Protein 5LJW (pdb70)

Radius of gyration: 28.02 Å; Cα contacts (8 Å, |Δi|>4): 1311; chains: 2; bounding box: 79×78×62 Å

Sequence (656 aa):
GEGQAKNRLFLGVDLGTSHTAVMSSRGKKFLLKSVVGYPKDVIGLKLLGRPYVVGDEAFEMRSYLDIRYPLQDGVLSEISDRDIEVARHLLTHVVKSAEPGPNDEICAVIGVPARASAANKALLLKMAQEVVHTALVVSEPFMVGYGLDKLINTIIVDIGAGTTDICALKGTVPGPEDQVTLTKAGNYVDERLQNAILERHPELQMNVNVACAVKEQFSFVGTPTEVASFEFRAAGKPVRADVTEPVKIACEALMPDIIESIETLLRSFQPEYQDTVLQNIVFAGGGSRIRGLAAYVKEKLRPFGDANVTCVKDPTFDGCRGALRLAEELPAKNRLFLGVDLGTSHTAVMSSRGKKFLLKSVVGYPKDVIGLKLLGRPYVVGDEAFEMRSYLDIRYPLQDGVLSEISDRDIEVARHLLTHVVKSAEPGPNDEICAVIGVPARASAANKALLLKMAQEVVHTALVVSEPFMVGYGLDKLINTIIVDIGAGTTDICALKGTVPGPEDQVTLTKAGNYVDERLQNAILERHPELQMNVNVACAVKEQFSFVGTPTEVASFEFRAAGKPVRADVTEPVKIACEALMPDIIESIETLLRSFQPEYQDTVLQNIVFAGGGSRIRGLAAYVKEKLRPFGDANVTCVKDPTFDGCRGALRLAEE

Solvent-accessible surface area: 30853 Å² total; per-residue (Å²): 90,151,30,120,80,150,37,96,1,44,0,0,0,18,4,14,39,60,76,0,3,0,28,3,44,134,63,70,90,39,74,13,51,0,0,0,0,44,28,113,88,113,109,14,76,172,150,18,65,110,88,51,4,10,1,64,70,0,57,122,66,112,85,168,12,66,54,70,80,1,3,41,76,24,11,126,60,143,6,53,126,157,23,16,74,4,2,57,44,0,1,55,64,0,9,158,36,4,118,42,30,143,114,14,47,13,15,3,6,2,1,1,14,16,102,6,41,78,50,0,68,60,60,2,62,133,3,0,83,93,34,5,114,70,11,71,23,17,21,45,7,66,2,12,0,34,29,72,109,50,57,99,21,0,0,1,0,20,0,30,60,22,36,0,31,2,3,2,12,63,51,98,133,62,28,119,132,15,31,34,54,23,114,65,0,10,77,58,1,12,87,89,0,30,90,12,0,57,141,100,42,102,102,7,98,31,76,56,113,42,0,31,46,0,29,134,54,30,18,19,7,17,117,54,108,39,89,3,29,26,39,4,97,8,106,59,95,15,20,55,9,81,0,19,76,2,0,49,56,0,0,31,20,1,2,87,45,0,22,112,6,0,63,50,0,9,162,50,10,115,102,124,104,49,100,58,0,2,76,23,0,1,0,6,15,48,13,6,132,16,53,38,3,32,72,38,0,89,94,96,0,159,111,59,28,103,1,70,13,54,36,14,165,24,29,39,33,30,4,0,66,1,0,18,76,11,10,85,88,107,170,162,120,93,108,0,30,0,0,2,19,13,17,62,59,77,0,4,0,28,5,45,116,65,67,100,48,80,11,54,0,0,0,0,40,27,109,87,122,127,18,78,166,132,25,62,114,91,42,5,7,0,65,69,0,60,125,62,118,91,151,10,73,55,62,44,2,4,111,101,28,12,130,68,132,9,56,121,154,7,13,74,4,3,56,48,2,10,53,44,0,9,138,31,4,116,43,30,138,102,12,47,14,12,0,3,4,0,1,26,16,88,7,34,82,51,0,62,59,56,3,59,134,6,0,87,96,33,7,110,59,9,86,20,16,20,48,5,48,2,8,0,24,24,62,98,35,71,91,23,0,0,1,0,22,0,28,64,42,51,0,30,2,4,2,11,57,66,101,123,78,29,99,79,16,32,39,55,25,115,34,0,11,82,44,1,10,74,38,0,31,14,8,0,44,51,125,41,106,101,10,99,32,74,53,113,42,0,32,49,0,25,130,95,15,8,11,3,20,111,60,111,76,98,1,33,38,94,3,111,12,96,47,146,78,51,155,7,81,0,19,76,2,0,47,28,0,0,36,17,1,0,27,34,0,2,64,11,0,18,73,2,2,144,53,9,116,99,122,104,45,91,57,0,2,62,19,0,0,0,4,16,36,14,7,151,13,98,41,2,37,70,33,0,85,94,56,0,159,110,63,28,96,1,73,14,34,36,15,192,36,36,48,25,26,3,0,83,0,0,16,72,33,12,86,123

CATH classification: 3.30.420.40 (+1 more: 3.30.420.40)

Secondary structure (DSSP, 8-state):
-HHHHHSEEEEEEEE-SSEEEEEETTS-EEEEES-EEEESSHHHHHHHSSS-EESHHHHHTGGGEEEE-SS-TTT-SPPPHHHHHHHHHHHHHHHHHT---TT-EEEEEEEE-TT--HHHHHHHHHHHTTTSSEEEEEEHHHHHHHHTT--SSEEEEEE-SS-EEEEEE-SSSPPGGGEEEES-SHHHHHHHHHHHHHHH-TTS---HHHHHHHHHHH-B-SS-SS--EEEEEETTEEEEEE-HHHHHHHHHTTHHHHHHHHHHHHTTS-GGGHHHHTT-EEEESGGGGSBTHHHHHHHHTTTT----EEE-S-TTTHHHHHHHHHHHH--/--EEEEEEEEE-SSEEEEEETTS-EEEEES-EEEESSHHHHHHHSSS-EETHHHHHTTTTEEEE-TTTT-SSSPPPHHHHHHHHHHHHHHHHHT---TTEEEEEEEEE-TT--HHHHHHHHHHHTTTSSEEEEEEHHHHHHHHTT--SSEEEEEE-SS-EEEEEE-SSS--GGGEEEES-SHHHHHHHHHHHHHHH-TTSB--HHHHHHHHHHH-B-SS--S--EEEEEETTEEEEEE-HHHHHHHHHTTHHHHHHHHHHHHHTS-GGGHHHHTT-EEEESGGGGSBTHHHHHHHHTTTT----EEE-S-TTTHHHHHHHHHHH-

Organism: Paramagnetospirillum magneticum (strain ATCC 700264 / AMB-1) (NCBI:txid342108)

InterPro domains:
  IPR004000 Actin family [SM00268] (11-342)
  IPR043129 ATPase, nucleotide binding domain [SSF53067] (14-144)
  IPR043129 ATPase, nucleotide binding domain [SSF53067] (155-331)
  IPR056546 MreB/MamK-like [PF06723] (13-319)

GO terms:
  GO:0005856 cytoskeleton (C, IDA)
  GO:0005737 cytoplasm (C, EXP)
  GO:0016887 ATP hydrolysis activity (F, EXP)
  GO:0140923 magnetosome assembly (P, IMP)

Foldseek 3Di:
DVLQVPQAKEKQWAQEQFKIWIAIPVGDTDMWGQKKWAAPDVVSCVVVVHGIHGTPVNVVCVVGTPMDRLCPVPCPADGDPVSLVSNLVHVLVVVVVVPRDPSHQYAYEYEYAAVYDPNRQVSNLVSVCVRGVHYDYHYQVCLLCLLVVHQALAWEFEAEQQWTKIAHHHNDDDDPLRIDIGRDHLLQLLVQLQVLVCVVVVQFDDDSVVSSVLCLVAFAEDDDPDWSWDFTDGPRDTDIDTSVPSNHVSLVVSVPVVLVSCVSNLVVDDPVSSVVSLAHYEYAYPSLPGHPVQVVSQVVCPVSHRHRYYYDPDNRHSSSVSRSVCRVPPD/DFAAKEKEWEQEQFKIWIDIPVGDTDMWTQKKWAAPDPVLCVVVVHGIDGGPVNVVCVVRTDMDRLCPVHQQPARDPVSLVRNLVHVLVSVVVSPDDPRYQYEYEYEYEANHDPNNLVSNLVSVCVRGVHYHYYYLVCLLCQLVVNQALAWEFEAEQQWTWIAHHHPDDDDPLRIDIGRDHLLQLLVQLQVLCCVVVVQFDDDSVVSSVLCLVQFAEDDDPDFSWDWTDGPRDTDIDGSNVSNHRSLVVRPPVVLVSLVVSLVVDDVVSSVVHLARYEYAYPSLPGHPVQVVSQVSCVVPHRHNYYYDPDNSCSSRSSRRVVRVD

Structure (mmCIF, N/CA/C/O backbone):
data_5LJW
#
_entry.id   5LJW
#
_cell.length_a   72.572
_cell.length_b   71.803
_cell.length_c   79.761
_cell.angle_alpha   90.00
_cell.angle_beta   98.41
_cell.angle_gamma   90.00
#
_symmetry.space_group_name_H-M   'P 1 21 1'
#
loop_
_entity.id
_entity.type
_entity.pdbx_description
1 polymer 'Actin-like ATPase'
2 non-polymer 'MAGNESIUM ION'
3 non-polymer 'PHOSPHOAMINOPHOSPHONIC ACID-ADENYLATE ESTER'
4 water water
#
loop_
_atom_site.group_PDB
_atom_site.id
_atom_site.type_symbol
_atom_site.label_atom_id
_atom_site.label_alt_id
_atom_site.label_comp_id
_atom_site.label_asym_id
_atom_site.label_entity_id
_atom_site.label_seq_id
_atom_site.pdbx_PDB_ins_code
_atom_site.Cartn_x
_atom_site.Cartn_y
_atom_site.Cartn_z
_atom_site.occupancy
_atom_site.B_iso_or_equiv
_atom_site.auth_seq_id
_atom_site.auth_comp_id
_atom_site.auth_asym_id
_atom_site.auth_atom_id
_atom_site.pdbx_PDB_model_num
ATOM 1 N N . GLY A 1 4 ? 12.901 -44.465 13.187 1.00 45.22 4 GLY A N 1
ATOM 2 C CA . GLY A 1 4 ? 12.357 -43.256 12.585 1.00 45.51 4 GLY A CA 1
ATOM 3 C C . GLY A 1 4 ? 11.312 -43.518 11.504 1.00 47.41 4 GLY A C 1
ATOM 4 O O . GLY A 1 4 ? 11.218 -42.770 10.515 1.00 38.84 4 GLY A O 1
ATOM 5 N N . GLU A 1 5 ? 10.515 -44.577 11.681 1.00 42.94 5 GLU A N 1
ATOM 6 C CA . GLU A 1 5 ? 9.417 -44.867 10.746 1.00 47.12 5 GLU A CA 1
ATOM 7 C C . GLU A 1 5 ? 8.395 -43.742 10.664 1.00 48.63 5 GLU A C 1
ATOM 8 O O . GLU A 1 5 ? 7.991 -43.341 9.567 1.00 45.16 5 GLU A O 1
ATOM 14 N N . GLY A 1 6 ? 7.946 -43.270 11.827 1.00 43.67 6 GLY A N 1
ATOM 15 C CA . GLY A 1 6 ? 6.997 -42.173 11.885 1.00 42.99 6 GLY A CA 1
ATOM 16 C C . GLY A 1 6 ? 7.390 -40.996 11.001 1.00 44.61 6 GLY A C 1
ATOM 17 O O . GLY A 1 6 ? 6.594 -40.502 10.188 1.00 47.98 6 GLY A O 1
ATOM 18 N N . GLN A 1 7 ? 8.630 -40.554 11.165 1.00 42.91 7 GLN A N 1
ATOM 19 C CA . GLN A 1 7 ? 9.172 -39.419 10.427 1.00 49.82 7 GLN A CA 1
ATOM 20 C C . GLN A 1 7 ? 9.227 -39.631 8.906 1.00 50.00 7 GLN A C 1
ATOM 21 O O . GLN A 1 7 ? 9.037 -38.682 8.138 1.00 49.38 7 GLN A O 1
ATOM 27 N N . ALA A 1 8 ? 9.487 -40.863 8.469 1.00 43.89 8 ALA A N 1
ATOM 28 C CA . ALA A 1 8 ? 9.537 -41.164 7.030 1.00 40.42 8 ALA A CA 1
ATOM 29 C C . ALA A 1 8 ? 8.137 -41.197 6.418 1.00 37.25 8 ALA A C 1
ATOM 30 O O . ALA A 1 8 ? 7.869 -40.626 5.358 1.00 40.37 8 ALA A O 1
ATOM 32 N N . LYS A 1 9 ? 7.238 -41.859 7.125 1.00 31.65 9 LYS A N 1
ATOM 33 C CA . LYS A 1 9 ? 5.874 -42.078 6.676 1.00 34.46 9 LYS A CA 1
ATOM 34 C C . LYS A 1 9 ? 4.945 -40.878 6.841 1.00 32.20 9 LYS A C 1
ATOM 35 O O . LYS A 1 9 ? 4.015 -40.716 6.074 1.00 35.22 9 LYS A O 1
ATOM 41 N N . ASN A 1 10 ? 5.195 -40.052 7.840 1.00 28.73 10 ASN A N 1
ATOM 42 C CA . ASN A 1 10 ? 4.259 -38.994 8.199 1.00 34.38 10 ASN A CA 1
ATOM 43 C C . ASN A 1 10 ? 4.781 -37.690 7.653 1.00 38.44 10 ASN A C 1
ATOM 44 O O . ASN A 1 10 ? 5.007 -36.732 8.392 1.00 36.77 10 ASN A O 1
ATOM 49 N N . ARG A 1 11 ? 5.003 -37.675 6.346 1.00 35.14 11 ARG A N 1
ATOM 50 C CA . ARG A 1 11 ? 5.536 -36.502 5.671 1.00 40.30 11 ARG A CA 1
ATOM 51 C C . ARG A 1 11 ? 4.606 -36.168 4.508 1.00 38.29 11 ARG A C 1
ATOM 52 O O . ARG A 1 11 ? 4.197 -37.057 3.771 1.00 37.63 11 ARG A O 1
ATOM 60 N N . LEU A 1 12 ? 4.200 -34.905 4.416 1.00 32.57 12 LEU A N 1
ATOM 61 C CA . LEU A 1 12 ? 3.363 -34.422 3.316 1.00 33.56 12 LEU A CA 1
ATOM 62 C C . LEU A 1 12 ? 4.139 -33.337 2.583 1.00 37.56 12 LEU A C 1
ATOM 63 O O . LEU A 1 12 ? 4.577 -32.374 3.214 1.00 35.82 12 LEU A O 1
ATOM 68 N N . PHE A 1 13 ? 4.354 -33.507 1.279 1.00 33.43 13 PHE A N 1
ATOM 69 C CA . PHE A 1 13 ? 5.015 -32.464 0.473 1.00 25.90 13 PHE A CA 1
ATOM 70 C C . PHE A 1 13 ? 3.972 -31.611 -0.237 1.00 27.23 13 PHE A C 1
ATOM 71 O O . PHE A 1 13 ? 2.945 -32.118 -0.687 1.00 28.12 13 PHE A O 1
ATOM 79 N N . LEU A 1 14 ? 4.246 -30.313 -0.308 1.00 28.65 14 LEU A N 1
ATOM 80 C CA . LEU A 1 14 ? 3.389 -29.360 -1.010 1.00 23.84 14 LEU A CA 1
ATOM 81 C C . LEU A 1 14 ? 4.231 -28.554 -1.982 1.00 23.34 14 LEU A C 1
ATOM 82 O O . LEU A 1 14 ? 5.359 -28.153 -1.663 1.00 25.54 14 LEU A O 1
ATOM 87 N N . GLY A 1 15 ? 3.686 -28.343 -3.182 1.00 26.42 15 GLY A N 1
ATOM 88 C CA . GLY A 1 15 ? 4.198 -27.372 -4.132 1.00 24.11 15 GLY A CA 1
ATOM 89 C C . GLY A 1 15 ? 3.195 -26.246 -4.144 1.00 21.28 15 GLY A C 1
ATOM 90 O O . GLY A 1 15 ? 2.006 -26.471 -4.399 1.00 22.04 15 GLY A O 1
ATOM 91 N N . VAL A 1 16 ? 3.661 -25.048 -3.807 1.00 24.84 16 VAL A N 1
ATOM 92 C CA . VAL A 1 16 ? 2.789 -23.881 -3.718 1.00 22.97 16 VAL A CA 1
ATOM 93 C C . VAL A 1 16 ? 3.274 -22.783 -4.670 1.00 27.60 16 VAL A C 1
ATOM 94 O O . VAL A 1 16 ? 4.379 -22.246 -4.519 1.00 23.78 16 VAL A O 1
ATOM 98 N N . ASP A 1 17 ? 2.431 -22.457 -5.649 1.00 23.87 17 ASP A N 1
ATOM 99 C CA . ASP A 1 17 ? 2.676 -21.352 -6.563 1.00 22.29 17 ASP A CA 1
ATOM 100 C C . ASP A 1 17 ? 1.935 -20.191 -5.920 1.00 25.09 17 ASP A C 1
ATOM 101 O O . ASP A 1 17 ? 0.729 -20.073 -6.099 1.00 23.50 17 ASP A O 1
ATOM 106 N N . LEU A 1 18 ? 2.635 -19.406 -5.102 1.00 22.12 18 LEU A N 1
ATOM 107 C CA . LEU A 1 18 ? 2.047 -18.308 -4.354 1.00 24.08 18 LEU A CA 1
ATOM 108 C C . LEU A 1 18 ? 2.146 -17.012 -5.171 1.00 26.79 18 LEU A C 1
ATOM 109 O O . LEU A 1 18 ? 3.065 -16.224 -5.024 1.00 23.64 18 LEU A O 1
ATOM 114 N N . GLY A 1 19 ? 1.191 -16.829 -6.070 1.00 22.45 19 GLY A N 1
ATOM 115 C CA . GLY A 1 19 ? 1.208 -15.714 -6.994 1.00 23.29 19 GLY A CA 1
ATOM 116 C C . GLY A 1 19 ? 0.452 -14.498 -6.531 1.00 25.78 19 GLY A C 1
ATOM 117 O O . GLY A 1 19 ? -0.332 -14.533 -5.550 1.00 23.35 19 GLY A O 1
ATOM 118 N N . THR A 1 20 ? 0.614 -13.431 -7.304 1.00 21.50 20 THR A N 1
ATOM 119 C CA . THR A 1 20 ? -0.046 -12.161 -7.036 1.00 22.21 20 THR A CA 1
ATOM 120 C C . THR A 1 20 ? -1.556 -12.295 -7.162 1.00 22.81 20 THR A C 1
ATOM 121 O O . THR A 1 20 ? -2.273 -11.807 -6.325 1.00 23.01 20 THR A O 1
ATOM 125 N N . SER A 1 21 ? -2.034 -12.927 -8.221 1.00 22.45 21 SER A N 1
ATOM 126 C CA . SER A 1 21 ? -3.476 -13.011 -8.463 1.00 21.94 21 SER A CA 1
ATOM 127 C C . SER A 1 21 ? -4.073 -14.361 -8.027 1.00 25.69 21 SER A C 1
ATOM 128 O O . SER A 1 21 ? -5.223 -14.422 -7.565 1.00 24.36 21 SER A O 1
ATOM 131 N N . HIS A 1 22 ? -3.289 -15.424 -8.107 1.00 21.09 22 HIS A N 1
ATOM 132 C CA . HIS A 1 22 ? -3.765 -16.771 -7.815 1.00 20.92 22 HIS A CA 1
ATOM 133 C C . HIS A 1 22 ? -2.724 -17.579 -7.080 1.00 23.44 22 HIS A C 1
ATOM 134 O O . HIS A 1 22 ? -1.507 -17.402 -7.286 1.00 21.80 22 HIS A O 1
ATOM 141 N N . THR A 1 23 ? -3.204 -18.468 -6.214 1.00 21.38 23 THR A N 1
ATOM 142 C CA . THR A 1 23 ? -2.360 -19.479 -5.572 1.00 20.94 23 THR A CA 1
ATOM 143 C C . THR A 1 23 ? -2.808 -20.860 -6.048 1.00 22.80 23 THR A C 1
ATOM 144 O O . THR A 1 23 ? -3.986 -21.196 -6.012 1.00 24.46 23 THR A O 1
ATOM 148 N N . ALA A 1 24 ? -1.849 -21.637 -6.529 1.00 21.56 24 ALA A N 1
ATOM 149 C CA . ALA A 1 24 ? -2.058 -22.992 -7.026 1.00 24.43 24 ALA A CA 1
ATOM 150 C C . ALA A 1 24 ? -1.240 -23.941 -6.164 1.00 25.49 24 ALA A C 1
ATOM 151 O O . ALA A 1 24 ? -0.062 -23.673 -5.874 1.00 25.69 24 ALA A O 1
ATOM 153 N N . VAL A 1 25 ? -1.866 -25.047 -5.782 1.00 23.98 25 VAL A N 1
ATOM 154 C CA . VAL A 1 25 ? -1.289 -26.005 -4.841 1.00 25.22 25 VAL A CA 1
ATOM 155 C C . VAL A 1 25 ? -1.404 -27.427 -5.375 1.00 24.18 25 VAL A C 1
ATOM 156 O O . VAL A 1 25 ? -2.460 -27.816 -5.863 1.00 27.68 25 VAL A O 1
ATOM 160 N N . MET A 1 26 ? -0.316 -28.197 -5.286 1.00 24.87 26 MET A N 1
ATOM 161 C CA . MET A 1 26 ? -0.381 -29.658 -5.458 1.00 27.21 26 MET A CA 1
ATOM 162 C C . MET A 1 26 ? 0.326 -30.350 -4.296 1.00 29.48 26 MET A C 1
ATOM 163 O O . MET A 1 26 ? 1.334 -29.872 -3.820 1.00 29.08 26 MET A O 1
ATOM 168 N N . SER A 1 27 ? -0.204 -31.482 -3.846 1.00 26.86 27 SER A N 1
ATOM 169 C CA . SER A 1 27 ? 0.385 -32.183 -2.706 1.00 29.67 27 SER A CA 1
ATOM 170 C C . SER A 1 27 ? 0.860 -33.546 -3.180 1.00 32.63 27 SER A C 1
ATOM 171 O O . SER A 1 27 ? 0.395 -34.056 -4.216 1.00 27.51 27 SER A O 1
ATOM 174 N N . SER A 1 28 ? 1.760 -34.140 -2.402 1.00 29.71 28 SER A N 1
ATOM 175 C CA . SER A 1 28 ? 2.307 -35.449 -2.723 1.00 31.56 28 SER A CA 1
ATOM 176 C C . SER A 1 28 ? 1.252 -36.549 -2.625 1.00 30.02 28 SER A C 1
ATOM 177 O O . SER A 1 28 ? 1.488 -37.667 -3.070 1.00 35.21 28 SER A O 1
ATOM 180 N N . ARG A 1 29 ? 0.104 -36.235 -2.048 1.00 30.50 29 ARG A N 1
ATOM 181 C CA . ARG A 1 29 ? -1.016 -37.176 -2.016 1.00 30.65 29 ARG A CA 1
ATOM 182 C C . ARG A 1 29 ? -2.070 -36.928 -3.089 1.00 31.74 29 ARG A C 1
ATOM 183 O O . ARG A 1 29 ? -3.116 -37.595 -3.109 1.00 33.58 29 ARG A O 1
ATOM 191 N N . GLY A 1 30 ? -1.783 -36.008 -4.007 1.00 31.47 30 GLY A N 1
ATOM 192 C CA . GLY A 1 30 ? -2.616 -35.820 -5.200 1.00 33.46 30 GLY A CA 1
ATOM 193 C C . GLY A 1 30 ? -3.607 -34.671 -5.119 1.00 35.38 30 GLY A C 1
ATOM 194 O O . GLY A 1 30 ? -4.435 -34.508 -6.015 1.00 31.13 30 GLY A O 1
ATOM 195 N N . LYS A 1 31 ? -3.569 -33.874 -4.053 1.00 33.49 31 LYS A N 1
ATOM 196 C CA . LYS A 1 31 ? -4.444 -32.698 -4.019 1.00 38.42 31 LYS A CA 1
ATOM 197 C C . LYS A 1 31 ? -3.997 -31.744 -5.111 1.00 36.77 31 LYS A C 1
ATOM 198 O O . LYS A 1 31 ? -2.803 -31.626 -5.360 1.00 32.68 31 LYS A O 1
ATOM 204 N N . LYS A 1 32 ? -4.939 -31.063 -5.751 1.00 30.45 32 LYS A N 1
ATOM 205 C CA . LYS A 1 32 ? -4.611 -30.098 -6.798 1.00 31.14 32 LYS A CA 1
ATOM 206 C C . LYS A 1 32 ? -5.703 -29.035 -6.799 1.00 39.23 32 LYS A C 1
ATOM 207 O O . LYS A 1 32 ? -6.868 -29.347 -7.105 1.00 35.06 32 LYS A O 1
ATOM 213 N N . PHE A 1 33 ? -5.376 -27.797 -6.420 1.00 25.85 33 PHE A N 1
ATOM 214 C CA . PHE A 1 33 ? -6.411 -26.775 -6.397 1.00 28.07 33 PHE A CA 1
ATOM 215 C C . PHE A 1 33 ? -5.872 -25.376 -6.624 1.00 28.71 33 PHE A C 1
ATOM 216 O O . PHE A 1 33 ? -4.673 -25.129 -6.477 1.00 25.05 33 PHE A O 1
ATOM 224 N N . LEU A 1 34 ? -6.804 -24.492 -6.977 1.00 24.73 34 LEU A N 1
ATOM 225 C CA . LEU A 1 34 ? -6.529 -23.122 -7.354 1.00 27.17 34 LEU A CA 1
ATOM 226 C C . LEU A 1 34 ? -7.414 -22.175 -6.596 1.00 26.74 34 LEU A C 1
ATOM 227 O O . LEU A 1 34 ? -8.617 -22.425 -6.421 1.00 27.69 34 LEU A O 1
ATOM 232 N N . LEU A 1 35 ? -6.848 -21.058 -6.170 1.00 24.12 35 LEU A N 1
ATOM 233 C CA . LEU A 1 35 ? -7.671 -20.012 -5.571 1.00 22.12 35 LEU A CA 1
ATOM 234 C C . LEU A 1 35 ? -7.088 -18.648 -5.816 1.00 22.66 35 LEU A C 1
ATOM 235 O O . LEU A 1 35 ? -5.896 -18.525 -6.092 1.00 25.24 35 LEU A O 1
ATOM 240 N N . LYS A 1 36 ? -7.921 -17.618 -5.750 1.00 22.63 36 LYS A N 1
ATOM 241 C CA . LYS A 1 36 ? -7.436 -16.255 -5.831 1.00 23.76 36 LYS A CA 1
ATOM 242 C C . LYS A 1 36 ? -6.606 -15.938 -4.576 1.00 23.82 36 LYS A C 1
ATOM 243 O O . LYS A 1 36 ? -6.936 -16.377 -3.458 1.00 24.28 36 LYS A O 1
ATOM 249 N N . SER A 1 37 ? -5.493 -15.231 -4.774 1.00 21.42 37 SER A N 1
ATOM 250 C CA . SER A 1 37 ? -4.596 -14.886 -3.673 1.00 19.33 37 SER A CA 1
ATOM 251 C C . SER A 1 37 ? -5.100 -13.698 -2.840 1.00 22.63 37 SER A C 1
ATOM 252 O O . SER A 1 37 ? -4.482 -12.624 -2.789 1.00 22.14 37 SER A O 1
ATOM 255 N N . VAL A 1 38 ? -6.225 -13.901 -2.155 1.00 24.41 38 VAL A N 1
ATOM 256 C CA . VAL A 1 38 ? -6.918 -12.767 -1.551 1.00 23.25 38 VAL A CA 1
ATOM 257 C C . VAL A 1 38 ? -7.552 -13.249 -0.266 1.00 21.76 38 VAL A C 1
ATOM 258 O O . VAL A 1 38 ? -7.917 -14.414 -0.170 1.00 21.42 38 VAL A O 1
ATOM 262 N N . VAL A 1 39 ? -7.589 -12.375 0.733 1.00 22.70 39 VAL A N 1
ATOM 263 C CA . VAL A 1 39 ? -8.205 -12.687 2.021 1.00 21.65 39 VAL A CA 1
ATOM 264 C C . VAL A 1 39 ? -9.206 -11.561 2.263 1.00 27.48 39 VAL A C 1
ATOM 265 O O . VAL A 1 39 ? -8.903 -10.382 2.000 1.00 20.92 39 VAL A O 1
ATOM 269 N N . GLY A 1 40 ? -10.371 -11.907 2.804 1.00 26.81 40 GLY A N 1
ATOM 270 C CA . GLY A 1 40 ? -11.443 -10.932 2.974 1.00 28.96 40 GLY A CA 1
ATOM 271 C C . GLY A 1 40 ? -11.793 -10.850 4.449 1.00 28.62 40 GLY A C 1
ATOM 272 O O . GLY A 1 40 ? -11.972 -11.883 5.078 1.00 24.95 40 GLY A O 1
ATOM 273 N N . TYR A 1 41 ? -11.846 -9.627 4.977 1.00 26.85 41 TYR A N 1
ATOM 274 C CA . TYR A 1 41 ? -12.037 -9.402 6.392 1.00 28.20 41 TYR A CA 1
ATOM 275 C C . TYR A 1 41 ? -13.355 -8.685 6.609 1.00 30.10 41 TYR A C 1
ATOM 276 O O . TYR A 1 41 ? -13.747 -7.843 5.798 1.00 34.50 41 TYR A O 1
ATOM 285 N N . PRO A 1 42 ? -14.019 -8.988 7.723 1.00 32.40 42 PRO A N 1
ATOM 286 C CA . PRO A 1 42 ? -15.248 -8.266 8.041 1.00 38.97 42 PRO A CA 1
ATOM 287 C C . PRO A 1 42 ? -14.950 -6.795 8.293 1.00 39.94 42 PRO A C 1
ATOM 288 O O . PRO A 1 42 ? -13.901 -6.463 8.845 1.00 39.75 42 PRO A O 1
ATOM 292 N N . LYS A 1 43 ? -15.874 -5.936 7.883 1.00 41.91 43 LYS A N 1
ATOM 293 C CA . LYS A 1 43 ? -15.717 -4.480 7.962 1.00 41.21 43 LYS A CA 1
ATOM 294 C C . LYS A 1 43 ? -15.988 -3.950 9.371 1.00 42.32 43 LYS A C 1
ATOM 295 O O . LYS A 1 43 ? -15.582 -2.853 9.719 1.00 50.66 43 LYS A O 1
ATOM 301 N N . ASP A 1 44 ? -16.711 -4.724 10.168 1.00 45.10 44 ASP A N 1
ATOM 302 C CA . ASP A 1 44 ? -17.117 -4.268 11.479 1.00 42.68 44 ASP A CA 1
ATOM 303 C C . ASP A 1 44 ? -17.577 -5.460 12.263 1.00 45.27 44 ASP A C 1
ATOM 304 O O . ASP A 1 44 ? -17.495 -6.584 11.784 1.00 42.14 44 ASP A O 1
ATOM 309 N N . VAL A 1 45 ? -18.069 -5.236 13.474 1.00 42.03 45 VAL A N 1
ATOM 310 C CA . VAL A 1 45 ? -18.357 -6.364 14.350 1.00 43.38 45 VAL A CA 1
ATOM 311 C C . VAL A 1 45 ? -19.566 -7.154 13.865 1.00 37.63 45 VAL A C 1
ATOM 312 O O . VAL A 1 45 ? -19.662 -8.369 14.076 1.00 41.68 45 VAL A O 1
ATOM 316 N N . ILE A 1 46 ? -20.467 -6.460 13.189 1.00 42.17 46 ILE A N 1
ATOM 317 C CA . ILE A 1 46 ? -21.657 -7.079 12.608 1.00 48.31 46 ILE A CA 1
ATOM 318 C C . ILE A 1 46 ? -21.265 -7.991 11.437 1.00 47.01 46 ILE A C 1
ATOM 319 O O . ILE A 1 46 ? -21.723 -9.145 11.331 1.00 43.90 46 ILE A O 1
ATOM 324 N N . GLY A 1 47 ? -20.397 -7.475 10.569 1.00 47.48 47 GLY A N 1
ATOM 325 C CA . GLY A 1 47 ? -19.816 -8.275 9.500 1.00 37.94 47 GLY A CA 1
ATOM 326 C C . GLY A 1 47 ? -19.190 -9.544 10.032 1.00 42.08 47 GLY A C 1
ATOM 327 O O . GLY A 1 47 ? -19.268 -10.602 9.409 1.00 41.70 47 GLY A O 1
ATOM 328 N N . LEU A 1 48 ? -18.565 -9.439 11.201 1.00 42.55 48 LEU A N 1
ATOM 329 C CA . LEU A 1 48 ? -17.881 -10.565 11.795 1.00 39.52 48 LEU A CA 1
ATOM 330 C C . LEU A 1 48 ? -18.875 -11.608 12.233 1.00 44.51 48 LEU A C 1
ATOM 331 O O . LEU A 1 48 ? -18.654 -12.806 12.050 1.00 43.22 48 LEU A O 1
ATOM 336 N N . LYS A 1 49 ? -19.974 -11.140 12.818 1.00 47.28 49 LYS A N 1
ATOM 337 C CA . LYS A 1 49 ? -21.090 -12.015 13.179 1.00 50.95 49 LYS A CA 1
ATOM 338 C C . LYS A 1 49 ? -21.684 -12.674 11.932 1.00 45.60 49 LYS A C 1
ATOM 339 O O . LYS A 1 49 ? -21.866 -13.893 11.899 1.00 49.36 49 LYS A O 1
ATOM 345 N N . LEU A 1 50 ? -21.972 -11.864 10.911 1.00 43.53 50 LEU A N 1
ATOM 346 C CA . LEU A 1 50 ? -22.499 -12.371 9.635 1.00 44.75 50 LEU A CA 1
ATOM 347 C C . LEU A 1 50 ? -21.602 -13.425 9.010 1.00 49.90 50 LEU A C 1
ATOM 348 O O . LEU A 1 50 ? -22.067 -14.399 8.432 1.00 46.57 50 LEU A O 1
ATOM 353 N N . LEU A 1 51 ? -20.292 -13.222 9.120 1.00 48.62 51 LEU A N 1
ATOM 354 C CA . LEU A 1 51 ? -19.340 -14.092 8.465 1.00 37.82 51 LEU A CA 1
ATOM 355 C C . LEU A 1 51 ? -19.117 -15.397 9.217 1.00 52.64 51 LEU A C 1
ATOM 356 O O . LEU A 1 51 ? -18.781 -16.409 8.616 1.00 51.73 51 LEU A O 1
ATOM 361 N N . GLY A 1 52 ? -19.296 -15.371 10.536 1.00 53.38 52 GLY A N 1
ATOM 362 C CA . GLY A 1 52 ? -19.145 -16.569 11.347 1.00 42.57 52 GLY A CA 1
ATOM 363 C C . GLY A 1 52 ? -17.727 -17.061 11.496 1.00 55.31 52 GLY A C 1
ATOM 364 O O . GLY A 1 52 ? -17.471 -18.119 12.075 1.00 58.38 52 GLY A O 1
ATOM 365 N N . ARG A 1 53 ? -16.789 -16.283 10.968 1.00 51.95 53 ARG A N 1
ATOM 366 C CA . ARG A 1 53 ? -15.382 -16.611 11.071 1.00 45.52 53 ARG A CA 1
ATOM 367 C C . ARG A 1 53 ? -14.591 -15.315 10.890 1.00 36.26 53 ARG A C 1
ATOM 368 O O . ARG A 1 53 ? -15.133 -14.304 10.429 1.00 35.70 53 ARG A O 1
ATOM 376 N N . PRO A 1 54 ? -13.323 -15.315 11.308 1.00 33.53 54 PRO A N 1
ATOM 377 C CA . PRO A 1 54 ? -12.601 -14.031 11.336 1.00 39.21 54 PRO A CA 1
ATOM 378 C C . PRO A 1 54 ? -12.203 -13.491 9.956 1.00 37.23 54 PRO A C 1
ATOM 379 O O . PRO A 1 54 ? -11.948 -12.283 9.795 1.00 36.18 54 PRO A O 1
ATOM 383 N N . TYR A 1 55 ? -12.140 -14.375 8.973 1.00 35.17 55 TYR A N 1
ATOM 384 C CA . TYR A 1 55 ? -11.874 -13.954 7.593 1.00 27.18 55 TYR A CA 1
ATOM 385 C C . TYR A 1 55 ? -12.261 -15.089 6.642 1.00 28.44 55 TYR A C 1
ATOM 386 O O . TYR A 1 55 ? -12.414 -16.230 7.063 1.00 31.70 55 TYR A O 1
ATOM 395 N N . VAL A 1 56 ? -12.392 -14.780 5.357 1.00 26.62 56 VAL A N 1
ATOM 396 C CA . VAL A 1 56 ? -12.568 -15.829 4.353 1.00 28.61 56 VAL A CA 1
ATOM 397 C C . VAL A 1 56 ? -11.428 -15.669 3.334 1.00 29.92 56 VAL A C 1
ATOM 398 O O . VAL A 1 56 ? -10.847 -14.593 3.222 1.00 28.23 56 VAL A O 1
ATOM 402 N N . VAL A 1 57 ? -11.119 -16.741 2.622 1.00 25.50 57 VAL A N 1
ATOM 403 C CA . VAL A 1 57 ? -9.917 -16.781 1.798 1.00 25.99 57 VAL A CA 1
ATOM 404 C C . VAL A 1 57 ? -10.284 -17.262 0.415 1.00 31.44 57 VAL A C 1
ATOM 405 O O . VAL A 1 57 ? -11.063 -18.192 0.282 1.00 27.81 57 VAL A O 1
ATOM 409 N N . GLY A 1 58 ? -9.699 -16.662 -0.622 1.00 24.17 58 GLY A N 1
ATOM 410 C CA . GLY A 1 58 ? -9.833 -17.230 -1.948 1.00 22.15 58 GLY A CA 1
ATOM 411 C C . GLY A 1 58 ? -11.045 -16.756 -2.726 1.00 24.98 58 GLY A C 1
ATOM 412 O O . GLY A 1 58 ? -11.470 -15.618 -2.608 1.00 25.61 58 GLY A O 1
ATOM 413 N N . ASP A 1 59 ? -11.552 -17.625 -3.590 1.00 24.73 59 ASP A N 1
ATOM 414 C CA . ASP A 1 59 ? -12.574 -17.201 -4.547 1.00 26.61 59 ASP A CA 1
ATOM 415 C C . ASP A 1 59 ? -13.789 -16.565 -3.849 1.00 31.49 59 ASP A C 1
ATOM 416 O O . ASP A 1 59 ? -14.310 -15.539 -4.297 1.00 29.24 59 ASP A O 1
ATOM 421 N N . GLU A 1 60 ? -14.217 -17.148 -2.747 1.00 28.82 60 GLU A N 1
ATOM 422 C CA . GLU A 1 60 ? -15.391 -16.604 -2.059 1.00 32.75 60 GLU A CA 1
ATOM 423 C C . GLU A 1 60 ? -15.104 -15.251 -1.410 1.00 29.67 60 GLU A C 1
ATOM 424 O O . GLU A 1 60 ? -15.987 -14.427 -1.336 1.00 29.11 60 GLU A O 1
ATOM 430 N N . ALA A 1 61 ? -13.864 -14.988 -0.984 1.00 26.97 61 ALA A N 1
ATOM 431 C CA . ALA A 1 61 ? -13.522 -13.632 -0.552 1.00 22.62 61 ALA A CA 1
ATOM 432 C C . ALA A 1 61 ? -13.704 -12.628 -1.687 1.00 31.67 61 ALA A C 1
ATOM 433 O O . ALA A 1 61 ? -14.214 -11.514 -1.489 1.00 27.62 61 ALA A O 1
ATOM 435 N N . PHE A 1 62 ? -13.252 -13.009 -2.883 1.00 28.41 62 PHE A N 1
ATOM 436 C CA . PHE A 1 62 ? -13.382 -12.134 -4.031 1.00 25.19 62 PHE A CA 1
ATOM 437 C C . PHE A 1 62 ? -14.873 -11.930 -4.369 1.00 28.08 62 PHE A C 1
ATOM 438 O O . PHE A 1 62 ? -15.342 -10.832 -4.671 1.00 27.80 62 PHE A O 1
ATOM 446 N N . GLU A 1 63 ? -15.598 -13.024 -4.351 1.00 29.36 63 GLU A N 1
ATOM 447 C CA . GLU A 1 63 ? -17.033 -12.990 -4.693 1.00 28.37 63 GLU A CA 1
ATOM 448 C C . GLU A 1 63 ? -17.802 -12.040 -3.786 1.00 28.75 63 GLU A C 1
ATOM 449 O O . GLU A 1 63 ? -18.716 -11.327 -4.225 1.00 32.99 63 GLU A O 1
ATOM 455 N N . MET A 1 64 ? -17.425 -12.048 -2.516 1.00 28.92 64 MET A N 1
ATOM 456 C CA . MET A 1 64 ? -18.093 -11.242 -1.518 1.00 34.09 64 MET A CA 1
ATOM 457 C C . MET A 1 64 ? -17.424 -9.910 -1.245 1.00 31.53 64 MET A C 1
ATOM 458 O O . MET A 1 64 ? -17.690 -9.279 -0.224 1.00 34.55 64 MET A O 1
ATOM 463 N N . ARG A 1 65 ? -16.589 -9.449 -2.166 1.00 32.27 65 ARG A N 1
ATOM 464 C CA . ARG A 1 65 ? -15.738 -8.296 -1.878 1.00 36.71 65 ARG A CA 1
ATOM 465 C C . ARG A 1 65 ? -16.539 -7.010 -1.600 1.00 35.86 65 ARG A C 1
ATOM 466 O O . ARG A 1 65 ? -16.069 -6.150 -0.859 1.00 35.07 65 ARG A O 1
ATOM 474 N N . SER A 1 66 ? -17.752 -6.887 -2.136 1.00 36.44 66 SER A N 1
ATOM 475 C CA . SER A 1 66 ? -18.564 -5.692 -1.867 1.00 38.98 66 SER A CA 1
ATOM 476 C C . SER A 1 66 ? -18.933 -5.595 -0.383 1.00 36.93 66 SER A C 1
ATOM 477 O O . SER A 1 66 ? -19.229 -4.514 0.111 1.00 40.76 66 SER A O 1
ATOM 480 N N . TYR A 1 67 ? -18.883 -6.719 0.324 1.00 35.07 67 TYR A N 1
ATOM 481 C CA . TYR A 1 67 ? -19.276 -6.776 1.734 1.00 32.11 67 TYR A CA 1
ATOM 482 C C . TYR A 1 67 ? -18.112 -6.888 2.695 1.00 38.79 67 TYR A C 1
ATOM 483 O O . TYR A 1 67 ? -18.318 -6.975 3.915 1.00 38.46 67 TYR A O 1
ATOM 492 N N . LEU A 1 68 ? -16.900 -6.903 2.142 1.00 35.31 68 LEU A N 1
ATOM 493 C CA . LEU A 1 68 ? -15.689 -7.204 2.906 1.00 34.51 68 LEU A CA 1
ATOM 494 C C . LEU A 1 68 ? -14.593 -6.218 2.603 1.00 36.41 68 LEU A C 1
ATOM 495 O O . LEU A 1 68 ? -14.667 -5.476 1.620 1.00 40.01 68 LEU A O 1
ATOM 500 N N . ASP A 1 69 ? -13.561 -6.228 3.440 1.00 35.18 69 ASP A N 1
ATOM 501 C CA . ASP A 1 69 ? -12.314 -5.539 3.132 1.00 35.67 69 ASP A CA 1
ATOM 502 C C . ASP A 1 69 ? -11.337 -6.595 2.626 1.00 32.69 69 ASP A C 1
ATOM 503 O O . ASP A 1 69 ? -10.885 -7.438 3.407 1.00 30.27 69 ASP A O 1
ATOM 508 N N . ILE A 1 70 ? -11.047 -6.595 1.328 1.00 31.64 70 ILE A N 1
ATOM 509 C CA . ILE A 1 70 ? -10.254 -7.670 0.761 1.00 30.63 70 ILE A CA 1
ATOM 510 C C . ILE A 1 70 ? -8.834 -7.197 0.573 1.00 35.40 70 ILE A C 1
ATOM 511 O O . ILE A 1 70 ? -8.603 -6.038 0.258 1.00 30.90 70 ILE A O 1
ATOM 516 N N . ARG A 1 71 ? -7.904 -8.122 0.755 1.00 29.49 71 ARG A N 1
ATOM 517 C CA . ARG A 1 71 ? -6.496 -7.813 0.686 1.00 26.99 71 ARG A CA 1
ATOM 518 C C . ARG A 1 71 ? -5.794 -8.876 -0.139 1.00 30.54 71 ARG A C 1
ATOM 519 O O . ARG A 1 71 ? -5.969 -10.074 0.077 1.00 28.64 71 ARG A O 1
ATOM 527 N N . TYR A 1 72 ? -5.034 -8.394 -1.109 1.00 27.95 72 TYR A N 1
ATOM 528 C CA . TYR A 1 72 ? -4.127 -9.186 -1.892 1.00 25.72 72 TYR A CA 1
ATOM 529 C C . TYR A 1 72 ? -2.718 -8.986 -1.360 1.00 34.81 72 TYR A C 1
ATOM 530 O O . TYR A 1 72 ? -2.092 -7.982 -1.697 1.00 37.80 72 TYR A O 1
ATOM 539 N N . PRO A 1 73 ? -2.198 -9.928 -0.558 1.00 26.88 73 PRO A N 1
ATOM 540 C CA . PRO A 1 73 ? -0.935 -9.611 0.112 1.00 25.58 73 PRO A CA 1
ATOM 541 C C . PRO A 1 73 ? 0.275 -9.533 -0.804 1.00 34.18 73 PRO A C 1
ATOM 542 O O . PRO A 1 73 ? 1.263 -8.877 -0.451 1.00 35.31 73 PRO A O 1
ATOM 546 N N . LEU A 1 74 ? 0.249 -10.232 -1.927 1.00 32.13 74 LEU A N 1
ATOM 547 C CA . LEU A 1 74 ? 1.305 -10.028 -2.917 1.00 44.27 74 LEU A CA 1
ATOM 548 C C . LEU A 1 74 ? 0.845 -8.928 -3.855 1.00 41.91 74 LEU A C 1
ATOM 549 O O . LEU A 1 74 ? 0.322 -9.143 -4.928 1.00 33.96 74 LEU A O 1
ATOM 554 N N . GLN A 1 75 ? 1.006 -7.725 -3.319 1.00 40.09 75 GLN A N 1
ATOM 555 C CA . GLN A 1 75 ? 0.674 -6.478 -3.959 1.00 54.12 75 GLN A CA 1
ATOM 556 C C . GLN A 1 75 ? 1.420 -6.397 -5.262 1.00 58.86 75 GLN A C 1
ATOM 557 O O . GLN A 1 75 ? 2.644 -6.257 -5.263 1.00 49.06 75 GLN A O 1
ATOM 563 N N . ASP A 1 76 ? 0.648 -6.459 -6.358 1.00 72.83 76 ASP A N 1
ATOM 564 C CA . ASP A 1 76 ? 1.162 -6.684 -7.717 1.00 76.89 76 ASP A CA 1
ATOM 565 C C . ASP A 1 76 ? 2.552 -6.102 -7.971 1.00 89.87 76 ASP A C 1
ATOM 566 O O . ASP A 1 76 ? 2.710 -5.107 -8.681 1.00 110.78 76 ASP A O 1
ATOM 571 N N . GLY A 1 77 ? 3.561 -6.743 -7.395 1.00 77.56 77 GLY A N 1
ATOM 572 C CA . GLY A 1 77 ? 4.934 -6.439 -7.725 1.00 71.45 77 GLY A CA 1
ATOM 573 C C . GLY A 1 77 ? 5.745 -7.700 -7.525 1.00 68.22 77 GLY A C 1
ATOM 574 O O . GLY A 1 77 ? 6.044 -8.359 -8.520 1.00 79.21 77 GLY A O 1
ATOM 575 N N . VAL A 1 78 ? 6.133 -8.068 -6.303 1.00 65.94 78 VAL A N 1
ATOM 576 C CA . VAL A 1 78 ? 6.170 -7.259 -5.070 1.00 60.56 78 VAL A CA 1
ATOM 577 C C . VAL A 1 78 ? 6.489 -5.744 -5.223 1.00 64.24 78 VAL A C 1
ATOM 578 O O . VAL A 1 78 ? 7.386 -5.383 -5.992 1.00 62.53 78 VAL A O 1
ATOM 582 N N . LEU A 1 79 ? 5.763 -4.871 -4.496 1.00 58.12 79 LEU A N 1
ATOM 583 C CA . LEU A 1 79 ? 5.810 -3.411 -4.752 1.00 61.30 79 LEU A CA 1
ATOM 584 C C . LEU A 1 79 ? 6.399 -2.354 -3.735 1.00 56.00 79 LEU A C 1
ATOM 585 O O . LEU A 1 79 ? 6.139 -1.175 -3.950 1.00 64.85 79 LEU A O 1
ATOM 590 N N . SER A 1 80 ? 7.220 -2.648 -2.714 1.00 67.13 80 SER A N 1
ATOM 591 C CA . SER A 1 80 ? 7.881 -3.920 -2.437 1.00 65.86 80 SER A CA 1
ATOM 592 C C . SER A 1 80 ? 7.723 -4.331 -0.965 1.00 52.16 80 SER A C 1
ATOM 593 O O . SER A 1 80 ? 6.956 -5.247 -0.706 1.00 54.98 80 SER A O 1
ATOM 596 N N . GLU A 1 81 ? 8.399 -3.676 -0.006 1.00 43.58 81 GLU A N 1
ATOM 597 C CA . GLU A 1 81 ? 8.567 -4.313 1.310 1.00 44.96 81 GLU A CA 1
ATOM 598 C C . GLU A 1 81 ? 7.216 -4.631 1.913 1.00 45.91 81 GLU A C 1
ATOM 599 O O . GLU A 1 81 ? 6.333 -3.774 2.030 1.00 45.55 81 GLU A O 1
ATOM 605 N N . ILE A 1 82 ? 7.041 -5.892 2.266 1.00 39.78 82 ILE A N 1
ATOM 606 C CA . ILE A 1 82 ? 5.760 -6.320 2.783 1.00 42.19 82 ILE A CA 1
ATOM 607 C C . ILE A 1 82 ? 5.648 -5.921 4.238 1.00 32.77 82 ILE A C 1
ATOM 608 O O . ILE A 1 82 ? 6.525 -6.200 5.072 1.00 31.99 82 ILE A O 1
ATOM 613 N N . SER A 1 83 ? 4.538 -5.263 4.550 1.00 38.18 83 SER A N 1
ATOM 614 C CA . SER A 1 83 ? 4.318 -4.736 5.889 1.00 35.32 83 SER A CA 1
ATOM 615 C C . SER A 1 83 ? 4.063 -5.826 6.904 1.00 33.82 83 SER A C 1
ATOM 616 O O . SER A 1 83 ? 3.785 -6.965 6.547 1.00 34.42 83 SER A O 1
ATOM 619 N N . ASP A 1 84 ? 4.144 -5.477 8.180 1.00 33.98 84 ASP A N 1
ATOM 620 C CA . ASP A 1 84 ? 3.735 -6.406 9.217 1.00 34.21 84 ASP A CA 1
ATOM 621 C C . ASP A 1 84 ? 2.270 -6.824 9.000 1.00 38.84 84 ASP A C 1
ATOM 622 O O . ASP A 1 84 ? 1.918 -8.002 9.201 1.00 33.60 84 ASP A O 1
ATOM 627 N N . ARG A 1 85 ? 1.420 -5.892 8.577 1.00 33.66 85 ARG A N 1
ATOM 628 C CA . ARG A 1 85 ? 0.013 -6.240 8.419 1.00 35.19 85 ARG A CA 1
ATOM 629 C C . ARG A 1 85 ? -0.134 -7.253 7.288 1.00 30.88 85 ARG A C 1
ATOM 630 O O . ARG A 1 85 ? -0.889 -8.230 7.390 1.00 33.15 85 ARG A O 1
ATOM 638 N N . ASP A 1 86 ? 0.539 -6.986 6.181 1.00 27.45 86 ASP A N 1
ATOM 639 C CA . ASP A 1 86 ? 0.390 -7.843 5.031 1.00 32.57 86 ASP A CA 1
ATOM 640 C C . ASP A 1 86 ? 1.071 -9.191 5.204 1.00 27.70 86 ASP A C 1
ATOM 641 O O . ASP A 1 86 ? 0.684 -10.155 4.543 1.00 25.12 86 ASP A O 1
ATOM 646 N N . ILE A 1 87 ? 2.070 -9.281 6.080 1.00 26.84 87 ILE A N 1
ATOM 647 C CA . ILE A 1 87 ? 2.636 -10.586 6.379 1.00 26.33 87 ILE A CA 1
ATOM 648 C C . ILE A 1 87 ? 1.583 -11.430 7.098 1.00 25.79 87 ILE A C 1
ATOM 649 O O . ILE A 1 87 ? 1.490 -12.634 6.839 1.00 22.97 87 ILE A O 1
ATOM 654 N N . GLU A 1 88 ? 0.768 -10.816 7.970 1.00 27.04 88 GLU A N 1
ATOM 655 C CA . GLU A 1 88 ? -0.325 -11.544 8.605 1.00 26.17 88 GLU A CA 1
ATOM 656 C C . GLU A 1 88 ? -1.373 -11.951 7.590 1.00 25.63 88 GLU A C 1
ATOM 657 O O . GLU A 1 88 ? -1.920 -13.064 7.681 1.00 24.67 88 GLU A O 1
ATOM 663 N N . VAL A 1 89 ? -1.661 -11.075 6.617 1.00 23.32 89 VAL A N 1
ATOM 664 C CA . VAL A 1 89 ? -2.590 -11.440 5.545 1.00 22.84 89 VAL A CA 1
ATOM 665 C C . VAL A 1 89 ? -2.039 -12.655 4.777 1.00 24.08 89 VAL A C 1
ATOM 666 O O . VAL A 1 89 ? -2.780 -13.568 4.440 1.00 22.46 89 VAL A O 1
ATOM 670 N N . ALA A 1 90 ? -0.731 -12.698 4.559 1.00 23.32 90 ALA A N 1
ATOM 671 C CA . ALA A 1 90 ? -0.141 -13.799 3.810 1.00 21.96 90 ALA A CA 1
ATOM 672 C C . ALA A 1 90 ? -0.202 -15.073 4.656 1.00 21.61 90 ALA A C 1
ATOM 673 O O . ALA A 1 90 ? -0.389 -16.163 4.131 1.00 23.09 90 ALA A O 1
ATOM 675 N N . ARG A 1 91 ? -0.049 -14.927 5.970 1.00 22.88 91 ARG A N 1
ATOM 676 C CA . ARG A 1 91 ? -0.179 -16.067 6.894 1.00 23.19 91 ARG A CA 1
ATOM 677 C C . ARG A 1 91 ? -1.576 -16.676 6.808 1.00 24.22 91 ARG A C 1
ATOM 678 O O . ARG A 1 91 ? -1.742 -17.900 6.790 1.00 23.78 91 ARG A O 1
ATOM 686 N N . HIS A 1 92 ? -2.587 -15.819 6.791 1.00 23.77 92 HIS A N 1
ATOM 687 C CA . HIS A 1 92 ? -3.970 -16.285 6.667 1.00 24.45 92 HIS A CA 1
ATOM 688 C C . HIS A 1 92 ? -4.184 -17.035 5.337 1.00 29.06 92 HIS A C 1
ATOM 689 O O . HIS A 1 92 ? -4.747 -18.130 5.324 1.00 24.27 92 HIS A O 1
ATOM 696 N N . LEU A 1 93 ? -3.664 -16.477 4.247 1.00 23.47 93 LEU A N 1
ATOM 697 C CA . LEU A 1 93 ? -3.748 -17.130 2.950 1.00 22.36 93 LEU A CA 1
ATOM 698 C C . LEU A 1 93 ? -3.032 -18.479 2.988 1.00 23.61 93 LEU A C 1
ATOM 699 O O . LEU A 1 93 ? -3.602 -19.486 2.572 1.00 25.02 93 LEU A O 1
ATOM 704 N N . LEU A 1 94 ? -1.799 -18.515 3.489 1.00 22.53 94 LEU A N 1
ATOM 705 C CA . LEU A 1 94 ? -1.032 -19.748 3.409 1.00 26.94 94 LEU A CA 1
ATOM 706 C C . LEU A 1 94 ? -1.596 -20.780 4.381 1.00 26.98 94 LEU A C 1
ATOM 707 O O . LEU A 1 94 ? -1.628 -21.962 4.079 1.00 25.16 94 LEU A O 1
ATOM 712 N N . THR A 1 95 ? -2.062 -20.322 5.539 1.00 23.31 95 THR A N 1
ATOM 713 C CA . THR A 1 95 ? -2.688 -21.222 6.506 1.00 24.15 95 THR A CA 1
ATOM 714 C C . THR A 1 95 ? -3.890 -21.893 5.866 1.00 25.10 95 THR A C 1
ATOM 715 O O . THR A 1 95 ? -4.080 -23.114 5.959 1.00 26.62 95 THR A O 1
ATOM 719 N N . HIS A 1 96 ? -4.680 -21.114 5.157 1.00 24.04 96 HIS A N 1
ATOM 720 C CA . HIS A 1 96 ? -5.846 -21.660 4.472 1.00 26.09 96 HIS A CA 1
ATOM 721 C C . HIS A 1 96 ? -5.474 -22.662 3.357 1.00 26.76 96 HIS A C 1
ATOM 722 O O . HIS A 1 96 ? -6.108 -23.706 3.240 1.00 26.03 96 HIS A O 1
ATOM 729 N N . VAL A 1 97 ? -4.445 -22.369 2.561 1.00 24.18 97 VAL A N 1
ATOM 730 C CA . VAL A 1 97 ? -4.066 -23.314 1.493 1.00 23.22 97 VAL A CA 1
ATOM 731 C C . VAL A 1 97 ? -3.536 -24.609 2.086 1.00 25.93 97 VAL A C 1
ATOM 732 O O . VAL A 1 97 ? -3.830 -25.684 1.591 1.00 27.63 97 VAL A O 1
ATOM 736 N N . VAL A 1 98 ? -2.774 -24.506 3.168 1.00 27.40 98 VAL A N 1
ATOM 737 C CA . VAL A 1 98 ? -2.227 -25.703 3.798 1.00 26.71 98 VAL A CA 1
ATOM 738 C C . VAL A 1 98 ? -3.366 -26.530 4.403 1.00 27.63 98 VAL A C 1
ATOM 739 O O . VAL A 1 98 ? -3.419 -27.736 4.200 1.00 32.83 98 VAL A O 1
ATOM 743 N N . LYS A 1 99 ? -4.302 -25.886 5.102 1.00 27.63 99 LYS A N 1
ATOM 744 C CA . LYS A 1 99 ? -5.490 -26.593 5.608 1.00 34.17 99 LYS A CA 1
ATOM 745 C C . LYS A 1 99 ? -6.264 -27.283 4.464 1.00 36.01 99 LYS A C 1
ATOM 746 O O . LYS A 1 99 ? -6.723 -28.424 4.609 1.00 34.61 99 LYS A O 1
ATOM 752 N N . SER A 1 100 ? -6.361 -26.629 3.310 1.00 28.17 100 SER A N 1
ATOM 753 C CA . SER A 1 100 ? -7.116 -27.177 2.200 1.00 27.75 100 SER A CA 1
ATOM 754 C C . SER A 1 100 ? -6.404 -28.368 1.564 1.00 33.03 100 SER A C 1
ATOM 755 O O . SER A 1 100 ? -7.001 -29.093 0.779 1.00 30.21 100 SER A O 1
ATOM 758 N N . ALA A 1 101 ? -5.118 -28.551 1.872 1.00 26.57 101 ALA A N 1
ATOM 759 C CA . ALA A 1 101 ? -4.383 -29.735 1.421 1.00 32.17 101 ALA A CA 1
ATOM 760 C C . ALA A 1 101 ? -4.634 -30.955 2.328 1.00 32.80 101 ALA A C 1
ATOM 761 O O . ALA A 1 101 ? -4.172 -32.055 2.035 1.00 38.10 101 ALA A O 1
ATOM 763 N N . GLU A 1 102 ? -5.377 -30.739 3.405 1.00 30.40 102 GLU A N 1
ATOM 764 C CA . GLU A 1 102 ? -5.797 -31.789 4.336 1.00 40.10 102 GLU A CA 1
ATOM 765 C C . GLU A 1 102 ? -4.655 -32.636 4.894 1.00 35.99 102 GLU A C 1
ATOM 766 O O . GLU A 1 102 ? -4.607 -33.850 4.678 1.00 37.91 102 GLU A O 1
ATOM 772 N N . PRO A 1 103 ? -3.729 -32.001 5.600 1.00 35.16 103 PRO A N 1
ATOM 773 C CA . PRO A 1 103 ? -2.686 -32.778 6.271 1.00 40.46 103 PRO A CA 1
ATOM 774 C C . PRO A 1 103 ? -3.277 -33.545 7.425 1.00 36.53 103 PRO A C 1
ATOM 775 O O . PRO A 1 103 ? -4.260 -33.083 7.994 1.00 35.62 103 PRO A O 1
ATOM 779 N N . GLY A 1 104 ? -2.662 -34.660 7.782 1.00 39.58 104 GLY A N 1
ATOM 780 C CA . GLY A 1 104 ? -3.062 -35.396 8.956 1.00 35.53 104 GLY A CA 1
ATOM 781 C C . GLY A 1 104 ? -2.422 -34.787 10.184 1.00 42.38 104 GLY A C 1
ATOM 782 O O . GLY A 1 104 ? -1.495 -33.992 10.076 1.00 36.54 104 GLY A O 1
ATOM 783 N N . PRO A 1 105 ? -2.912 -35.156 11.368 1.00 41.00 105 PRO A N 1
ATOM 784 C CA . PRO A 1 105 ? -2.400 -34.547 12.597 1.00 41.48 105 PRO A CA 1
ATOM 785 C C . PRO A 1 105 ? -0.977 -34.989 12.950 1.00 46.43 105 PRO A C 1
ATOM 786 O O . PRO A 1 105 ? -0.344 -34.361 13.799 1.00 43.28 105 PRO A O 1
ATOM 790 N N . ASN A 1 106 ? -0.481 -36.043 12.302 1.00 35.20 106 ASN A N 1
ATOM 791 C CA . ASN A 1 106 ? 0.901 -36.490 12.506 1.00 36.39 106 ASN A CA 1
ATOM 792 C C . ASN A 1 106 ? 1.832 -36.023 11.397 1.00 34.87 106 ASN A C 1
ATOM 793 O O . ASN A 1 106 ? 3.038 -36.245 11.462 1.00 31.42 106 ASN A O 1
ATOM 798 N N . ASP A 1 107 ? 1.288 -35.360 10.377 1.00 32.73 107 ASP A N 1
ATOM 799 C CA . ASP A 1 107 ? 2.124 -34.998 9.215 1.00 33.17 107 ASP A CA 1
ATOM 800 C C . ASP A 1 107 ? 3.154 -33.893 9.475 1.00 30.94 107 ASP A C 1
ATOM 801 O O . ASP A 1 107 ? 2.852 -32.856 10.030 1.00 32.78 107 ASP A O 1
ATOM 806 N N . GLU A 1 108 ? 4.384 -34.146 9.047 1.00 28.62 108 GLU A N 1
ATOM 807 C CA . GLU A 1 108 ? 5.382 -33.114 8.867 1.00 32.75 108 GLU A CA 1
ATOM 808 C C . GLU A 1 108 ? 5.207 -32.530 7.462 1.00 31.08 108 GLU A C 1
ATOM 809 O O . GLU A 1 108 ? 5.409 -33.223 6.467 1.00 33.66 108 GLU A O 1
ATOM 815 N N . ILE A 1 109 ? 4.792 -31.272 7.398 1.00 26.72 109 ILE A N 1
ATOM 816 C CA . ILE A 1 109 ? 4.438 -30.612 6.126 1.00 28.08 109 ILE A CA 1
ATOM 817 C C . ILE A 1 109 ? 5.669 -29.890 5.612 1.00 31.21 109 ILE A C 1
ATOM 818 O O . ILE A 1 109 ? 6.245 -29.025 6.301 1.00 30.71 109 ILE A O 1
ATOM 823 N N . CYS A 1 110 ? 6.099 -30.271 4.414 1.00 29.02 110 CYS A N 1
ATOM 824 C CA . CYS A 1 110 ? 7.325 -29.743 3.813 1.00 27.52 110 CYS A CA 1
ATOM 825 C C . CYS A 1 110 ? 6.954 -29.053 2.503 1.00 28.53 110 CYS A C 1
ATOM 826 O O . CYS A 1 110 ? 6.538 -29.733 1.593 1.00 29.97 110 CYS A O 1
ATOM 829 N N . ALA A 1 111 ? 7.116 -27.736 2.406 1.00 27.63 111 ALA A N 1
ATOM 830 C CA . ALA A 1 111 ? 6.569 -26.991 1.257 1.00 23.14 111 ALA A CA 1
ATOM 831 C C . ALA A 1 111 ? 7.628 -26.211 0.486 1.00 24.33 111 ALA A C 1
ATOM 832 O O . ALA A 1 111 ? 8.475 -25.521 1.080 1.00 26.79 111 ALA A O 1
ATOM 834 N N . VAL A 1 112 ? 7.599 -26.350 -0.841 1.00 23.42 112 VAL A N 1
ATOM 835 C CA . VAL A 1 112 ? 8.341 -25.455 -1.722 1.00 24.78 112 VAL A CA 1
ATOM 836 C C . VAL A 1 112 ? 7.337 -24.429 -2.193 1.00 22.27 112 VAL A C 1
ATOM 837 O O . VAL A 1 112 ? 6.264 -24.767 -2.705 1.00 24.61 112 VAL A O 1
ATOM 841 N N . ILE A 1 113 ? 7.688 -23.171 -1.964 1.00 22.44 113 ILE A N 1
ATOM 842 C CA . ILE A 1 113 ? 6.802 -22.046 -2.190 1.00 22.69 113 ILE A CA 1
ATOM 843 C C . ILE A 1 113 ? 7.434 -21.112 -3.211 1.00 22.58 113 ILE A C 1
ATOM 844 O O . ILE A 1 113 ? 8.441 -20.468 -2.949 1.00 23.53 113 ILE A O 1
ATOM 849 N N . GLY A 1 114 ? 6.819 -21.054 -4.399 1.00 23.73 114 GLY A N 1
ATOM 850 C CA . GLY A 1 114 ? 7.272 -20.159 -5.437 1.00 22.96 114 GLY A CA 1
ATOM 851 C C . GLY A 1 114 ? 6.630 -18.803 -5.310 1.00 24.07 114 GLY A C 1
ATOM 852 O O . GLY A 1 114 ? 5.406 -18.691 -5.111 1.00 24.19 114 GLY A O 1
ATOM 853 N N . VAL A 1 115 ? 7.437 -17.766 -5.446 1.00 21.59 115 VAL A N 1
ATOM 854 C CA . VAL A 1 115 ? 6.960 -16.405 -5.277 1.00 22.57 115 VAL A CA 1
ATOM 855 C C . VAL A 1 115 ? 7.334 -15.553 -6.463 1.00 23.55 115 VAL A C 1
ATOM 856 O O . VAL A 1 115 ? 8.214 -15.921 -7.258 1.00 25.95 115 VAL A O 1
ATOM 860 N N . PRO A 1 116 ? 6.680 -14.387 -6.600 1.00 24.89 116 PRO A N 1
ATOM 861 C CA . PRO A 1 116 ? 6.966 -13.552 -7.757 1.00 28.28 116 PRO A CA 1
ATOM 862 C C . PRO A 1 116 ? 8.436 -13.255 -7.936 1.00 28.28 116 PRO A C 1
ATOM 863 O O . PRO A 1 116 ? 9.189 -13.105 -6.951 1.00 26.40 116 PRO A O 1
ATOM 867 N N . ALA A 1 117 ? 8.829 -13.209 -9.205 1.00 28.87 117 ALA A N 1
ATOM 868 C CA . ALA A 1 117 ? 10.226 -13.123 -9.605 1.00 29.45 117 ALA A CA 1
ATOM 869 C C . ALA A 1 117 ? 10.966 -11.966 -8.980 1.00 35.47 117 ALA A C 1
ATOM 870 O O . ALA A 1 117 ? 12.138 -12.084 -8.676 1.00 36.88 117 ALA A O 1
ATOM 872 N N . ARG A 1 118 ? 10.319 -10.823 -8.832 1.00 26.21 118 ARG A N 1
ATOM 873 C CA . ARG A 1 118 ? 11.073 -9.645 -8.428 1.00 35.97 118 ARG A CA 1
ATOM 874 C C . ARG A 1 118 ? 10.985 -9.422 -6.929 1.00 38.97 118 ARG A C 1
ATOM 875 O O . ARG A 1 118 ? 11.462 -8.405 -6.425 1.00 36.18 118 ARG A O 1
ATOM 883 N N . ALA A 1 119 ? 10.358 -10.359 -6.223 1.00 34.93 119 ALA A N 1
ATOM 884 C CA . ALA A 1 119 ? 10.307 -10.276 -4.762 1.00 34.22 119 ALA A CA 1
ATOM 885 C C . ALA A 1 119 ? 11.696 -10.048 -4.208 1.00 29.50 119 ALA A C 1
ATOM 886 O O . ALA A 1 119 ? 12.646 -10.772 -4.540 1.00 29.07 119 ALA A O 1
ATOM 888 N N . SER A 1 120 ? 11.846 -9.003 -3.393 1.00 28.50 120 SER A N 1
ATOM 889 C CA . SER A 1 120 ? 13.135 -8.709 -2.790 1.00 29.22 120 SER A CA 1
ATOM 890 C C . SER A 1 120 ? 13.589 -9.848 -1.902 1.00 28.96 120 SER A C 1
ATOM 891 O O . SER A 1 120 ? 12.783 -10.639 -1.421 1.00 28.28 120 SER A O 1
ATOM 894 N N . ALA A 1 121 ? 14.889 -9.894 -1.669 1.00 29.39 121 ALA A N 1
ATOM 895 C CA . ALA A 1 121 ? 15.476 -10.812 -0.708 1.00 31.63 121 ALA A CA 1
ATOM 896 C C . ALA A 1 121 ? 14.793 -10.666 0.652 1.00 25.41 121 ALA A C 1
ATOM 897 O O . ALA A 1 121 ? 14.444 -11.654 1.285 1.00 25.64 121 ALA A O 1
ATOM 899 N N . ALA A 1 122 ? 14.616 -9.427 1.089 1.00 26.17 122 ALA A N 1
ATOM 900 C CA . ALA A 1 122 ? 13.981 -9.181 2.381 1.00 28.96 122 ALA A CA 1
ATOM 901 C C . ALA A 1 122 ? 12.547 -9.783 2.383 1.00 28.28 122 ALA A C 1
ATOM 902 O O . ALA A 1 122 ? 12.129 -10.464 3.332 1.00 24.73 122 ALA A O 1
ATOM 904 N N . ASN A 1 123 ? 11.795 -9.546 1.318 1.00 24.15 123 ASN A N 1
ATOM 905 C CA . ASN A 1 123 ? 10.443 -10.122 1.249 1.00 25.57 123 ASN A CA 1
ATOM 906 C C . ASN A 1 123 ? 10.440 -11.659 1.174 1.00 23.91 123 ASN A C 1
ATOM 907 O O . ASN A 1 123 ? 9.590 -12.283 1.777 1.00 23.86 123 ASN A O 1
ATOM 912 N N . LYS A 1 124 ? 11.380 -12.260 0.439 1.00 25.41 124 LYS A N 1
ATOM 913 C CA . LYS A 1 124 ? 11.492 -13.719 0.416 1.00 23.09 124 LYS A CA 1
ATOM 914 C C . LYS A 1 124 ? 11.853 -14.235 1.791 1.00 24.31 124 LYS A C 1
ATOM 915 O O . LYS A 1 124 ? 11.383 -15.293 2.193 1.00 24.61 124 LYS A O 1
ATOM 921 N N . ALA A 1 125 ? 12.681 -13.486 2.514 1.00 23.84 125 ALA A N 1
ATOM 922 C CA . ALA A 1 125 ? 13.041 -13.884 3.875 1.00 25.55 125 ALA A CA 1
ATOM 923 C C . ALA A 1 125 ? 11.842 -13.773 4.829 1.00 23.38 125 ALA A C 1
ATOM 924 O O . ALA A 1 125 ? 11.645 -14.636 5.699 1.00 23.18 125 ALA A O 1
ATOM 926 N N . LEU A 1 126 ? 11.067 -12.703 4.682 1.00 22.03 126 LEU A N 1
ATOM 927 C CA . LEU A 1 126 ? 9.869 -12.507 5.473 1.00 23.97 126 LEU A CA 1
ATOM 928 C C . LEU A 1 126 ? 8.861 -13.615 5.204 1.00 25.96 126 LEU A C 1
ATOM 929 O O . LEU A 1 126 ? 8.255 -14.151 6.135 1.00 23.21 126 LEU A O 1
ATOM 934 N N . LEU A 1 127 ? 8.686 -13.961 3.927 1.00 26.49 127 LEU A N 1
ATOM 935 C CA . LEU A 1 127 ? 7.727 -15.014 3.547 1.00 23.71 127 LEU A CA 1
ATOM 936 C C . LEU A 1 127 ? 8.209 -16.387 4.040 1.00 22.18 127 LEU A C 1
ATOM 937 O O . LEU A 1 127 ? 7.393 -17.217 4.474 1.00 24.09 127 LEU A O 1
ATOM 942 N N . LEU A 1 128 ? 9.525 -16.605 4.030 1.00 22.29 128 LEU A N 1
ATOM 943 C CA . LEU A 1 128 ? 10.084 -17.842 4.550 1.00 23.60 128 LEU A CA 1
ATOM 944 C C . LEU A 1 128 ? 9.839 -17.958 6.052 1.00 22.80 128 LEU A C 1
ATOM 945 O O . LEU A 1 128 ? 9.515 -19.034 6.540 1.00 23.11 128 LEU A O 1
ATOM 950 N N . LYS A 1 129 ? 10.025 -16.865 6.787 1.00 23.73 129 LYS A N 1
ATOM 951 C CA . LYS A 1 129 ? 9.848 -16.914 8.254 1.00 25.78 129 LYS A CA 1
ATOM 952 C C . LYS A 1 129 ? 8.381 -17.184 8.597 1.00 26.24 129 LYS A C 1
ATOM 953 O O . LYS A 1 129 ? 8.039 -18.050 9.428 1.00 27.35 129 LYS A O 1
ATOM 959 N N . MET A 1 130 ? 7.503 -16.472 7.906 1.00 24.50 130 MET A N 1
ATOM 960 C CA . MET A 1 130 ? 6.062 -16.687 8.056 1.00 23.64 130 MET A CA 1
ATOM 961 C C . MET A 1 130 ? 5.713 -18.147 7.691 1.00 26.59 130 MET A C 1
ATOM 962 O O . MET A 1 130 ? 5.047 -18.835 8.441 1.00 24.63 130 MET A O 1
ATOM 967 N N . ALA A 1 131 ? 6.217 -18.627 6.559 1.00 21.31 131 ALA A N 1
ATOM 968 C CA . ALA A 1 131 ? 5.898 -19.981 6.109 1.00 22.78 131 ALA A CA 1
ATOM 969 C C . ALA A 1 131 ? 6.285 -21.039 7.139 1.00 26.80 131 ALA A C 1
ATOM 970 O O . ALA A 1 131 ? 5.541 -21.995 7.349 1.00 27.34 131 ALA A O 1
ATOM 972 N N . GLN A 1 132 ? 7.436 -20.882 7.789 1.00 24.16 132 GLN A N 1
ATOM 973 C CA . GLN A 1 132 ? 7.885 -21.903 8.728 1.00 27.29 132 GLN A CA 1
ATOM 974 C C . GLN A 1 132 ? 7.201 -21.734 10.079 1.00 27.50 132 GLN A C 1
ATOM 975 O O . GLN A 1 132 ? 7.464 -22.484 11.031 1.00 30.26 132 GLN A O 1
ATOM 981 N N . GLU A 1 133 ? 6.248 -20.809 10.144 1.00 26.99 133 GLU A N 1
ATOM 982 C CA . GLU A 1 133 ? 5.324 -20.743 11.256 1.00 28.28 133 GLU A CA 1
ATOM 983 C C . GLU A 1 133 ? 3.994 -21.412 10.904 1.00 32.76 133 GLU A C 1
ATOM 984 O O . GLU A 1 133 ? 3.129 -21.544 11.755 1.00 31.48 133 GLU A O 1
ATOM 990 N N . VAL A 1 134 ? 3.848 -21.863 9.656 1.00 27.32 134 VAL A N 1
ATOM 991 C CA . VAL A 1 134 ? 2.609 -22.469 9.178 1.00 25.96 134 VAL A CA 1
ATOM 992 C C . VAL A 1 134 ? 2.842 -23.944 8.816 1.00 28.02 134 VAL A C 1
ATOM 993 O O . VAL A 1 134 ? 2.009 -24.804 9.119 1.00 31.44 134 VAL A O 1
ATOM 997 N N . VAL A 1 135 ? 3.963 -24.218 8.165 1.00 24.50 135 VAL A N 1
ATOM 998 C CA . VAL A 1 135 ? 4.402 -25.574 7.876 1.00 26.19 135 VAL A CA 1
ATOM 999 C C . VAL A 1 135 ? 5.713 -25.855 8.629 1.00 30.58 135 VAL A C 1
ATOM 1000 O O . VAL A 1 135 ? 6.340 -24.941 9.175 1.00 31.72 135 VAL A O 1
ATOM 1004 N N . HIS A 1 136 ? 6.130 -27.118 8.626 1.00 28.03 136 HIS A N 1
ATOM 1005 C CA . HIS A 1 136 ? 7.267 -27.545 9.410 1.00 29.12 136 HIS A CA 1
ATOM 1006 C C . HIS A 1 136 ? 8.570 -27.153 8.733 1.00 31.96 136 HIS A C 1
ATOM 1007 O O . HIS A 1 136 ? 9.486 -26.593 9.376 1.00 30.87 136 HIS A O 1
ATOM 1014 N N . THR A 1 137 ? 8.662 -27.409 7.428 1.00 28.64 137 THR A N 1
ATOM 1015 C CA . THR A 1 137 ? 9.845 -27.033 6.653 1.00 29.31 137 THR A CA 1
ATOM 1016 C C . THR A 1 137 ? 9.415 -26.360 5.351 1.00 29.57 137 THR A C 1
ATOM 1017 O O . THR A 1 137 ? 8.537 -26.864 4.681 1.00 28.52 137 THR A O 1
ATOM 1021 N N . ALA A 1 138 ? 10.022 -25.224 5.018 1.00 24.20 138 ALA A N 1
ATOM 1022 C CA . ALA A 1 138 ? 9.705 -24.519 3.778 1.00 28.28 138 ALA A CA 1
ATOM 1023 C C . ALA A 1 138 ? 10.953 -24.040 3.075 1.00 30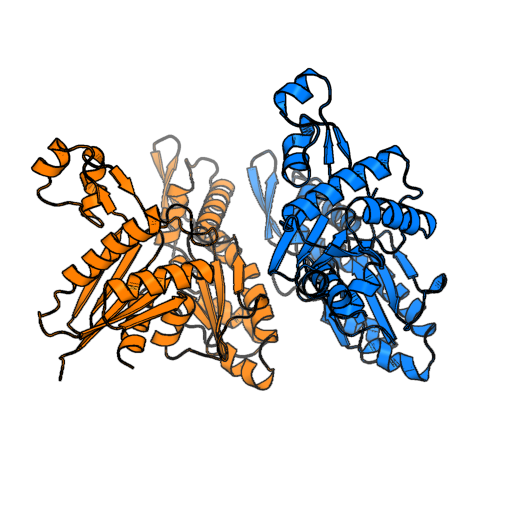.74 138 ALA A C 1
ATOM 1024 O O . ALA A 1 138 ? 12.004 -23.805 3.692 1.00 29.15 138 ALA A O 1
ATOM 1026 N N . LEU A 1 139 ? 10.826 -23.923 1.756 1.00 23.64 139 LEU A N 1
ATOM 1027 C CA . LEU A 1 139 ? 11.852 -23.406 0.898 1.00 25.07 139 LEU A CA 1
ATOM 1028 C C . LEU A 1 139 ? 11.131 -22.440 -0.034 1.00 26.39 139 LEU A C 1
ATOM 1029 O O . LEU A 1 139 ? 10.158 -22.833 -0.672 1.00 29.66 139 LEU A O 1
ATOM 1034 N N . VAL A 1 140 ? 11.598 -21.195 -0.085 1.00 25.39 140 VAL A N 1
ATOM 1035 C CA . VAL A 1 140 ? 11.016 -20.158 -0.947 1.00 23.10 140 VAL A CA 1
ATOM 1036 C C . VAL A 1 140 ? 11.911 -20.021 -2.161 1.00 25.59 140 VAL A C 1
ATOM 1037 O O . VAL A 1 140 ? 13.123 -19.886 -2.035 1.00 24.00 140 VAL A O 1
ATOM 1041 N N . VAL A 1 141 ? 11.320 -20.096 -3.358 1.00 21.88 141 VAL A N 1
ATOM 1042 C CA . VAL A 1 141 ? 12.047 -20.012 -4.612 1.00 21.79 141 VAL A CA 1
ATOM 1043 C C . VAL A 1 141 ? 11.313 -19.031 -5.539 1.00 21.22 141 VAL A C 1
ATOM 1044 O O . VAL A 1 141 ? 10.138 -18.755 -5.339 1.00 21.41 141 VAL A O 1
ATOM 1048 N N . SER A 1 142 ? 12.007 -18.514 -6.550 1.00 24.28 142 SER A N 1
ATOM 1049 C CA . SER A 1 142 ? 11.375 -17.606 -7.509 1.00 22.35 142 SER A CA 1
ATOM 1050 C C . SER A 1 142 ? 10.549 -18.391 -8.526 1.00 23.09 142 SER A C 1
ATOM 1051 O O . SER A 1 142 ? 10.879 -19.542 -8.891 1.00 26.94 142 SER A O 1
ATOM 1054 N N . GLU A 1 143 ? 9.513 -17.743 -9.037 1.00 25.91 143 GLU A N 1
ATOM 1055 C CA . GLU A 1 143 ? 8.635 -18.368 -10.011 1.00 24.43 143 GLU A CA 1
ATOM 1056 C C . GLU A 1 143 ? 9.363 -18.958 -11.232 1.00 25.04 143 GLU A C 1
ATOM 1057 O O . GLU A 1 143 ? 9.097 -20.101 -11.606 1.00 25.62 143 GLU A O 1
ATOM 1063 N N . PRO A 1 144 ? 10.273 -18.190 -11.849 1.00 26.33 144 PRO A N 1
ATOM 1064 C CA . PRO A 1 144 ? 10.893 -18.743 -13.073 1.00 26.96 144 PRO A CA 1
ATOM 1065 C C . PRO A 1 144 ? 11.746 -19.989 -12.775 1.00 29.03 144 PRO A C 1
ATOM 1066 O O . PRO A 1 144 ? 11.805 -20.930 -13.566 1.00 29.20 144 PRO A O 1
ATOM 1070 N N . PHE A 1 145 ? 12.365 -20.020 -11.612 1.00 26.64 145 PHE A N 1
ATOM 1071 C CA . PHE A 1 145 ? 13.065 -21.225 -11.216 1.00 29.66 145 PHE A CA 1
ATOM 1072 C C . PHE A 1 145 ? 12.139 -22.436 -11.118 1.00 28.80 145 PHE A C 1
ATOM 1073 O O . PHE A 1 145 ? 12.438 -23.510 -11.630 1.00 31.17 145 PHE A O 1
ATOM 1081 N N . MET A 1 146 ? 11.012 -22.254 -10.438 1.00 30.97 146 MET A N 1
ATOM 1082 C CA . MET A 1 146 ? 10.016 -23.304 -10.276 1.00 27.66 146 MET A CA 1
ATOM 1083 C C . MET A 1 146 ? 9.532 -23.769 -11.656 1.00 29.58 146 MET A C 1
ATOM 1084 O O . MET A 1 146 ? 9.446 -24.969 -11.926 1.00 31.43 146 MET A O 1
ATOM 1089 N N . VAL A 1 147 ? 9.272 -22.834 -12.550 1.00 29.92 147 VAL A N 1
ATOM 1090 C CA . VAL A 1 147 ? 8.790 -23.203 -13.874 1.00 31.29 147 VAL A CA 1
ATOM 1091 C C . VAL A 1 147 ? 9.873 -23.963 -14.644 1.00 34.79 147 VAL A C 1
ATOM 1092 O O . VAL A 1 147 ? 9.587 -24.989 -15.289 1.00 31.69 147 VAL A O 1
ATOM 1096 N N . GLY A 1 148 ? 11.103 -23.447 -14.585 1.00 29.23 148 GLY A N 1
ATOM 1097 C CA . GLY A 1 148 ? 12.230 -24.093 -15.231 1.00 30.90 148 GLY A CA 1
ATOM 1098 C C . GLY A 1 148 ? 12.437 -25.494 -14.680 1.00 35.16 148 GLY A C 1
ATOM 1099 O O . GLY A 1 148 ? 12.626 -26.445 -15.455 1.00 35.23 148 GLY A O 1
ATOM 1100 N N . TYR A 1 149 ? 12.346 -25.631 -13.356 1.00 30.81 149 TYR A N 1
ATOM 1101 C CA . TYR A 1 149 ? 12.618 -26.916 -12.701 1.00 34.04 149 TYR A CA 1
ATOM 1102 C C . TYR A 1 149 ? 11.666 -27.988 -13.207 1.00 34.93 149 TYR A C 1
ATOM 1103 O O . TYR A 1 149 ? 12.077 -29.121 -13.440 1.00 35.05 149 TYR A O 1
ATOM 1112 N N . GLY A 1 150 ? 10.391 -27.634 -13.364 1.00 35.51 150 GLY A N 1
ATOM 1113 C CA . GLY A 1 150 ? 9.394 -28.589 -13.822 1.00 34.85 150 GLY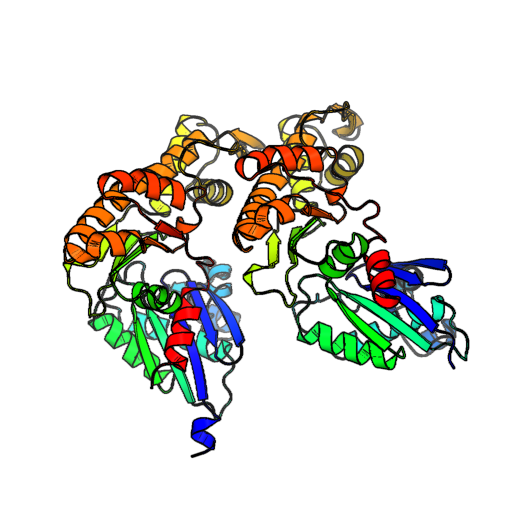 A CA 1
ATOM 1114 C C . GLY A 1 150 ? 9.621 -29.061 -15.247 1.00 34.76 150 GLY A C 1
ATOM 1115 O O . GLY A 1 150 ? 9.196 -30.149 -15.613 1.00 41.50 150 GLY A O 1
ATOM 1116 N N . LEU A 1 151 ? 10.279 -28.237 -16.052 1.00 32.56 151 LEU A N 1
ATOM 1117 C CA . LEU A 1 151 ? 10.626 -28.599 -17.433 1.00 34.35 151 LEU A CA 1
ATOM 1118 C C . LEU A 1 151 ? 12.020 -29.204 -17.569 1.00 37.94 151 LEU A C 1
ATOM 1119 O O . LEU A 1 151 ? 12.496 -29.474 -18.687 1.00 36.41 151 LEU A O 1
ATOM 1124 N N . ASP A 1 152 ? 12.686 -29.389 -16.438 1.00 35.40 152 ASP A N 1
ATOM 1125 C CA . ASP A 1 152 ? 14.089 -29.821 -16.435 1.00 40.46 152 ASP A CA 1
ATOM 1126 C C . ASP A 1 152 ? 14.942 -28.845 -17.234 1.00 36.11 152 ASP A C 1
ATOM 1127 O O . ASP A 1 152 ? 15.842 -29.246 -17.950 1.00 37.97 152 ASP A O 1
ATOM 1132 N N . LYS A 1 153 ? 14.623 -27.559 -17.120 1.00 31.66 153 LYS A N 1
ATOM 1133 C CA . LYS A 1 153 ? 15.343 -26.492 -17.822 1.00 27.87 153 LYS A CA 1
ATOM 1134 C C . LYS A 1 153 ? 15.854 -25.487 -16.818 1.00 36.98 153 LYS A C 1
ATOM 1135 O O . LYS A 1 153 ? 15.180 -24.500 -16.524 1.00 36.12 153 LYS A O 1
ATOM 1141 N N . LEU A 1 154 ? 17.053 -25.731 -16.298 1.00 33.55 154 LEU A N 1
ATOM 1142 C CA . LEU A 1 154 ? 17.618 -24.875 -15.267 1.00 30.04 154 LEU A CA 1
ATOM 1143 C C . LEU A 1 154 ? 18.824 -24.116 -15.695 1.00 29.85 154 LEU A C 1
ATOM 1144 O O . LEU A 1 154 ? 19.255 -23.220 -14.979 1.00 30.31 154 LEU A O 1
ATOM 1149 N N . ILE A 1 155 ? 19.373 -24.469 -16.854 1.00 29.23 155 ILE A N 1
ATOM 1150 C CA . ILE A 1 155 ? 20.467 -23.705 -17.410 1.00 30.15 155 ILE A CA 1
ATOM 1151 C C . ILE A 1 155 ? 20.238 -23.448 -18.889 1.00 25.31 155 ILE A C 1
ATOM 1152 O O . ILE A 1 155 ? 19.448 -24.143 -19.538 1.00 28.34 155 ILE A O 1
ATOM 1157 N N . ASN A 1 156 ? 20.906 -22.414 -19.401 1.00 30.32 156 ASN A N 1
ATOM 1158 C CA . ASN A 1 156 ? 20.805 -22.079 -20.810 1.00 30.59 156 ASN A CA 1
ATOM 1159 C C . ASN A 1 156 ? 19.359 -21.981 -21.265 1.00 27.74 156 ASN A C 1
ATOM 1160 O O . ASN A 1 156 ? 18.943 -22.585 -22.269 1.00 27.75 156 ASN A O 1
ATOM 1165 N N . THR A 1 157 ? 18.583 -21.241 -20.490 1.00 29.97 157 THR A N 1
ATOM 1166 C CA . THR A 1 157 ? 17.138 -21.156 -20.720 1.00 27.24 157 THR A CA 1
ATOM 1167 C C . THR A 1 157 ? 16.707 -19.740 -20.473 1.00 23.50 157 THR A C 1
ATOM 1168 O O . THR A 1 157 ? 17.246 -19.083 -19.597 1.00 25.37 157 THR A O 1
ATOM 1172 N N . ILE A 1 158 ? 15.701 -19.288 -21.218 1.00 25.02 158 ILE A N 1
ATOM 1173 C CA . ILE A 1 158 ? 15.073 -18.008 -20.943 1.00 23.69 158 ILE A CA 1
ATOM 1174 C C . ILE A 1 158 ? 13.565 -18.245 -20.816 1.00 19.89 158 ILE A C 1
ATOM 1175 O O . ILE A 1 158 ? 12.946 -18.801 -21.718 1.00 24.01 158 ILE A O 1
ATOM 1180 N N . ILE A 1 159 ? 13.014 -17.773 -19.700 1.00 23.52 159 ILE A N 1
ATOM 1181 C CA . ILE A 1 159 ? 11.601 -17.864 -19.399 1.00 23.60 159 ILE A CA 1
ATOM 1182 C C . ILE A 1 159 ? 10.970 -16.519 -19.613 1.00 21.93 159 ILE A C 1
ATOM 1183 O O . ILE A 1 159 ? 11.404 -15.555 -19.006 1.00 22.88 159 ILE A O 1
ATOM 1188 N N . VAL A 1 160 ? 9.937 -16.474 -20.453 1.00 22.48 160 VAL A N 1
ATOM 1189 C CA . VAL A 1 160 ? 9.186 -15.255 -20.683 1.00 22.12 160 VAL A CA 1
ATOM 1190 C C . VAL A 1 160 ? 7.791 -15.464 -20.086 1.00 22.95 160 VAL A C 1
ATOM 1191 O O . VAL A 1 160 ? 6.984 -16.185 -20.631 1.00 23.25 160 VAL A O 1
ATOM 1195 N N . ASP A 1 161 ? 7.543 -14.810 -18.960 1.00 21.58 161 ASP A N 1
ATOM 1196 C CA . ASP A 1 161 ? 6.314 -15.002 -18.209 1.00 21.48 161 ASP A CA 1
ATOM 1197 C C . ASP A 1 161 ? 5.386 -13.786 -18.437 1.00 21.36 161 ASP A C 1
ATOM 1198 O O . ASP A 1 161 ? 5.577 -12.730 -17.819 1.00 20.41 161 ASP A O 1
ATOM 1203 N N . ILE A 1 162 ? 4.388 -13.951 -19.299 1.00 20.54 162 ILE A N 1
ATOM 1204 C CA . ILE A 1 162 ? 3.479 -12.881 -19.644 1.00 20.78 162 ILE A CA 1
ATOM 1205 C C . ILE A 1 162 ? 2.257 -12.916 -18.729 1.00 20.65 162 ILE A C 1
ATOM 1206 O O . ILE A 1 162 ? 1.400 -13.786 -18.853 1.00 20.23 162 ILE A O 1
ATOM 1211 N N . GLY A 1 163 ? 2.185 -11.959 -17.810 1.00 20.76 163 GLY A N 1
ATOM 1212 C CA . GLY A 1 163 ? 1.080 -11.898 -16.876 1.00 20.33 163 GLY A CA 1
ATOM 1213 C C . GLY A 1 163 ? 0.137 -10.752 -17.243 1.00 23.84 163 GLY A C 1
ATOM 1214 O O . GLY A 1 163 ? -0.058 -10.427 -18.426 1.00 24.62 163 GLY A O 1
ATOM 1215 N N . ALA A 1 164 ? -0.504 -10.178 -16.224 1.00 20.45 164 ALA A N 1
ATOM 1216 C CA . ALA A 1 164 ? -1.438 -9.065 -16.395 1.00 23.91 164 ALA A CA 1
ATOM 1217 C C . ALA A 1 164 ? -0.724 -7.715 -16.275 1.00 22.76 164 ALA A C 1
ATOM 1218 O O . ALA A 1 164 ? -0.756 -6.884 -17.190 1.00 22.73 164 ALA A O 1
ATOM 1220 N N . GLY A 1 165 ? -0.074 -7.486 -15.133 1.00 23.65 165 GLY A N 1
ATOM 1221 C CA . GLY A 1 165 ? 0.612 -6.225 -14.893 1.00 24.22 165 GLY A CA 1
ATOM 1222 C C . GLY A 1 165 ? 2.031 -6.148 -15.460 1.00 25.18 165 GLY A C 1
ATOM 1223 O O . GLY A 1 165 ? 2.497 -5.082 -15.853 1.00 28.51 165 GLY A O 1
ATOM 1224 N N . THR A 1 166 ? 2.717 -7.284 -15.510 1.00 20.83 166 THR A N 1
ATOM 1225 C CA . THR A 1 166 ? 4.074 -7.322 -15.994 1.00 20.95 166 THR A CA 1
ATOM 1226 C C . THR A 1 166 ? 4.335 -8.549 -16.854 1.00 23.08 166 THR A C 1
ATOM 1227 O O . THR A 1 166 ? 3.667 -9.562 -16.708 1.00 19.56 166 THR A O 1
ATOM 1231 N N . THR A 1 167 ? 5.301 -8.412 -17.768 1.00 22.17 167 THR A N 1
ATOM 1232 C CA . THR A 1 167 ? 5.931 -9.558 -18.384 1.00 20.48 167 THR A CA 1
ATOM 1233 C C . THR A 1 167 ? 7.295 -9.688 -17.725 1.00 24.60 167 THR A C 1
ATOM 1234 O O . THR A 1 167 ? 8.091 -8.758 -17.779 1.00 25.65 167 THR A O 1
ATOM 1238 N N . ASP A 1 168 ? 7.543 -10.828 -17.082 1.00 23.66 168 ASP A N 1
ATOM 1239 C CA . ASP A 1 168 ? 8.774 -11.063 -16.350 1.00 22.29 168 ASP A CA 1
ATOM 1240 C C . ASP A 1 168 ? 9.629 -12.056 -17.113 1.00 24.23 168 ASP A C 1
ATOM 1241 O O . ASP A 1 168 ? 9.215 -13.174 -17.405 1.00 21.54 168 ASP A O 1
ATOM 1246 N N . ILE A 1 169 ? 10.832 -11.622 -17.454 1.00 23.76 169 ILE A N 1
ATOM 1247 C CA . ILE A 1 169 ? 11.709 -12.410 -18.296 1.00 24.95 169 ILE A CA 1
ATOM 1248 C C . ILE A 1 169 ? 12.988 -12.710 -17.537 1.00 26.73 169 ILE A C 1
ATOM 1249 O O . ILE A 1 169 ? 13.609 -11.800 -17.001 1.00 24.46 169 ILE A O 1
ATOM 1254 N N . CYS A 1 170 ? 13.329 -13.993 -17.472 1.00 23.16 170 CYS A N 1
ATOM 1255 C CA . CYS A 1 170 ? 14.431 -14.463 -16.618 1.00 23.16 170 CYS A CA 1
ATOM 1256 C C . CYS A 1 170 ? 15.379 -15.382 -17.380 1.00 23.30 170 CYS A C 1
ATOM 1257 O O . CYS A 1 170 ? 14.947 -16.309 -18.052 1.00 24.41 170 CYS A O 1
ATOM 1260 N N . ALA A 1 171 ? 16.678 -15.138 -17.258 1.00 26.16 171 ALA A N 1
ATOM 1261 C CA . ALA A 1 171 ? 17.669 -16.050 -17.799 1.00 27.70 171 ALA A CA 1
ATOM 1262 C C . ALA A 1 171 ? 18.045 -17.025 -16.686 1.00 28.18 171 ALA A C 1
ATOM 1263 O O . ALA A 1 171 ? 18.354 -16.602 -15.566 1.00 30.82 171 ALA A O 1
ATOM 1265 N N . LEU A 1 172 ? 17.967 -18.322 -16.971 1.00 27.73 172 LEU A N 1
ATOM 1266 C CA . LEU A 1 172 ? 18.337 -19.328 -15.985 1.00 25.99 172 LEU A CA 1
ATOM 1267 C C . LEU A 1 172 ? 19.731 -19.852 -16.356 1.00 32.26 172 LEU A C 1
ATOM 1268 O O . LEU A 1 172 ? 19.923 -20.380 -17.454 1.00 29.08 172 LEU A O 1
ATOM 1273 N N . LYS A 1 173 ? 20.669 -19.733 -15.415 1.00 30.79 173 LYS A N 1
ATOM 1274 C CA . LYS A 1 173 ? 22.084 -20.060 -15.670 1.00 36.64 173 LYS A CA 1
ATOM 1275 C C . LYS A 1 173 ? 22.670 -21.053 -14.673 1.00 47.47 173 LYS A C 1
ATOM 1276 O O . LYS A 1 173 ? 23.884 -21.264 -14.641 1.00 41.40 173 LYS A O 1
ATOM 1282 N N . GLY A 1 174 ? 21.797 -21.683 -13.892 1.00 42.61 174 GLY A N 1
ATOM 1283 C CA . GLY A 1 174 ? 22.192 -22.699 -12.931 1.00 50.31 174 GLY A CA 1
ATOM 1284 C C . GLY A 1 174 ? 22.730 -22.084 -11.660 1.00 52.78 174 GLY A C 1
ATOM 1285 O O . GLY A 1 174 ? 23.322 -22.778 -10.837 1.00 60.42 174 GLY A O 1
ATOM 1286 N N . THR A 1 175 ? 22.524 -20.778 -11.510 1.00 56.23 175 THR A N 1
ATOM 1287 C CA . THR A 1 175 ? 23.003 -20.026 -10.358 1.00 55.18 175 THR A CA 1
ATOM 1288 C C . THR A 1 175 ? 21.998 -18.982 -9.921 1.00 61.20 175 THR A C 1
ATOM 1289 O O . THR A 1 175 ? 21.007 -18.729 -10.606 1.00 63.15 175 THR A O 1
ATOM 1293 N N . VAL A 1 176 ? 22.265 -18.392 -8.759 1.00 62.61 176 VAL A N 1
ATOM 1294 C CA . VAL A 1 176 ? 21.563 -17.207 -8.282 1.00 63.83 176 VAL A CA 1
ATOM 1295 C C . VAL A 1 176 ? 21.561 -16.145 -9.389 1.00 64.66 176 VAL A C 1
ATOM 1296 O O . VAL A 1 176 ? 22.617 -15.828 -9.935 1.00 61.91 176 VAL A O 1
ATOM 1300 N N . PRO A 1 177 ? 20.379 -15.621 -9.757 1.00 61.38 177 PRO A N 1
ATOM 1301 C CA . PRO A 1 177 ? 20.359 -14.621 -10.835 1.00 57.12 177 PRO A CA 1
ATOM 1302 C C . PRO A 1 177 ? 21.178 -13.365 -10.530 1.00 61.00 177 PRO A C 1
ATOM 1303 O O . PRO A 1 177 ? 21.111 -12.838 -9.422 1.00 60.86 177 PRO A O 1
ATOM 1307 N N . GLY A 1 178 ? 21.949 -12.902 -11.511 1.00 53.44 178 GLY A N 1
ATOM 1308 C CA . GLY A 1 178 ? 22.611 -11.610 -11.416 1.00 51.02 178 GLY A CA 1
ATOM 1309 C C . GLY A 1 178 ? 21.590 -10.517 -11.665 1.00 55.92 178 GLY A C 1
ATOM 1310 O O . GLY A 1 178 ? 20.476 -10.805 -12.112 1.00 45.55 178 GLY A O 1
ATOM 1311 N N . PRO A 1 179 ? 21.957 -9.254 -11.392 1.00 61.22 179 PRO A N 1
ATOM 1312 C CA . PRO A 1 179 ? 20.979 -8.163 -11.527 1.00 58.27 179 PRO A CA 1
ATOM 1313 C C . PRO A 1 179 ? 20.426 -8.045 -12.946 1.00 51.56 179 PRO A C 1
ATOM 1314 O O . PRO A 1 179 ? 19.236 -7.790 -13.130 1.00 61.79 179 PRO A O 1
ATOM 1318 N N . GLU A 1 180 ? 21.279 -8.257 -13.939 1.00 52.25 180 GLU A N 1
ATOM 1319 C CA . GLU A 1 180 ? 20.860 -8.104 -15.329 1.00 54.45 180 GLU A CA 1
ATOM 1320 C C . GLU A 1 180 ? 20.278 -9.382 -15.956 1.00 40.57 180 GLU A C 1
ATOM 1321 O O . GLU A 1 180 ? 19.992 -9.391 -17.153 1.00 41.91 180 GLU A O 1
ATOM 1327 N N . ASP A 1 181 ? 20.080 -10.441 -15.162 1.00 34.49 181 ASP A N 1
ATOM 1328 C CA . ASP A 1 181 ? 19.518 -11.689 -15.678 1.00 37.44 181 ASP A CA 1
ATOM 1329 C C . ASP A 1 181 ? 17.992 -11.651 -15.711 1.00 30.00 181 ASP A C 1
ATOM 1330 O O . ASP A 1 181 ? 17.355 -12.638 -16.078 1.00 26.16 181 ASP A O 1
ATOM 1335 N N . GLN A 1 182 ? 17.433 -10.517 -15.305 1.00 30.10 182 GLN A N 1
ATOM 1336 C CA . GLN A 1 182 ? 15.991 -10.340 -15.282 1.00 34.78 182 GLN A CA 1
ATOM 1337 C C . GLN A 1 182 ? 15.600 -9.021 -15.896 1.00 40.17 182 GLN A C 1
ATOM 1338 O O . GLN A 1 182 ? 16.237 -7.985 -15.680 1.00 33.40 182 GLN A O 1
ATOM 1344 N N . VAL A 1 183 ? 14.512 -9.082 -16.645 1.00 35.01 183 VAL A N 1
ATOM 1345 C CA . VAL A 1 183 ? 13.942 -7.927 -17.292 1.00 35.00 183 VAL A CA 1
ATOM 1346 C C . VAL A 1 183 ? 12.443 -7.948 -16.945 1.00 34.19 183 VAL A C 1
ATOM 1347 O O . VAL A 1 183 ? 11.804 -9.007 -17.031 1.00 31.50 183 VAL A O 1
ATOM 1351 N N . THR A 1 184 ? 11.924 -6.807 -16.500 1.00 27.77 184 THR A N 1
ATOM 1352 C CA . THR A 1 184 ? 10.517 -6.651 -16.165 1.00 33.92 184 THR A CA 1
ATOM 1353 C C . THR A 1 184 ? 9.927 -5.630 -17.111 1.00 32.53 184 THR A C 1
ATOM 1354 O O . THR A 1 184 ? 10.385 -4.492 -17.154 1.00 33.66 184 THR A O 1
ATOM 1358 N N . LEU A 1 185 ? 8.923 -6.043 -17.874 1.00 27.17 185 LEU A N 1
ATOM 1359 C CA . LEU A 1 185 ? 8.244 -5.134 -18.798 1.00 26.36 185 LEU A CA 1
ATOM 1360 C C . LEU A 1 185 ? 6.896 -4.786 -18.227 1.00 27.37 185 LEU A C 1
ATOM 1361 O O . LEU A 1 185 ? 6.235 -5.646 -17.638 1.00 25.74 185 LEU A O 1
ATOM 1366 N N . THR A 1 186 ? 6.466 -3.541 -18.436 1.00 27.67 186 THR A N 1
ATOM 1367 C CA . THR A 1 186 ? 5.147 -3.125 -17.989 1.00 33.57 186 THR A CA 1
ATOM 1368 C C . THR A 1 186 ? 4.097 -3.405 -19.054 1.00 32.09 186 THR A C 1
ATOM 1369 O O . THR A 1 186 ? 2.906 -3.323 -18.781 1.00 36.26 186 THR A O 1
ATOM 1373 N N . LYS A 1 187 ? 4.528 -3.748 -20.268 1.00 33.67 187 LYS A N 1
ATOM 1374 C CA . LYS A 1 187 ? 3.580 -4.190 -21.291 1.00 28.36 187 LYS A CA 1
ATOM 1375 C C . LYS A 1 187 ? 3.280 -5.666 -21.141 1.00 30.79 187 LYS A C 1
ATOM 1376 O O . LYS A 1 187 ? 4.138 -6.517 -21.377 1.00 32.50 187 LYS A O 1
ATOM 1382 N N . ALA A 1 188 ? 2.058 -5.947 -20.718 1.00 28.09 188 ALA A N 1
ATOM 1383 C CA . ALA A 1 188 ? 1.578 -7.306 -20.555 1.00 25.86 188 ALA A CA 1
ATOM 1384 C C . ALA A 1 188 ? 0.063 -7.329 -20.796 1.00 24.23 188 ALA A C 1
ATOM 1385 O O . ALA A 1 188 ? -0.439 -6.498 -21.555 1.00 27.56 188 ALA A O 1
ATOM 1387 N N . GLY A 1 189 ? -0.668 -8.236 -20.157 1.00 23.14 189 GLY A N 1
ATOM 1388 C CA . GLY A 1 189 ? -2.073 -8.427 -20.459 1.00 24.54 189 GLY A CA 1
ATOM 1389 C C . GLY A 1 189 ? -2.942 -7.186 -20.281 1.00 27.60 189 GLY A C 1
ATOM 1390 O O . GLY A 1 189 ? -3.838 -6.920 -21.079 1.00 25.66 189 GLY A O 1
ATOM 1391 N N . ASN A 1 190 ? -2.721 -6.433 -19.207 1.00 23.17 190 ASN A N 1
ATOM 1392 C CA . ASN A 1 190 ? -3.528 -5.229 -18.964 1.00 31.88 190 ASN A CA 1
ATOM 1393 C C . ASN A 1 190 ? -3.345 -4.212 -20.086 1.00 30.51 190 ASN A C 1
ATOM 1394 O O . ASN A 1 190 ? -4.294 -3.580 -20.539 1.00 33.25 190 ASN A O 1
ATOM 1399 N N . TYR A 1 191 ? -2.106 -4.096 -20.533 1.00 27.54 191 TYR A N 1
ATOM 1400 C CA . TYR A 1 191 ? -1.726 -3.235 -21.643 1.00 29.83 191 TYR A CA 1
ATOM 1401 C C . TYR A 1 191 ? -2.409 -3.682 -22.933 1.00 33.33 191 TYR A C 1
ATOM 1402 O O . TYR A 1 191 ? -2.946 -2.861 -23.671 1.00 34.46 191 TYR A O 1
ATOM 1411 N N . VAL A 1 192 ? -2.405 -4.983 -23.200 1.00 29.90 192 VAL A N 1
ATOM 1412 C CA . VAL A 1 192 ? -3.167 -5.492 -24.348 1.00 32.20 192 VAL A CA 1
ATOM 1413 C C . VAL A 1 192 ? -4.644 -5.103 -24.252 1.00 35.93 192 VAL A C 1
ATOM 1414 O O . VAL A 1 192 ? -5.239 -4.678 -25.257 1.00 33.28 192 VAL A O 1
ATOM 1418 N N . ASP A 1 193 ? -5.234 -5.233 -23.064 1.00 28.78 193 ASP A N 1
ATOM 1419 C CA . ASP A 1 193 ? -6.633 -4.903 -22.880 1.00 32.91 193 ASP A CA 1
ATOM 1420 C C . ASP A 1 193 ? -6.886 -3.459 -2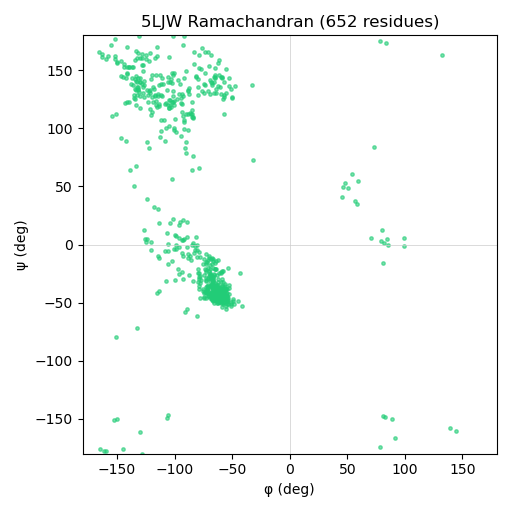3.306 1.00 40.40 193 ASP A C 1
ATOM 1421 O O . ASP A 1 193 ? -7.877 -3.160 -24.000 1.00 34.70 193 ASP A O 1
ATOM 1426 N N . GLU A 1 194 ? -5.994 -2.573 -22.880 1.00 37.18 194 GLU A N 1
ATOM 1427 C CA . GLU A 1 194 ? -6.144 -1.147 -23.124 1.00 41.48 194 GLU A CA 1
ATOM 1428 C C . GLU A 1 194 ? -6.043 -0.857 -24.593 1.00 38.85 194 GLU A C 1
ATOM 1429 O O . GLU A 1 194 ? -6.904 -0.166 -25.151 1.00 41.52 194 GLU A O 1
ATOM 1435 N N . ARG A 1 195 ? -4.991 -1.379 -25.215 1.00 34.02 195 ARG A N 1
ATOM 1436 C CA . ARG A 1 195 ? -4.801 -1.244 -26.663 1.00 38.83 195 ARG A CA 1
ATOM 1437 C C . ARG A 1 195 ? -6.022 -1.741 -27.409 1.00 41.31 195 ARG A C 1
ATOM 1438 O O . ARG A 1 195 ? -6.492 -1.098 -28.349 1.00 42.99 195 ARG A O 1
ATOM 1446 N N . LEU A 1 196 ? -6.536 -2.890 -26.987 1.00 37.43 196 LEU A N 1
ATOM 1447 C CA . LEU A 1 196 ? -7.619 -3.536 -27.707 1.00 42.79 196 LEU A CA 1
ATOM 1448 C C . LEU A 1 196 ? -8.896 -2.711 -27.575 1.00 44.99 196 LEU A C 1
ATOM 1449 O O . LEU A 1 196 ? -9.612 -2.499 -28.562 1.00 40.86 196 LEU A O 1
ATOM 1454 N N . GLN A 1 197 ? -9.182 -2.259 -26.354 1.00 41.39 197 GLN A N 1
ATOM 1455 C CA . GLN A 1 197 ? -10.325 -1.380 -26.111 1.00 43.57 197 GLN A CA 1
ATOM 1456 C C . GLN A 1 197 ? -10.328 -0.228 -27.094 1.00 50.50 197 GLN A C 1
ATOM 1457 O O . GLN A 1 197 ? -11.363 0.106 -27.682 1.00 49.53 197 GLN A O 1
ATOM 1463 N N . ASN A 1 198 ? -9.165 0.395 -27.250 1.00 43.93 198 ASN A N 1
ATOM 1464 C CA . ASN A 1 198 ? -9.067 1.594 -28.070 1.00 49.90 198 ASN A CA 1
ATOM 1465 C C . ASN A 1 198 ? -9.043 1.296 -29.579 1.00 57.88 198 ASN A C 1
ATOM 1466 O O . ASN A 1 198 ? -9.553 2.091 -30.375 1.00 56.88 198 ASN A O 1
ATOM 1471 N N . ALA A 1 199 ? -8.463 0.165 -29.975 1.00 48.58 199 ALA A N 1
ATOM 1472 C CA . ALA A 1 199 ? -8.515 -0.247 -31.373 1.00 44.50 199 ALA A CA 1
ATOM 1473 C C . ALA A 1 199 ? -9.938 -0.592 -31.799 1.00 48.09 199 ALA A C 1
ATOM 1474 O O . ALA A 1 199 ? -10.310 -0.396 -32.956 1.00 55.82 199 ALA A O 1
ATOM 1476 N N . ILE A 1 200 ? -10.729 -1.115 -30.871 1.00 41.97 200 ILE A N 1
ATOM 1477 C CA . ILE A 1 200 ? -12.114 -1.456 -31.151 1.00 47.47 200 ILE A CA 1
ATOM 1478 C C . ILE A 1 200 ? -12.942 -0.182 -31.260 1.00 58.17 200 ILE A C 1
ATOM 1479 O O . ILE A 1 200 ? -13.726 -0.024 -32.196 1.00 51.49 200 ILE A O 1
ATOM 1484 N N . LEU A 1 201 ? -12.760 0.732 -30.312 1.00 52.98 201 LEU A N 1
ATOM 1485 C CA . LEU A 1 201 ? -13.593 1.930 -30.276 1.00 57.54 201 LEU A CA 1
ATOM 1486 C C . LEU A 1 201 ? -13.317 2.817 -31.472 1.00 57.58 201 LEU A C 1
ATOM 1487 O O . LEU A 1 201 ? -14.212 3.542 -31.921 1.00 55.41 201 LEU A O 1
ATOM 1492 N N . GLU A 1 202 ? -12.094 2.752 -32.000 1.00 51.73 202 GLU A N 1
ATOM 1493 C CA . GLU A 1 202 ? -11.770 3.523 -33.184 1.00 54.74 202 GLU A CA 1
ATOM 1494 C C . GLU A 1 202 ? -12.680 3.082 -34.329 1.00 63.37 202 GLU A C 1
ATOM 1495 O O . GLU A 1 202 ? -13.161 3.910 -35.102 1.00 61.55 202 GLU A O 1
ATOM 1501 N N . ARG A 1 203 ? -12.929 1.777 -34.414 1.00 58.33 203 ARG A N 1
ATOM 1502 C CA . ARG A 1 203 ? -13.674 1.203 -35.533 1.00 51.10 203 ARG A CA 1
ATOM 1503 C C . ARG A 1 203 ? -15.172 1.074 -35.221 1.00 55.86 203 ARG A C 1
ATOM 1504 O O . ARG A 1 203 ? -16.000 1.045 -36.134 1.00 59.18 203 ARG A O 1
ATOM 1512 N N . HIS A 1 204 ? -15.525 1.008 -33.943 1.00 54.29 204 HIS A N 1
ATOM 1513 C CA . HIS A 1 204 ? -16.915 0.801 -33.546 1.00 53.29 204 HIS A CA 1
ATOM 1514 C C . HIS A 1 204 ? -17.285 1.679 -32.367 1.00 57.63 204 HIS A C 1
ATOM 1515 O O . HIS A 1 204 ? -17.638 1.179 -31.285 1.00 55.92 204 HIS A O 1
ATOM 1522 N N . PRO A 1 205 ? -17.260 3.004 -32.589 1.00 62.27 205 PRO A N 1
ATOM 1523 C CA . PRO A 1 205 ? -17.423 3.951 -31.482 1.00 52.34 205 PRO A CA 1
ATOM 1524 C C . PRO A 1 205 ? -18.680 3.709 -30.645 1.00 57.42 205 PRO A C 1
ATOM 1525 O O . PRO A 1 205 ? -18.716 4.139 -29.491 1.00 56.12 205 PRO A O 1
ATOM 1529 N N . GLU A 1 206 ? -19.668 3.004 -31.189 1.00 52.02 206 GLU A N 1
ATOM 1530 C CA . GLU A 1 206 ? -20.982 2.926 -30.538 1.00 46.63 206 GLU A CA 1
ATOM 1531 C C . GLU A 1 206 ? -21.060 1.816 -29.494 1.00 53.82 206 GLU A C 1
ATOM 1532 O O . GLU A 1 206 ? -21.984 1.779 -28.683 1.00 54.96 206 GLU A O 1
ATOM 1538 N N . LEU A 1 207 ? -20.085 0.915 -29.501 1.00 58.38 207 LEU A N 1
ATOM 1539 C CA . LEU A 1 207 ? -20.104 -0.207 -28.568 1.00 57.01 207 LEU A CA 1
ATOM 1540 C C . LEU A 1 207 ? -19.884 0.243 -27.133 1.00 43.66 207 LEU A C 1
ATOM 1541 O O . LEU A 1 207 ? -19.077 1.119 -26.874 1.00 50.05 207 LEU A O 1
ATOM 1546 N N . GLN A 1 208 ? -20.613 -0.355 -26.200 1.00 49.75 208 GLN A N 1
ATOM 1547 C CA . GLN A 1 208 ? -20.400 -0.020 -24.814 1.00 50.98 208 GLN A CA 1
ATOM 1548 C C . GLN A 1 208 ? -19.226 -0.898 -24.329 1.00 58.73 208 GLN A C 1
ATOM 1549 O O . GLN A 1 208 ? -19.272 -2.137 -24.330 1.00 52.10 208 GLN A O 1
ATOM 1555 N N . MET A 1 209 ? -18.147 -0.210 -23.973 1.00 56.39 209 MET A N 1
ATOM 1556 C CA . MET A 1 209 ? -16.815 -0.808 -23.888 1.00 48.64 209 MET A CA 1
ATOM 1557 C C . MET A 1 209 ? -16.075 -0.372 -22.639 1.00 53.69 209 MET A C 1
ATOM 1558 O O . MET A 1 209 ? -16.081 0.808 -22.301 1.00 51.32 209 MET A O 1
ATOM 1563 N N . ASN A 1 210 ? -15.415 -1.325 -21.989 1.00 51.82 210 ASN A N 1
ATOM 1564 C CA . ASN A 1 210 ? -14.425 -1.022 -20.956 1.00 43.97 210 ASN A CA 1
ATOM 1565 C C . ASN A 1 210 ? -13.298 -2.069 -21.029 1.00 48.13 210 ASN A C 1
ATOM 1566 O O . ASN A 1 210 ? -13.243 -2.830 -21.999 1.00 36.91 210 ASN A O 1
ATOM 1571 N N . VAL A 1 211 ? -12.322 -2.024 -20.111 1.00 41.32 211 VAL A N 1
ATOM 1572 C CA . VAL A 1 211 ? -11.161 -2.906 -20.266 1.00 36.32 211 VAL A CA 1
ATOM 1573 C C . VAL A 1 211 ? -11.572 -4.319 -19.961 1.00 34.13 211 VAL A C 1
ATOM 1574 O O . VAL A 1 211 ? -10.900 -5.249 -20.401 1.00 34.74 211 VAL A O 1
ATOM 1578 N N . ASN A 1 212 ? -12.662 -4.500 -19.219 1.00 28.76 212 ASN A N 1
ATOM 1579 C CA . ASN A 1 212 ? -13.121 -5.850 -18.923 1.00 35.36 212 ASN A CA 1
ATOM 1580 C C . ASN A 1 212 ? -13.722 -6.502 -20.168 1.00 34.18 212 ASN A C 1
ATOM 1581 O O . ASN A 1 212 ? -13.531 -7.694 -20.398 1.00 29.71 212 ASN A O 1
ATOM 1586 N N . VAL A 1 213 ? -14.464 -5.733 -20.965 1.00 37.46 213 VAL A N 1
ATOM 1587 C CA . VAL A 1 213 ? -15.007 -6.274 -22.217 1.00 30.84 213 VAL A CA 1
ATOM 1588 C C . VAL A 1 213 ? -13.865 -6.609 -23.169 1.00 29.70 213 VAL A C 1
ATOM 1589 O O . VAL A 1 213 ? -13.855 -7.686 -23.743 1.00 31.42 213 VAL A O 1
ATOM 1593 N N . ALA A 1 214 ? -12.922 -5.683 -23.337 1.00 30.17 214 ALA A N 1
ATOM 1594 C CA . ALA A 1 214 ? -11.730 -5.900 -24.136 1.00 32.21 214 ALA A CA 1
ATOM 1595 C C . ALA A 1 214 ? -10.964 -7.141 -23.679 1.00 30.66 214 ALA A C 1
ATOM 1596 O O . ALA A 1 214 ? -10.476 -7.928 -24.509 1.00 28.69 214 ALA A O 1
ATOM 1598 N N . CYS A 1 215 ? -10.860 -7.313 -22.371 1.00 29.51 215 CYS A N 1
ATOM 1599 C CA . CYS A 1 215 ? -10.172 -8.486 -21.839 1.00 31.31 215 CYS A CA 1
ATOM 1600 C C . CYS A 1 215 ? -10.890 -9.768 -22.272 1.00 28.06 215 CYS A C 1
ATOM 1601 O O . CYS A 1 215 ? -10.246 -10.735 -22.641 1.00 26.56 215 CYS A O 1
ATOM 1604 N N . ALA A 1 216 ? -12.229 -9.766 -22.249 1.00 27.99 216 ALA A N 1
ATOM 1605 C CA . ALA A 1 216 ? -13.029 -10.917 -22.683 1.00 25.37 216 ALA A CA 1
ATOM 1606 C C . ALA A 1 216 ? -12.792 -11.232 -24.161 1.00 26.55 216 ALA A C 1
ATOM 1607 O O . ALA A 1 216 ? -12.728 -12.399 -24.559 1.00 26.35 216 ALA A O 1
ATOM 1609 N N . VAL A 1 217 ? -12.703 -10.188 -24.967 1.00 24.93 217 VAL A N 1
ATOM 1610 C CA . VAL A 1 217 ? -12.482 -10.353 -26.394 1.00 27.62 217 VAL A CA 1
ATOM 1611 C C . VAL A 1 217 ? -11.109 -10.987 -26.612 1.00 29.33 217 VAL A C 1
ATOM 1612 O O . VAL A 1 217 ? -10.946 -11.933 -27.376 1.00 26.83 217 VAL A O 1
ATOM 1616 N N . LYS A 1 218 ? -10.124 -10.417 -25.931 1.00 25.44 218 LYS A N 1
ATOM 1617 C CA . LYS A 1 218 ? -8.752 -10.931 -25.936 1.00 22.47 218 LYS A CA 1
ATOM 1618 C C . LYS A 1 218 ? -8.700 -12.402 -25.544 1.00 22.06 218 LYS A C 1
ATOM 1619 O O . LYS A 1 218 ? -8.112 -13.221 -26.242 1.00 24.92 218 LYS A O 1
ATOM 1625 N N . GLU A 1 219 ? -9.314 -12.746 -24.429 1.00 23.46 219 GLU A N 1
ATOM 1626 C CA . GLU A 1 219 ? -9.216 -14.106 -23.918 1.00 21.73 219 GLU A CA 1
ATOM 1627 C C . GLU A 1 219 ? -9.930 -15.078 -24.842 1.00 27.30 219 GLU A C 1
ATOM 1628 O O . GLU A 1 219 ? -9.546 -16.237 -24.934 1.00 29.51 219 GLU A O 1
ATOM 1634 N N . GLN A 1 220 ? -10.971 -14.607 -25.529 1.00 26.68 220 GLN A N 1
ATOM 1635 C CA . GLN A 1 220 ? -11.649 -15.471 -26.476 1.00 24.41 220 GLN A CA 1
ATOM 1636 C C . GLN A 1 220 ? -10.866 -15.676 -27.790 1.00 24.91 220 GLN A C 1
ATOM 1637 O O . GLN A 1 220 ? -10.872 -16.786 -28.347 1.00 26.23 220 GLN A O 1
ATOM 1643 N N . PHE A 1 221 ? -10.210 -14.623 -28.283 1.00 22.90 221 PHE A N 1
ATOM 1644 C CA . PHE A 1 221 ? -9.669 -14.600 -29.649 1.00 25.80 221 PHE A CA 1
ATOM 1645 C C . PHE A 1 221 ? -8.177 -14.271 -29.800 1.00 23.97 221 PHE A C 1
ATOM 1646 O O . PHE A 1 221 ? -7.692 -14.196 -30.933 1.00 23.97 221 PHE A O 1
ATOM 1654 N N . SER A 1 222 ? -7.430 -14.115 -28.704 1.00 24.36 222 SER A N 1
ATOM 1655 C CA . SER A 1 222 ? -6.042 -13.633 -28.817 1.00 23.99 222 SER A CA 1
ATOM 1656 C C . SER A 1 222 ? -5.236 -14.423 -29.832 1.00 23.11 222 SER A C 1
ATOM 1657 O O . SER A 1 222 ? -5.269 -15.646 -29.864 1.00 25.34 222 SER A O 1
ATOM 1660 N N . PHE A 1 223 ? -4.513 -13.711 -30.665 1.00 22.62 223 PHE A N 1
ATOM 1661 C CA . PHE A 1 223 ? -3.607 -14.345 -31.604 1.00 25.68 223 PHE A CA 1
ATOM 1662 C C . PHE A 1 223 ? -2.588 -13.323 -32.037 1.00 25.32 223 PHE A C 1
ATOM 1663 O O . PHE A 1 223 ? -2.819 -12.108 -31.894 1.00 24.91 223 PHE A O 1
ATOM 1671 N N . VAL A 1 224 ? -1.466 -13.830 -32.550 1.00 22.73 224 VAL A N 1
ATOM 1672 C CA . VAL A 1 224 ? -0.478 -13.030 -33.259 1.00 25.05 224 VAL A CA 1
ATOM 1673 C C . VAL A 1 224 ? -0.165 -13.692 -34.611 1.00 24.74 224 VAL A C 1
ATOM 1674 O O . VAL A 1 224 ? -0.357 -14.898 -34.787 1.00 25.83 224 VAL A O 1
ATOM 1678 N N . GLY A 1 225 ? 0.269 -12.877 -35.558 1.00 25.69 225 GLY A N 1
ATOM 1679 C CA . GLY A 1 225 ? 0.591 -13.344 -36.900 1.00 28.29 225 GLY A CA 1
ATOM 1680 C C . GLY A 1 225 ? -0.624 -13.237 -37.793 1.00 32.84 225 GLY A C 1
ATOM 1681 O O . GLY A 1 225 ? -1.626 -12.606 -37.436 1.00 27.38 225 GLY A O 1
ATOM 1682 N N . THR A 1 226 ? -0.543 -13.875 -38.950 1.00 29.00 226 THR A N 1
ATOM 1683 C CA . THR A 1 226 ? -1.633 -13.832 -39.927 1.00 33.79 226 THR A CA 1
ATOM 1684 C C . THR A 1 226 ? -2.894 -14.480 -39.393 1.00 32.93 226 THR A C 1
ATOM 1685 O O . THR A 1 226 ? -2.844 -15.596 -38.854 1.00 35.80 226 THR A O 1
ATOM 1689 N N . PRO A 1 227 ? -4.041 -13.776 -39.506 1.00 33.80 227 PRO A N 1
ATOM 1690 C CA . PRO A 1 227 ? -5.264 -14.362 -38.947 1.00 37.33 227 PRO A CA 1
ATOM 1691 C C . PRO A 1 227 ? -5.656 -15.689 -39.620 1.00 38.78 227 PRO A C 1
ATOM 1692 O O . PRO A 1 227 ? -5.573 -15.757 -40.832 1.00 41.61 227 PRO A O 1
ATOM 1696 N N . THR A 1 228 ? -6.058 -16.706 -38.860 1.00 41.42 228 THR A N 1
ATOM 1697 C CA . THR A 1 228 ? -6.566 -17.945 -39.452 1.00 55.45 228 THR A CA 1
ATOM 1698 C C . THR A 1 228 ? -8.074 -18.078 -39.242 1.00 61.76 228 THR A C 1
ATOM 1699 O O . THR A 1 228 ? -8.701 -19.004 -39.757 1.00 67.34 228 THR A O 1
ATOM 1703 N N . GLU A 1 229 ? -8.656 -17.155 -38.486 1.00 55.02 229 GLU A N 1
ATOM 1704 C CA . GLU A 1 229 ? -10.100 -17.159 -38.276 1.00 58.22 229 GLU A CA 1
ATOM 1705 C C . GLU A 1 229 ? -10.567 -15.751 -37.922 1.00 49.50 229 GLU A C 1
ATOM 1706 O O . GLU A 1 229 ? -9.755 -14.852 -37.688 1.00 37.77 229 GLU A O 1
ATOM 1712 N N . VAL A 1 230 ? -11.879 -15.571 -37.880 1.00 51.59 230 VAL A N 1
ATOM 1713 C CA . VAL A 1 230 ? -12.484 -14.259 -37.724 1.00 47.21 230 VAL A CA 1
ATOM 1714 C C . VAL A 1 230 ? -12.787 -14.084 -36.263 1.00 38.50 230 VAL A C 1
ATOM 1715 O O . VAL A 1 230 ? -13.376 -14.956 -35.645 1.00 44.11 230 VAL A O 1
ATOM 1719 N N . ALA A 1 231 ? -12.355 -12.970 -35.695 1.00 33.94 231 ALA A N 1
ATOM 1720 C CA . ALA A 1 231 ? -12.692 -12.674 -34.325 1.00 31.53 231 ALA A CA 1
ATOM 1721 C C . ALA A 1 231 ? -13.995 -11.889 -34.356 1.00 35.48 231 ALA A C 1
ATOM 1722 O O . ALA A 1 231 ? -13.990 -10.665 -34.436 1.00 36.66 231 ALA A O 1
ATOM 1724 N N . SER A 1 232 ? -15.099 -12.622 -34.330 1.00 30.59 232 SER A N 1
ATOM 1725 C CA . SER A 1 232 ? -16.424 -12.024 -34.242 1.00 27.56 232 SER A CA 1
ATOM 1726 C C . SER A 1 232 ? -16.959 -12.155 -32.829 1.00 23.40 232 SER A C 1
ATOM 1727 O O . SER A 1 232 ? -17.118 -13.266 -32.337 1.00 30.49 232 SER A O 1
ATOM 1730 N N . PHE A 1 233 ? -17.216 -11.014 -32.191 1.00 27.10 233 PHE A N 1
ATOM 1731 C CA . PHE A 1 233 ? -17.625 -10.966 -30.798 1.00 27.83 233 PHE A CA 1
ATOM 1732 C C . PHE A 1 233 ? -19.005 -10.291 -30.618 1.00 31.67 233 PHE A C 1
ATOM 1733 O O . PHE A 1 233 ? -19.327 -9.329 -31.311 1.00 33.13 233 PHE A O 1
ATOM 1741 N N . GLU A 1 234 ? -19.796 -10.815 -29.686 1.00 31.81 234 GLU A N 1
ATOM 1742 C CA . GLU A 1 234 ? -21.152 -10.311 -29.425 1.00 34.24 234 GLU A CA 1
ATOM 1743 C C . GLU A 1 234 ? -21.108 -9.243 -28.340 1.00 36.64 234 GLU A C 1
ATOM 1744 O O . GLU A 1 234 ? -20.970 -9.541 -27.134 1.00 37.86 234 GLU A O 1
ATOM 1750 N N . PHE A 1 235 ? -21.139 -7.989 -28.797 1.00 33.55 235 PHE A N 1
ATOM 1751 C CA . PHE A 1 235 ? -21.095 -6.810 -27.937 1.00 31.41 235 PHE A CA 1
ATOM 1752 C C . PHE A 1 235 ? -22.498 -6.326 -27.565 1.00 43.42 235 PHE A C 1
ATOM 1753 O O . PHE A 1 235 ? -23.501 -6.907 -28.012 1.00 38.20 235 PHE A O 1
ATOM 1761 N N . ARG A 1 236 ? -22.541 -5.253 -26.771 1.00 43.95 236 ARG A N 1
ATOM 1762 C CA . ARG A 1 236 ? -23.742 -4.431 -26.565 1.00 50.01 236 ARG A CA 1
ATOM 1763 C C . ARG A 1 236 ? -23.574 -3.042 -27.190 1.00 50.70 236 ARG A C 1
ATOM 1764 O O . ARG A 1 236 ? -22.485 -2.480 -27.177 1.00 48.13 236 ARG A O 1
ATOM 1772 N N . ALA A 1 237 ? -24.661 -2.508 -27.747 1.00 53.27 237 ALA A N 1
ATOM 1773 C CA . ALA A 1 237 ? -24.709 -1.109 -28.198 1.00 51.78 237 ALA A CA 1
ATOM 1774 C C . ALA A 1 237 ? -26.101 -0.559 -27.905 1.00 57.66 237 ALA A C 1
ATOM 1775 O O . ALA A 1 237 ? -27.120 -1.098 -28.362 1.00 52.96 237 ALA A O 1
ATOM 1777 N N . ALA A 1 238 ? -26.133 0.509 -27.116 1.00 57.52 238 ALA A N 1
ATOM 1778 C CA . ALA A 1 238 ? -27.381 1.057 -26.630 1.00 45.57 238 ALA A CA 1
ATOM 1779 C C . ALA A 1 238 ? -28.285 -0.063 -26.111 1.00 58.85 238 ALA A C 1
ATOM 1780 O O . ALA A 1 238 ? -29.447 -0.158 -26.497 1.00 52.18 238 ALA A O 1
ATOM 1782 N N . GLY A 1 239 ? -27.733 -0.932 -25.269 1.00 53.68 239 GLY A N 1
ATOM 1783 C CA . GLY A 1 239 ? -28.504 -2.007 -24.659 1.00 47.21 239 GLY A CA 1
ATOM 1784 C C . GLY A 1 239 ? -28.735 -3.252 -25.511 1.00 48.58 239 GLY A C 1
ATOM 1785 O O . GLY A 1 239 ? -29.109 -4.296 -24.972 1.00 54.59 239 GLY A O 1
ATOM 1786 N N . LYS A 1 240 ? -28.518 -3.162 -26.823 1.00 48.35 240 LYS A N 1
ATOM 1787 C CA . LYS A 1 240 ? -28.869 -4.272 -27.734 1.00 53.67 240 LYS A CA 1
ATOM 1788 C C . LYS A 1 240 ? -27.653 -5.124 -28.179 1.00 47.27 240 LYS A C 1
ATOM 1789 O O . LYS A 1 240 ? -26.553 -4.591 -28.322 1.00 49.33 240 LYS A O 1
ATOM 1795 N N . PRO A 1 241 ? -27.859 -6.447 -28.418 1.00 43.52 241 PRO A N 1
ATOM 1796 C CA . PRO A 1 241 ? -26.745 -7.247 -28.954 1.00 39.74 241 PRO A CA 1
ATOM 1797 C C . PRO A 1 241 ? -26.341 -6.846 -30.345 1.00 43.36 241 PRO A C 1
ATOM 1798 O O . PRO A 1 241 ? -27.182 -6.743 -31.232 1.00 38.55 241 PRO A O 1
ATOM 1802 N N . VAL A 1 242 ? -25.035 -6.648 -30.534 1.00 34.87 242 VAL A N 1
ATOM 1803 C CA . VAL A 1 242 ? -24.467 -6.268 -31.803 1.00 32.08 242 VAL A CA 1
ATOM 1804 C C . VAL A 1 242 ? -23.180 -7.054 -31.956 1.00 36.27 242 VAL A C 1
ATOM 1805 O O . VAL A 1 242 ? -22.304 -6.964 -31.102 1.00 33.18 242 VAL A O 1
ATOM 1809 N N . ARG A 1 243 ? -23.068 -7.828 -33.027 1.00 36.60 243 ARG A N 1
ATOM 1810 C CA . ARG A 1 243 ? -21.853 -8.603 -33.277 1.00 33.01 243 ARG A CA 1
ATOM 1811 C C . ARG A 1 243 ? -20.939 -7.758 -34.138 1.00 34.97 243 ARG A C 1
ATOM 1812 O O . ARG A 1 243 ? -21.413 -7.010 -34.985 1.00 36.01 243 ARG A O 1
ATOM 1820 N N . ALA A 1 244 ? -19.628 -7.841 -33.905 1.00 31.13 244 ALA A N 1
ATOM 1821 C CA . ALA A 1 244 ? -18.665 -7.074 -34.676 1.00 23.91 244 ALA A CA 1
ATOM 1822 C C . ALA A 1 244 ? -17.372 -7.869 -34.886 1.00 33.45 244 ALA A C 1
ATOM 1823 O O . ALA A 1 244 ? -16.941 -8.613 -34.002 1.00 30.96 244 ALA A O 1
ATOM 1825 N N . ASP A 1 245 ? -16.772 -7.700 -36.066 1.00 34.03 245 ASP A N 1
ATOM 1826 C CA . ASP A 1 245 ? -15.525 -8.333 -36.435 1.00 35.57 245 ASP A CA 1
ATOM 1827 C C . ASP A 1 245 ? -14.360 -7.501 -35.896 1.00 37.07 245 ASP A C 1
ATOM 1828 O O . ASP A 1 245 ? -14.065 -6.422 -36.407 1.00 39.22 245 ASP A O 1
ATOM 1833 N N . VAL A 1 246 ? -13.670 -8.017 -34.889 1.00 33.04 246 VAL A N 1
ATOM 1834 C CA . VAL A 1 246 ? -12.540 -7.291 -34.310 1.00 33.11 246 VAL A CA 1
ATOM 1835 C C . VAL A 1 246 ? -11.216 -8.050 -34.465 1.00 32.15 246 VAL A C 1
ATOM 1836 O O . VAL A 1 246 ? -10.314 -7.900 -33.635 1.00 29.28 246 VAL A O 1
ATOM 1840 N N . THR A 1 247 ? -11.093 -8.805 -35.563 1.00 30.01 247 THR A N 1
ATOM 1841 C CA . THR A 1 247 ? -9.840 -9.504 -35.916 1.00 33.39 247 THR A CA 1
ATOM 1842 C C . THR A 1 247 ? -8.608 -8.591 -35.909 1.00 30.57 247 THR A C 1
ATOM 1843 O O . THR A 1 247 ? -7.585 -8.911 -35.295 1.00 28.32 247 THR A O 1
ATOM 1847 N N . GLU A 1 248 ? -8.695 -7.443 -36.572 1.00 30.22 248 GLU A N 1
ATOM 1848 C CA . GLU A 1 248 ? -7.537 -6.588 -36.691 1.00 36.29 248 GLU A CA 1
ATOM 1849 C C . GLU A 1 248 ? -7.254 -5.873 -35.366 1.00 34.11 248 GLU A C 1
ATOM 1850 O O . GLU A 1 248 ? -6.104 -5.756 -34.986 1.00 33.86 248 GLU A O 1
ATOM 1856 N N . PRO A 1 249 ? -8.287 -5.386 -34.667 1.00 33.93 249 PRO A N 1
ATOM 1857 C CA . PRO A 1 249 ? -7.955 -4.877 -33.328 1.00 33.10 249 PRO A CA 1
ATOM 1858 C C . PRO A 1 249 ? -7.220 -5.880 -32.428 1.00 33.74 249 PRO A C 1
ATOM 1859 O O . PRO A 1 249 ? -6.277 -5.498 -31.749 1.00 29.78 249 PRO A O 1
ATOM 1863 N N . VAL A 1 250 ? -7.671 -7.128 -32.413 1.00 29.95 250 VAL A N 1
ATOM 1864 C CA . VAL A 1 250 ? -7.017 -8.175 -31.615 1.00 33.63 250 VAL A CA 1
ATOM 1865 C C . VAL A 1 250 ? -5.591 -8.386 -32.079 1.00 29.26 250 VAL A C 1
ATOM 1866 O O . VAL A 1 250 ? -4.655 -8.477 -31.254 1.00 27.71 250 VAL A O 1
ATOM 1870 N N . LYS A 1 251 ? -5.387 -8.456 -33.394 1.00 25.12 251 LYS A N 1
ATOM 1871 C CA . LYS A 1 251 ? -4.031 -8.646 -33.921 1.00 28.08 251 LYS A CA 1
ATOM 1872 C C . LYS A 1 251 ? -3.098 -7.534 -33.491 1.00 30.20 251 LYS A C 1
ATOM 1873 O O . LYS A 1 251 ? -1.950 -7.767 -33.081 1.00 30.18 251 LYS A O 1
ATOM 1879 N N . ILE A 1 252 ? -3.590 -6.308 -33.581 1.00 28.34 252 ILE A N 1
ATOM 1880 C CA . ILE A 1 252 ? -2.773 -5.150 -33.252 1.00 31.78 252 ILE A CA 1
ATOM 1881 C C . ILE A 1 252 ? -2.376 -5.129 -31.782 1.00 29.30 252 ILE A C 1
ATOM 1882 O O . ILE A 1 252 ? -1.242 -4.823 -31.433 1.00 32.80 252 ILE A O 1
ATOM 1887 N N . ALA A 1 253 ? -3.340 -5.425 -30.937 1.00 28.25 253 ALA A N 1
ATOM 1888 C CA . ALA A 1 253 ? -3.178 -5.301 -29.497 1.00 30.42 253 ALA A CA 1
ATOM 1889 C C . ALA A 1 253 ? -2.244 -6.397 -28.995 1.00 32.78 253 ALA A C 1
ATOM 1890 O O . ALA A 1 253 ? -1.395 -6.149 -28.141 1.00 29.53 253 ALA A O 1
ATOM 1892 N N . CYS A 1 254 ? -2.416 -7.610 -29.507 1.00 27.06 254 CYS A N 1
ATOM 1893 C CA . CYS A 1 254 ? -1.584 -8.729 -29.074 1.00 29.55 254 CYS A CA 1
ATOM 1894 C C . CYS A 1 254 ? -0.159 -8.595 -29.630 1.00 32.03 254 CYS A C 1
ATOM 1895 O O . CYS A 1 254 ? 0.816 -8.826 -28.908 1.00 28.55 254 CYS A O 1
ATOM 1898 N N . GLU A 1 255 ? -0.026 -8.201 -30.894 1.00 26.70 255 GLU A N 1
ATOM 1899 C CA . GLU A 1 255 ? 1.303 -8.044 -31.485 1.00 29.51 255 GLU A CA 1
ATOM 1900 C C . GLU A 1 255 ? 2.089 -6.903 -30.829 1.00 27.90 255 GLU A C 1
ATOM 1901 O O . GLU A 1 255 ? 3.327 -6.924 -30.816 1.00 27.39 255 GLU A O 1
ATOM 1907 N N . ALA A 1 256 ? 1.380 -5.931 -30.260 1.00 28.39 256 ALA A N 1
ATOM 1908 C CA . ALA A 1 256 ? 2.023 -4.801 -29.570 1.00 35.02 256 ALA A CA 1
ATOM 1909 C C . ALA A 1 256 ? 2.909 -5.223 -28.375 1.00 34.69 256 ALA A C 1
ATOM 1910 O O . ALA A 1 256 ? 3.832 -4.500 -27.986 1.00 32.96 256 ALA A O 1
ATOM 1912 N N . LEU A 1 257 ? 2.626 -6.377 -27.790 1.00 28.83 257 LEU A N 1
ATOM 1913 C CA . LEU A 1 257 ? 3.485 -6.927 -26.718 1.00 28.26 257 LEU A CA 1
ATOM 1914 C C . LEU A 1 257 ? 4.844 -7.380 -27.176 1.00 29.41 257 LEU A C 1
ATOM 1915 O O . LEU A 1 257 ? 5.784 -7.478 -26.372 1.00 31.54 257 LEU A O 1
ATOM 1920 N N . MET A 1 258 ? 4.949 -7.743 -28.451 1.00 28.63 258 MET A N 1
ATOM 1921 C CA . MET A 1 258 ? 6.058 -8.584 -28.867 1.00 26.83 258 MET A CA 1
ATOM 1922 C C . MET A 1 258 ? 7.380 -7.851 -29.064 1.00 28.96 258 MET A C 1
ATOM 1923 O O . MET A 1 258 ? 8.416 -8.439 -28.787 1.00 30.81 258 MET A O 1
ATOM 1928 N N . PRO A 1 259 ? 7.366 -6.581 -29.498 1.00 29.56 259 PRO A N 1
ATOM 1929 C CA . PRO A 1 259 ? 8.691 -5.980 -29.732 1.00 35.29 259 PRO A CA 1
ATOM 1930 C C . PRO A 1 259 ? 9.551 -5.875 -28.477 1.00 29.22 259 PRO A C 1
ATOM 1931 O O . PRO A 1 259 ? 10.743 -6.210 -28.540 1.00 28.69 259 PRO A O 1
ATOM 1935 N N . ASP A 1 260 ? 8.980 -5.469 -27.353 1.00 26.63 260 ASP A N 1
ATOM 1936 C CA . ASP A 1 260 ? 9.786 -5.392 -26.114 1.00 26.96 260 ASP A CA 1
ATOM 1937 C C . ASP A 1 260 ? 10.243 -6.778 -25.627 1.00 25.66 260 ASP A C 1
ATOM 1938 O O . ASP A 1 260 ? 11.354 -6.922 -25.061 1.00 25.99 260 ASP A O 1
ATOM 1943 N N . ILE A 1 261 ? 9.426 -7.796 -25.879 1.00 25.73 261 ILE A N 1
ATOM 1944 C CA . ILE A 1 261 ? 9.768 -9.167 -25.496 1.00 22.87 261 ILE A CA 1
ATOM 1945 C C . ILE A 1 261 ? 10.952 -9.655 -26.325 1.00 24.83 261 ILE A C 1
ATOM 1946 O O . ILE A 1 261 ? 11.926 -10.180 -25.786 1.00 24.12 261 ILE A O 1
ATOM 1951 N N . ILE A 1 262 ? 10.899 -9.448 -27.634 1.00 24.21 262 ILE A N 1
ATOM 1952 C CA . ILE A 1 262 ? 12.020 -9.846 -28.470 1.00 25.46 262 ILE A CA 1
ATOM 1953 C C . ILE A 1 262 ? 13.295 -9.092 -28.110 1.00 25.30 262 ILE A C 1
ATOM 1954 O O . ILE A 1 262 ? 14.379 -9.690 -27.986 1.00 27.14 262 ILE A O 1
ATOM 1959 N N . GLU A 1 263 ? 13.181 -7.787 -27.902 1.00 25.38 263 GLU A N 1
ATOM 1960 C CA . GLU A 1 263 ? 14.319 -7.008 -27.439 1.00 28.27 263 GLU A CA 1
ATOM 1961 C C . GLU A 1 263 ? 14.913 -7.547 -26.118 1.00 27.68 263 GLU A C 1
ATOM 1962 O O . GLU A 1 263 ? 16.159 -7.550 -25.894 1.00 28.35 263 GLU A O 1
ATOM 1968 N N . SER A 1 264 ? 14.037 -8.003 -25.225 1.00 26.17 264 SER A N 1
ATOM 1969 C CA . SER A 1 264 ? 14.490 -8.497 -23.933 1.00 24.89 264 SER A CA 1
ATOM 1970 C C . SER A 1 264 ? 15.196 -9.831 -24.086 1.00 22.94 264 SER A C 1
ATOM 1971 O O . SER A 1 264 ? 16.195 -10.099 -23.392 1.00 23.97 264 SER A O 1
ATOM 1974 N N . ILE A 1 265 ? 14.681 -10.668 -24.970 1.00 23.42 265 ILE A N 1
ATOM 1975 C CA . ILE A 1 265 ? 15.298 -11.954 -25.220 1.00 23.63 265 ILE A CA 1
ATOM 1976 C C . ILE A 1 265 ? 16.721 -11.707 -25.771 1.00 24.95 265 ILE A C 1
ATOM 1977 O O . ILE A 1 265 ? 17.703 -12.324 -25.344 1.00 26.59 265 ILE A O 1
ATOM 1982 N N . GLU A 1 266 ? 16.846 -10.750 -26.673 1.00 27.49 266 GLU A N 1
ATOM 1983 C CA . GLU A 1 266 ? 18.163 -10.394 -27.230 1.00 27.37 266 GLU A CA 1
ATOM 1984 C C . GLU A 1 266 ? 19.160 -9.950 -26.158 1.00 27.26 266 GLU A C 1
ATOM 1985 O O . GLU A 1 266 ? 20.326 -10.401 -26.099 1.00 27.18 266 GLU A O 1
ATOM 1991 N N . THR A 1 267 ? 18.692 -9.065 -25.289 1.00 27.97 267 THR A N 1
ATOM 1992 C CA . THR A 1 267 ? 19.513 -8.554 -24.203 1.00 30.11 267 THR A CA 1
ATOM 1993 C C . THR A 1 267 ? 20.018 -9.683 -23.321 1.00 28.14 267 THR A C 1
ATOM 1994 O O . THR A 1 267 ? 21.216 -9.752 -22.989 1.00 26.50 267 THR A O 1
ATOM 1998 N N . LEU A 1 268 ? 19.119 -10.598 -22.956 1.00 26.44 268 LEU A N 1
ATOM 1999 C CA . LEU A 1 268 ? 19.537 -11.724 -22.119 1.00 27.47 268 LEU A CA 1
ATOM 2000 C C . LEU A 1 268 ? 20.376 -12.759 -22.894 1.00 26.87 268 LEU A C 1
ATOM 2001 O O . LEU A 1 268 ? 21.305 -13.339 -22.343 1.00 28.59 268 LEU A O 1
ATOM 2006 N N . LEU A 1 269 ? 20.039 -12.991 -24.153 1.00 25.13 269 LEU A N 1
ATOM 2007 C CA . LEU A 1 269 ? 20.768 -13.975 -24.951 1.00 22.72 269 LEU A CA 1
ATOM 2008 C C . LEU A 1 269 ? 22.258 -13.638 -24.994 1.00 25.73 269 LEU A C 1
ATOM 2009 O O . LEU A 1 269 ? 23.105 -14.513 -24.825 1.00 26.14 269 LEU A O 1
ATOM 2014 N N . ARG A 1 270 ? 22.579 -12.365 -25.189 1.00 27.06 270 ARG A N 1
ATOM 2015 C CA . ARG A 1 270 ? 23.967 -11.995 -25.386 1.00 27.80 270 ARG A CA 1
ATOM 2016 C C . ARG A 1 270 ? 24.750 -12.047 -24.066 1.00 31.09 270 ARG A C 1
ATOM 2017 O O . ARG A 1 270 ? 25.990 -12.035 -24.069 1.00 29.56 270 ARG A O 1
ATOM 2025 N N . SER A 1 271 ? 24.039 -12.158 -22.943 1.00 26.48 271 SER A N 1
ATOM 2026 C CA . SER A 1 271 ? 24.712 -12.298 -21.652 1.00 29.03 271 SER A CA 1
ATOM 2027 C C . SER A 1 271 ? 25.108 -13.739 -21.383 1.00 25.76 271 SER A C 1
ATOM 2028 O O . SER A 1 271 ? 25.790 -13.993 -20.431 1.00 28.02 271 SER A O 1
ATOM 2031 N N . PHE A 1 272 ? 24.685 -14.682 -22.219 1.00 25.99 272 PHE A N 1
ATOM 2032 C CA . PHE A 1 272 ? 25.178 -16.045 -22.078 1.00 24.69 272 PHE A CA 1
ATOM 2033 C C . PHE A 1 272 ? 26.536 -16.154 -22.787 1.00 28.53 272 PHE A C 1
ATOM 2034 O O . PHE A 1 272 ? 26.808 -15.405 -23.731 1.00 26.73 272 PHE A O 1
ATOM 2042 N N . GLN A 1 273 ? 27.347 -17.109 -22.352 1.00 27.65 273 GLN A N 1
ATOM 2043 C CA . GLN A 1 273 ? 28.626 -17.416 -23.038 1.00 32.88 273 GLN A CA 1
ATOM 2044 C C . GLN A 1 273 ? 28.337 -17.771 -24.499 1.00 28.67 273 GLN A C 1
ATOM 2045 O O . GLN A 1 273 ? 27.363 -18.449 -24.803 1.00 24.00 273 GLN A O 1
ATOM 2051 N N . PRO A 1 274 ? 29.179 -17.302 -25.425 1.00 27.13 274 PRO A N 1
ATOM 2052 C CA . PRO A 1 274 ? 28.790 -17.402 -26.844 1.00 24.83 274 PRO A CA 1
ATOM 2053 C C . PRO A 1 274 ? 28.511 -18.837 -27.324 1.00 24.74 274 PRO A C 1
ATOM 2054 O O . PRO A 1 274 ? 27.561 -19.071 -28.082 1.00 28.34 274 PRO A O 1
ATOM 2058 N N . GLU A 1 275 ? 29.276 -19.798 -26.829 1.00 25.70 275 GLU A N 1
ATOM 2059 C CA . GLU A 1 275 ? 29.152 -21.178 -27.303 1.00 29.13 275 GLU A CA 1
ATOM 2060 C C . GLU A 1 275 ? 27.869 -21.860 -26.803 1.00 27.52 275 GLU A C 1
ATOM 2061 O O . GLU A 1 275 ? 27.501 -22.932 -27.297 1.00 30.60 275 GLU A O 1
ATOM 2067 N N . TYR A 1 276 ? 27.148 -21.203 -25.898 1.00 26.20 276 TYR A N 1
ATOM 2068 C CA . TYR A 1 276 ? 25.867 -21.728 -25.429 1.00 25.23 276 TYR A CA 1
ATOM 2069 C C . TYR A 1 276 ? 24.674 -20.978 -25.982 1.00 28.90 276 TYR A C 1
ATOM 2070 O O . TYR A 1 276 ? 23.545 -21.386 -25.745 1.00 30.16 276 TYR A O 1
ATOM 2079 N N . GLN A 1 277 ? 24.892 -19.889 -26.718 1.00 23.71 277 GLN A N 1
ATOM 2080 C CA . GLN A 1 277 ? 23.756 -19.098 -27.199 1.00 28.06 277 GLN A CA 1
ATOM 2081 C C . GLN A 1 277 ? 22.801 -19.889 -28.107 1.00 29.24 277 GLN A C 1
ATOM 2082 O O . GLN A 1 277 ? 21.586 -19.740 -27.983 1.00 27.30 277 GLN A O 1
ATOM 2088 N N . ASP A 1 278 ? 23.306 -20.745 -28.999 1.00 26.95 278 ASP A N 1
ATOM 2089 C CA . ASP A 1 278 ? 22.397 -21.554 -29.817 1.00 28.95 278 ASP A CA 1
ATOM 2090 C C . ASP A 1 278 ? 21.555 -22.500 -28.970 1.00 26.45 278 ASP A C 1
ATOM 2091 O O . ASP A 1 278 ? 20.396 -22.769 -29.294 1.00 28.55 278 ASP A O 1
ATOM 2096 N N . THR A 1 279 ? 22.146 -22.997 -27.893 1.00 27.00 279 THR A N 1
ATOM 2097 C CA . THR A 1 279 ? 21.437 -23.862 -26.949 1.00 28.03 279 THR A CA 1
ATOM 2098 C C . THR A 1 279 ? 20.346 -23.081 -26.242 1.00 30.22 279 THR A C 1
ATOM 2099 O O . THR A 1 279 ? 19.221 -23.578 -26.067 1.00 30.14 279 THR A O 1
ATOM 2103 N N . VAL A 1 280 ? 20.666 -21.860 -25.831 1.00 27.63 280 VAL A N 1
ATOM 2104 C CA . VAL A 1 280 ? 19.634 -21.035 -25.209 1.00 28.79 280 VAL A CA 1
ATOM 2105 C C . VAL A 1 280 ? 18.436 -20.883 -26.151 1.00 27.83 280 VAL A C 1
ATOM 2106 O O . VAL A 1 280 ? 17.288 -20.917 -25.719 1.00 24.14 280 VAL A O 1
ATOM 2110 N N . LEU A 1 281 ? 18.700 -20.725 -27.444 1.00 25.53 281 LEU A N 1
ATOM 2111 C CA . LEU A 1 281 ? 17.640 -20.543 -28.399 1.00 26.70 281 LEU A CA 1
ATOM 2112 C C . LEU A 1 281 ? 16.764 -21.788 -28.545 1.00 25.02 281 LEU A C 1
ATOM 2113 O O . LEU A 1 281 ? 15.677 -21.697 -29.084 1.00 26.82 281 LEU A O 1
ATOM 2118 N N . GLN A 1 282 ? 17.204 -22.931 -28.040 1.00 28.61 282 GLN A N 1
ATOM 2119 C CA . GLN A 1 282 ? 16.391 -24.148 -28.041 1.00 29.59 282 GLN A CA 1
ATOM 2120 C C . GLN A 1 282 ? 15.516 -24.269 -26.798 1.00 30.58 282 GLN A C 1
ATOM 2121 O O . GLN A 1 282 ? 14.741 -25.213 -26.665 1.00 31.27 282 GLN A O 1
ATOM 2127 N N . ASN A 1 283 ? 15.662 -23.297 -25.903 1.00 27.21 283 ASN A N 1
ATOM 2128 C CA . ASN A 1 283 ? 15.006 -23.282 -24.614 1.00 32.81 283 ASN A CA 1
ATOM 2129 C C . ASN A 1 283 ? 14.424 -21.891 -24.314 1.00 27.09 283 ASN A C 1
ATOM 2130 O O . ASN A 1 283 ? 14.712 -21.312 -23.269 1.00 25.22 283 ASN A O 1
ATOM 2135 N N . ILE A 1 284 ? 13.677 -21.351 -25.277 1.00 25.83 284 ILE A N 1
ATOM 2136 C CA . ILE A 1 284 ? 12.895 -20.148 -25.059 1.00 26.80 284 ILE A CA 1
ATOM 2137 C C . ILE A 1 284 ? 11.502 -20.638 -24.652 1.00 26.45 284 ILE A C 1
ATOM 2138 O O . ILE A 1 284 ? 10.799 -21.253 -25.442 1.00 28.67 284 ILE A O 1
ATOM 2143 N N . VAL A 1 285 ? 11.120 -20.365 -23.407 1.00 25.14 285 VAL A N 1
ATOM 2144 C CA . VAL A 1 285 ? 9.862 -20.853 -22.841 1.00 24.64 285 VAL A CA 1
ATOM 2145 C C . VAL A 1 285 ? 8.947 -19.696 -22.486 1.00 22.43 285 VAL A C 1
ATOM 2146 O O . VAL A 1 285 ? 9.358 -18.777 -21.775 1.00 23.37 285 VAL A O 1
ATOM 2150 N N . PHE A 1 286 ? 7.708 -19.763 -22.959 1.00 23.73 286 PHE A N 1
ATOM 2151 C CA . PHE A 1 286 ? 6.700 -18.772 -22.589 1.00 22.76 286 PHE A CA 1
ATOM 2152 C C . PHE A 1 286 ? 5.783 -19.364 -21.508 1.00 22.02 286 PHE A C 1
ATOM 2153 O O . PHE A 1 286 ? 5.267 -20.471 -21.652 1.00 20.90 286 PHE A O 1
ATOM 2161 N N . ALA A 1 287 ? 5.572 -18.585 -20.464 1.00 21.84 287 ALA A N 1
ATOM 2162 C CA . ALA A 1 287 ? 4.689 -18.970 -19.383 1.00 19.39 287 ALA A CA 1
ATOM 2163 C C . ALA A 1 287 ? 3.686 -17.849 -19.134 1.00 21.42 287 ALA A C 1
ATOM 2164 O O . ALA A 1 287 ? 3.703 -16.822 -19.822 1.00 21.04 287 ALA A O 1
ATOM 2166 N N . GLY A 1 288 ? 2.812 -18.072 -18.162 1.00 22.92 288 GLY A N 1
ATOM 2167 C CA . GLY A 1 288 ? 1.840 -17.080 -17.735 1.00 22.02 288 GLY A CA 1
ATOM 2168 C C . GLY A 1 288 ? 0.601 -17.067 -18.606 1.00 23.69 288 GLY A C 1
ATOM 2169 O O . GLY A 1 288 ? 0.550 -17.744 -19.621 1.00 22.96 288 GLY A O 1
ATOM 2170 N N . GLY A 1 289 ? -0.399 -16.289 -18.211 1.00 20.94 289 GLY A N 1
ATOM 2171 C CA . GLY A 1 289 ? -1.649 -16.243 -18.975 1.00 21.34 289 GLY A CA 1
ATOM 2172 C C . GLY A 1 289 ? -1.477 -15.872 -20.422 1.00 19.83 289 GLY A C 1
ATOM 2173 O O . GLY A 1 289 ? -2.200 -16.375 -21.306 1.00 21.58 289 GLY A O 1
ATOM 2174 N N . GLY A 1 290 ? -0.500 -15.007 -20.688 1.00 22.92 290 GLY A N 1
ATOM 2175 C CA . GLY A 1 290 ? -0.241 -14.519 -22.030 1.00 22.36 290 GLY A CA 1
ATOM 2176 C C . GLY A 1 290 ? 0.401 -15.537 -22.968 1.00 19.65 290 GLY A C 1
ATOM 2177 O O . GLY A 1 290 ? 0.366 -15.368 -24.185 1.00 20.76 290 GLY A O 1
ATOM 2178 N N . SER A 1 291 ? 0.965 -16.594 -22.390 1.00 19.82 291 SER A N 1
ATOM 2179 C CA . SER A 1 291 ? 1.547 -17.667 -23.183 1.00 20.70 291 SER A CA 1
ATOM 2180 C C . SER A 1 291 ? 0.443 -18.440 -23.931 1.00 23.99 291 SER A C 1
ATOM 2181 O O . SER A 1 291 ? 0.733 -19.243 -24.819 1.00 22.43 291 SER A O 1
ATOM 2184 N N . ARG A 1 292 ? -0.818 -18.210 -23.575 1.00 23.52 292 ARG A N 1
ATOM 2185 C CA . ARG A 1 292 ? -1.947 -18.844 -24.285 1.00 24.00 292 ARG A CA 1
ATOM 2186 C C . ARG A 1 292 ? -2.306 -18.176 -25.626 1.00 23.59 292 ARG A C 1
ATOM 2187 O O . ARG A 1 292 ? -3.174 -18.693 -26.354 1.00 23.90 292 ARG A O 1
ATOM 2195 N N . ILE A 1 293 ? -1.676 -17.042 -25.943 1.00 21.60 293 ILE A N 1
ATOM 2196 C CA . ILE A 1 293 ? -1.975 -16.321 -27.195 1.00 19.16 293 ILE A CA 1
ATOM 2197 C C . ILE A 1 293 ? -1.767 -17.238 -28.424 1.00 22.01 293 ILE A C 1
ATOM 2198 O O . ILE A 1 293 ? -0.737 -17.890 -28.585 1.00 23.32 293 ILE A O 1
ATOM 2203 N N . ARG A 1 294 ? -2.774 -17.305 -29.292 1.00 22.97 294 ARG A N 1
ATOM 2204 C CA . ARG A 1 294 ? -2.679 -18.241 -30.403 1.00 22.21 294 ARG A CA 1
ATOM 2205 C C . ARG A 1 294 ? -1.598 -17.834 -31.388 1.00 23.41 294 ARG A C 1
ATOM 2206 O O . ARG A 1 294 ? -1.455 -16.670 -31.738 1.00 24.26 294 ARG A O 1
ATOM 2214 N N . GLY A 1 295 ? -0.821 -18.816 -31.841 1.00 25.46 295 GLY A N 1
ATOM 2215 C CA . GLY A 1 295 ? 0.225 -18.557 -32.807 1.00 24.52 295 GLY A CA 1
ATOM 2216 C C . GLY A 1 295 ? 1.513 -18.026 -32.204 1.00 26.43 295 GLY A C 1
ATOM 2217 O O . GLY A 1 295 ? 2.468 -17.699 -32.902 1.00 24.27 295 GLY A O 1
ATOM 2218 N N . LEU A 1 296 ? 1.541 -17.890 -30.891 1.00 24.52 296 LEU A N 1
ATOM 2219 C CA . LEU A 1 296 ? 2.656 -17.216 -30.239 1.00 25.16 296 LEU A CA 1
ATOM 2220 C C . LEU A 1 296 ? 4.048 -17.855 -30.481 1.00 24.75 296 LEU A C 1
ATOM 2221 O O . LEU A 1 296 ? 4.987 -17.164 -30.830 1.00 24.47 296 LEU A O 1
ATOM 2226 N N . ALA A 1 297 ? 4.172 -19.160 -30.270 1.00 25.61 297 ALA A N 1
ATOM 2227 C CA . ALA A 1 297 ? 5.451 -19.842 -30.454 1.00 28.23 297 ALA A CA 1
ATOM 2228 C C . ALA A 1 297 ? 5.992 -19.667 -31.873 1.00 29.40 297 ALA A C 1
ATOM 2229 O O . ALA A 1 297 ? 7.150 -19.315 -32.046 1.00 25.51 297 ALA A O 1
A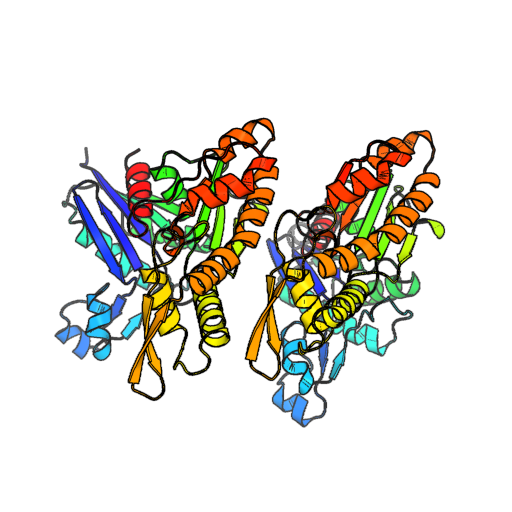TOM 2231 N N . ALA A 1 298 ? 5.177 -19.927 -32.894 1.00 26.62 298 ALA A N 1
ATOM 2232 C CA . ALA A 1 298 ? 5.630 -19.728 -34.281 1.00 26.34 298 ALA A CA 1
ATOM 2233 C C . ALA A 1 298 ? 6.026 -18.291 -34.570 1.00 23.62 298 ALA A C 1
ATOM 2234 O O . ALA A 1 298 ? 7.009 -18.041 -35.272 1.00 27.31 298 ALA A O 1
ATOM 2236 N N . TYR A 1 299 ? 5.283 -17.342 -34.019 1.00 24.10 299 TYR A N 1
ATOM 2237 C CA . TYR A 1 299 ? 5.527 -15.927 -34.284 1.00 22.92 299 TYR A CA 1
ATOM 2238 C C . TYR A 1 299 ? 6.863 -15.515 -33.684 1.00 24.97 299 TYR A C 1
ATOM 2239 O O . TYR A 1 299 ? 7.695 -14.855 -34.317 1.00 24.62 299 TYR A O 1
ATOM 2248 N N . VAL A 1 300 ? 7.081 -15.906 -32.442 1.00 22.42 300 VAL A N 1
ATOM 2249 C CA . VAL A 1 300 ? 8.345 -15.604 -31.764 1.00 22.73 300 VAL A CA 1
ATOM 2250 C C . VAL A 1 300 ? 9.517 -16.295 -32.469 1.00 23.32 300 VAL A C 1
ATOM 2251 O O . VAL A 1 300 ? 10.573 -15.694 -32.633 1.00 25.76 300 VAL A O 1
ATOM 2255 N N . LYS A 1 301 ? 9.334 -17.555 -32.867 1.00 22.60 301 LYS A N 1
ATOM 2256 C CA . LYS A 1 301 ? 10.377 -18.273 -33.594 1.00 27.16 301 LYS A CA 1
ATOM 2257 C C . LYS A 1 301 ? 10.769 -17.490 -34.847 1.00 27.35 301 LYS A C 1
ATOM 2258 O O . LYS A 1 301 ? 11.953 -17.287 -35.121 1.00 27.04 301 LYS A O 1
ATOM 2264 N N . GLU A 1 302 ? 9.783 -16.994 -35.579 1.00 27.80 302 GLU A N 1
ATOM 2265 C CA . GLU A 1 302 ? 10.077 -16.193 -36.749 1.00 27.86 302 GLU A CA 1
ATOM 2266 C C . GLU A 1 302 ? 10.804 -14.912 -36.368 1.00 29.24 302 GLU A C 1
ATOM 2267 O O . GLU A 1 302 ? 11.796 -14.552 -37.005 1.00 29.38 302 GLU A O 1
ATOM 2273 N N . LYS A 1 303 ? 10.367 -14.245 -35.304 1.00 24.35 303 LYS A N 1
ATOM 2274 C CA . LYS A 1 303 ? 11.004 -13.001 -34.875 1.00 22.12 303 LYS A CA 1
ATOM 2275 C C . LYS A 1 303 ? 12.430 -13.213 -34.308 1.00 26.64 303 LYS A C 1
ATOM 2276 O O . LYS A 1 303 ? 13.189 -12.260 -34.194 1.00 26.92 303 LYS A O 1
ATOM 2282 N N . LEU A 1 304 ? 12.777 -14.440 -33.929 1.00 22.83 304 LEU A N 1
ATOM 2283 C CA . LEU A 1 304 ? 14.115 -14.716 -33.412 1.00 22.94 304 LEU A CA 1
ATOM 2284 C C . LEU A 1 304 ? 15.093 -15.170 -34.527 1.00 24.66 304 LEU A C 1
ATOM 2285 O O . LEU A 1 304 ? 16.265 -15.460 -34.258 1.00 24.85 304 LEU A O 1
ATOM 2290 N N . ARG A 1 305 ? 14.656 -15.174 -35.778 1.00 25.23 305 ARG A N 1
ATOM 2291 C CA . ARG A 1 305 ? 15.525 -15.640 -36.872 1.00 25.38 305 ARG A CA 1
ATOM 2292 C C . ARG A 1 305 ? 16.831 -14.874 -36.980 1.00 29.21 305 ARG A C 1
ATOM 2293 O O . ARG A 1 305 ? 17.850 -15.462 -37.339 1.00 26.80 305 ARG A O 1
ATOM 2301 N N . PRO A 1 306 ? 16.838 -13.570 -36.645 1.00 27.70 306 PRO A N 1
ATOM 2302 C CA . PRO A 1 306 ? 18.127 -12.870 -36.641 1.00 26.45 306 PRO A CA 1
ATOM 2303 C C . PRO A 1 306 ? 19.164 -13.412 -35.641 1.00 29.30 306 PRO A C 1
ATOM 2304 O O . PRO A 1 306 ? 20.351 -13.063 -35.728 1.00 28.13 306 PRO A O 1
ATOM 2308 N N . PHE A 1 307 ? 18.723 -14.246 -34.704 1.00 26.90 307 PHE A N 1
ATOM 2309 C CA . PHE A 1 307 ? 19.602 -14.813 -33.671 1.00 27.56 307 PHE A CA 1
ATOM 2310 C C . PHE A 1 307 ? 19.913 -16.279 -33.926 1.00 27.10 307 PHE A C 1
ATOM 2311 O O . PHE A 1 307 ? 20.848 -16.833 -33.360 1.00 31.19 307 PHE A O 1
ATOM 2319 N N . GLY A 1 308 ? 19.119 -16.894 -34.783 1.00 28.82 308 GLY A N 1
ATOM 2320 C CA . GLY A 1 308 ? 19.311 -18.293 -35.123 1.00 32.18 308 GLY A CA 1
ATOM 2321 C C . GLY A 1 308 ? 18.008 -19.035 -35.227 1.00 31.68 308 GLY A C 1
ATOM 2322 O O . GLY A 1 308 ? 16.955 -18.456 -35.466 1.00 33.73 308 GLY A O 1
ATOM 2323 N N . ASP A 1 309 ? 18.091 -20.344 -35.074 1.00 34.60 309 ASP A N 1
ATOM 2324 C CA . ASP A 1 309 ? 16.953 -21.218 -35.232 1.00 36.40 309 ASP A CA 1
ATOM 2325 C C . ASP A 1 309 ? 16.402 -21.589 -33.857 1.00 37.63 309 ASP A C 1
ATOM 2326 O O . ASP A 1 309 ? 16.930 -22.476 -33.187 1.00 38.93 309 ASP A O 1
ATOM 2331 N N . ALA A 1 310 ? 15.351 -20.894 -33.425 1.00 31.32 310 ALA A N 1
ATOM 2332 C CA . ALA A 1 310 ? 14.877 -21.052 -32.062 1.00 30.68 310 ALA A CA 1
ATOM 2333 C C . ALA A 1 310 ? 13.833 -22.140 -31.976 1.00 34.24 310 ALA A C 1
ATOM 2334 O O . ALA A 1 310 ? 13.080 -22.370 -32.924 1.00 34.35 310 ALA A O 1
ATOM 2336 N N . ASN A 1 311 ? 13.781 -22.802 -30.821 1.00 29.74 311 ASN A N 1
ATOM 2337 C CA . ASN A 1 311 ? 12.688 -23.703 -30.485 1.00 29.42 311 ASN A CA 1
ATOM 2338 C C . ASN A 1 311 ? 11.915 -23.052 -29.342 1.00 31.33 311 ASN A C 1
ATOM 2339 O O . ASN A 1 311 ? 12.333 -23.101 -28.199 1.00 28.94 311 ASN A O 1
ATOM 2344 N N . VAL A 1 312 ? 10.831 -22.383 -29.692 1.00 28.22 312 VAL A N 1
ATOM 2345 C CA . VAL A 1 312 ? 9.990 -21.694 -28.720 1.00 27.75 312 VAL A CA 1
ATOM 2346 C C . VAL A 1 312 ? 8.867 -22.593 -28.291 1.00 30.92 312 VAL A C 1
ATOM 2347 O O . VAL A 1 312 ? 8.161 -23.165 -29.122 1.00 31.89 312 VAL A O 1
ATOM 2351 N N . THR A 1 313 ? 8.706 -22.718 -26.994 1.00 29.01 313 THR A N 1
ATOM 2352 C CA . THR A 1 313 ? 7.620 -23.495 -26.453 1.00 30.53 313 THR A CA 1
ATOM 2353 C C . THR A 1 313 ? 6.834 -22.685 -25.446 1.00 29.42 313 THR A C 1
ATOM 2354 O O . THR A 1 313 ? 7.347 -21.757 -24.811 1.00 32.06 313 THR A O 1
ATOM 2358 N N . CYS A 1 314 ? 5.583 -23.075 -25.304 1.00 23.85 314 CYS A N 1
ATOM 2359 C CA . CYS A 1 314 ? 4.655 -22.474 -24.348 1.00 24.47 314 CYS A CA 1
ATOM 2360 C C . CYS A 1 314 ? 4.357 -23.549 -23.339 1.00 27.92 314 CYS A C 1
ATOM 2361 O O . CYS A 1 314 ? 4.173 -24.713 -23.716 1.00 27.09 314 CYS A O 1
ATOM 2364 N N . VAL A 1 315 ? 4.333 -23.193 -22.059 1.00 26.57 315 VAL A N 1
ATOM 2365 C CA . VAL A 1 315 ? 4.061 -24.204 -21.053 1.00 24.99 315 VAL A CA 1
ATOM 2366 C C . VAL A 1 315 ? 2.689 -24.844 -21.337 1.00 26.29 315 VAL A C 1
ATOM 2367 O O . VAL A 1 315 ? 1.760 -24.170 -21.793 1.00 25.23 315 VAL A O 1
ATOM 2371 N N . LYS A 1 316 ? 2.552 -26.144 -21.090 1.00 27.02 316 LYS A N 1
ATOM 2372 C CA . LYS A 1 316 ? 1.270 -26.815 -21.380 1.00 26.85 316 LYS A CA 1
ATOM 2373 C C . LYS A 1 316 ? 0.109 -26.345 -20.503 1.00 30.53 316 LYS A C 1
ATOM 2374 O O . LYS A 1 316 ? -1.033 -26.339 -20.935 1.00 26.80 316 LYS A O 1
ATOM 2380 N N . ASP A 1 317 ? 0.398 -25.942 -19.277 1.00 26.55 317 ASP A N 1
ATOM 2381 C CA . ASP A 1 317 ? -0.639 -25.588 -18.339 1.00 25.84 317 ASP A CA 1
ATOM 2382 C C . ASP A 1 317 ? -0.151 -24.464 -17.427 1.00 27.63 317 ASP A C 1
ATOM 2383 O O . ASP A 1 317 ? 0.468 -24.716 -16.377 1.00 26.36 317 ASP A O 1
ATOM 2388 N N . PRO A 1 318 ? -0.428 -23.218 -17.837 1.00 25.54 318 PRO A N 1
ATOM 2389 C CA . PRO A 1 318 ? 0.047 -22.048 -17.108 1.00 27.30 318 PRO A CA 1
ATOM 2390 C C . PRO A 1 318 ? -0.516 -22.025 -15.717 1.00 26.26 318 PRO A C 1
ATOM 2391 O O . PRO A 1 318 ? 0.089 -21.436 -14.841 1.00 27.24 318 PRO A O 1
ATOM 2395 N N . THR A 1 319 ? -1.650 -22.671 -15.507 1.00 25.23 319 THR A N 1
ATOM 2396 C CA . THR A 1 319 ? -2.273 -22.599 -14.208 1.00 27.44 319 THR A CA 1
ATOM 2397 C C . THR A 1 319 ? -1.517 -23.453 -13.180 1.00 30.48 319 THR A C 1
ATOM 2398 O O . THR A 1 319 ? -1.279 -22.996 -12.074 1.00 29.03 319 THR A O 1
ATOM 2402 N N . PHE A 1 320 ? -1.172 -24.687 -13.541 1.00 23.35 320 PHE A N 1
ATOM 2403 C CA . PHE A 1 320 ? -0.680 -25.644 -12.575 1.00 26.26 320 PHE A CA 1
ATOM 2404 C C . PHE A 1 320 ? 0.772 -26.072 -12.759 1.00 27.14 320 PHE A C 1
ATOM 2405 O O . PHE A 1 320 ? 1.325 -26.725 -11.875 1.00 26.76 320 PHE A O 1
ATOM 2413 N N . ASP A 1 321 ? 1.416 -25.707 -13.867 1.00 26.95 321 ASP A N 1
ATOM 2414 C CA . ASP A 1 321 ? 2.761 -26.213 -14.113 1.00 26.55 321 ASP A CA 1
ATOM 2415 C C . ASP A 1 321 ? 3.794 -25.709 -13.089 1.00 27.46 321 ASP A C 1
ATOM 2416 O O . ASP A 1 321 ? 4.714 -26.434 -12.708 1.00 27.77 321 ASP A O 1
ATOM 2421 N N . GLY A 1 322 ? 3.637 -24.476 -12.630 1.00 27.67 322 GLY A N 1
ATOM 2422 C CA . GLY A 1 322 ? 4.507 -23.955 -11.586 1.00 25.77 322 GLY A CA 1
ATOM 2423 C C . GLY A 1 322 ? 4.430 -24.802 -10.309 1.00 24.89 322 GLY A C 1
ATOM 2424 O O . GLY A 1 322 ? 5.470 -25.261 -9.790 1.00 26.03 322 GLY A O 1
ATOM 2425 N N . CYS A 1 323 ? 3.230 -25.013 -9.780 1.00 22.96 323 CYS A N 1
ATOM 2426 C CA . CYS A 1 323 ? 3.128 -25.729 -8.490 1.00 24.13 323 CYS A CA 1
ATOM 2427 C C . CYS A 1 323 ? 3.496 -27.195 -8.674 1.00 26.37 323 CYS A C 1
ATOM 2428 O O . CYS A 1 323 ? 3.984 -27.849 -7.755 1.00 26.31 323 CYS A O 1
ATOM 2431 N N . ARG A 1 324 ? 3.293 -27.709 -9.876 1.00 27.38 324 ARG A N 1
ATOM 2432 C CA . ARG A 1 324 ? 3.711 -29.069 -10.209 1.00 27.59 324 ARG A CA 1
ATOM 2433 C C . ARG A 1 324 ? 5.240 -29.166 -10.107 1.00 28.01 324 ARG A C 1
ATOM 2434 O O . ARG A 1 324 ? 5.764 -30.101 -9.498 1.00 31.72 324 ARG A O 1
ATOM 2442 N N . GLY A 1 325 ? 5.948 -28.185 -10.661 1.00 25.60 325 GLY A N 1
ATOM 2443 C CA . GLY A 1 325 ? 7.391 -28.107 -10.518 1.00 29.34 325 GLY A CA 1
ATOM 2444 C C . GLY A 1 325 ? 7.860 -27.927 -9.075 1.00 29.85 325 GLY A C 1
ATOM 2445 O O . GLY A 1 325 ? 8.864 -28.532 -8.649 1.00 31.17 325 GLY A O 1
ATOM 2446 N N . ALA A 1 326 ? 7.164 -27.071 -8.327 1.00 25.68 326 ALA A N 1
ATOM 2447 C CA . ALA A 1 326 ? 7.489 -26.852 -6.914 1.00 25.72 326 ALA A CA 1
ATOM 2448 C C . ALA A 1 326 ? 7.324 -28.162 -6.125 1.00 28.03 326 ALA A C 1
ATOM 2449 O O . ALA A 1 326 ? 8.166 -28.495 -5.296 1.00 27.84 326 ALA A O 1
ATOM 2451 N N . LEU A 1 327 ? 6.253 -28.905 -6.395 1.00 25.99 327 LEU A N 1
ATOM 2452 C CA . LEU A 1 327 ? 6.027 -30.182 -5.726 1.00 28.33 327 LEU A CA 1
ATOM 2453 C C . LEU A 1 327 ? 7.153 -31.162 -6.044 1.00 30.02 327 LEU A C 1
ATOM 2454 O O . LEU A 1 327 ? 7.672 -31.861 -5.143 1.00 31.28 327 LEU A O 1
ATOM 2459 N N . ARG A 1 328 ? 7.551 -31.207 -7.314 1.00 28.83 328 ARG A N 1
ATOM 2460 C CA . ARG A 1 328 ? 8.649 -32.076 -7.734 1.00 31.26 328 ARG A CA 1
ATOM 2461 C C . ARG A 1 328 ? 9.921 -31.735 -6.995 1.00 37.60 328 ARG A C 1
ATOM 2462 O O . ARG A 1 328 ? 10.588 -32.634 -6.503 1.00 37.00 328 ARG A O 1
ATOM 2470 N N . LEU A 1 329 ? 10.258 -30.448 -6.931 1.00 33.64 329 LEU A N 1
ATOM 2471 C CA . LEU A 1 329 ? 11.419 -30.011 -6.153 1.00 34.33 329 LEU A CA 1
ATOM 2472 C C . LEU A 1 329 ? 11.314 -30.470 -4.702 1.00 35.06 329 LEU A C 1
ATOM 2473 O O . LEU A 1 329 ? 12.296 -30.962 -4.117 1.00 35.01 329 LEU A O 1
ATOM 2478 N N . ALA A 1 330 ? 10.130 -30.316 -4.113 1.00 31.52 330 ALA A N 1
ATOM 2479 C CA . ALA A 1 330 ? 9.941 -30.661 -2.705 1.00 33.80 330 ALA A CA 1
ATOM 2480 C C . ALA A 1 330 ? 10.168 -32.150 -2.423 1.00 44.01 330 ALA A C 1
ATOM 2481 O O . ALA A 1 330 ? 10.703 -32.507 -1.371 1.00 40.48 330 ALA A O 1
ATOM 2483 N N . GLU A 1 331 ? 9.724 -33.011 -3.337 1.00 38.02 331 GLU A N 1
ATOM 2484 C CA . GLU A 1 331 ? 9.872 -34.460 -3.192 1.00 37.80 331 GLU A CA 1
ATOM 2485 C C . GLU A 1 331 ? 11.281 -34.917 -3.573 1.00 40.88 331 GLU A C 1
ATOM 2486 O O . GLU A 1 331 ? 11.733 -35.960 -3.112 1.00 47.95 331 GLU A O 1
ATOM 2492 N N . GLU A 1 332 ? 11.973 -34.148 -4.414 1.00 37.82 332 GLU A N 1
ATOM 2493 C CA . GLU A 1 332 ? 13.254 -34.598 -4.978 1.00 41.53 332 GLU A CA 1
ATOM 2494 C C . GLU A 1 332 ? 14.466 -34.073 -4.219 1.00 46.75 332 GLU A C 1
ATOM 2495 O O . GLU A 1 332 ? 15.559 -34.643 -4.314 1.00 51.25 332 GLU A O 1
ATOM 2501 N N . LEU A 1 333 ? 14.293 -32.994 -3.474 1.00 43.66 333 LEU A N 1
ATOM 2502 C CA . LEU A 1 333 ? 15.423 -32.407 -2.768 1.00 51.85 333 LEU A CA 1
ATOM 2503 C C . LEU A 1 333 ? 15.745 -33.166 -1.476 1.00 53.18 333 LEU A C 1
ATOM 2504 O O . LEU A 1 333 ? 14.841 -33.501 -0.704 1.00 54.05 333 LEU A O 1
ATOM 2509 N N . PRO A 1 334 ? 17.038 -33.426 -1.222 1.00 61.66 334 PRO A N 1
ATOM 2510 C CA . PRO A 1 334 ? 17.381 -34.103 0.035 1.00 58.73 334 PRO A CA 1
ATOM 2511 C C . PRO A 1 334 ? 17.609 -33.122 1.188 1.00 56.38 334 PRO A C 1
ATOM 2512 O O . PRO A 1 334 ? 17.256 -33.455 2.326 1.00 67.25 334 PRO A O 1
ATOM 2516 N N . ALA B 1 8 ? -20.949 -75.867 -19.359 1.00 60.58 8 ALA B N 1
ATOM 2517 C CA . ALA B 1 8 ? -20.478 -74.485 -19.419 1.00 57.23 8 ALA B CA 1
ATOM 2518 C C . ALA B 1 8 ? -21.646 -73.515 -19.611 1.00 50.59 8 ALA B C 1
ATOM 2519 O O . ALA B 1 8 ? -22.678 -73.877 -20.186 1.00 58.67 8 ALA B O 1
ATOM 2521 N N . LYS B 1 9 ? -21.479 -72.281 -19.143 1.00 47.04 9 LYS B N 1
ATOM 2522 C CA . LYS B 1 9 ? -22.581 -71.308 -19.130 1.00 42.63 9 LYS B CA 1
ATOM 2523 C C . LYS B 1 9 ? -22.835 -70.648 -20.474 1.00 42.33 9 LYS B C 1
ATOM 2524 O O . LYS B 1 9 ? -21.905 -70.314 -21.207 1.00 45.77 9 LYS B O 1
ATOM 2530 N N . ASN B 1 10 ? -24.107 -70.421 -20.773 1.00 40.14 10 ASN B N 1
ATOM 2531 C CA . ASN B 1 10 ? -24.474 -69.496 -21.834 1.00 42.86 10 ASN B CA 1
ATOM 2532 C C . ASN B 1 10 ? -24.225 -68.076 -21.349 1.00 44.20 10 ASN B C 1
ATOM 2533 O O . ASN B 1 10 ? -24.543 -67.736 -20.213 1.00 40.85 10 ASN B O 1
ATOM 2538 N N . ARG B 1 11 ? -23.654 -67.251 -22.208 1.00 42.52 11 ARG B N 1
ATOM 2539 C CA . ARG B 1 11 ? -23.265 -65.912 -21.801 1.00 44.99 11 ARG B CA 1
ATOM 2540 C C . ARG B 1 11 ? -24.223 -64.893 -22.378 1.00 45.12 11 ARG B C 1
ATOM 2541 O O . ARG B 1 11 ? -24.656 -65.015 -23.523 1.00 42.41 11 ARG B O 1
ATOM 2549 N N . LEU B 1 12 ? -24.563 -63.899 -21.566 1.00 38.80 12 LEU B N 1
ATOM 2550 C CA . LEU B 1 12 ? -25.366 -62.767 -22.013 1.00 31.18 12 LEU B CA 1
ATOM 2551 C C . LEU B 1 12 ? -24.505 -61.505 -21.895 1.00 33.44 12 LEU B C 1
ATOM 2552 O O . LEU B 1 12 ? -24.006 -61.209 -20.821 1.00 31.12 12 LEU B O 1
ATOM 2557 N N . PHE B 1 13 ? -24.328 -60.778 -22.997 1.00 28.72 13 PHE B N 1
ATOM 2558 C CA . PHE B 1 13 ? -23.497 -59.581 -23.003 1.00 28.83 13 PHE B CA 1
ATOM 2559 C C . PHE B 1 13 ? -24.384 -58.363 -22.978 1.00 27.29 13 PHE B C 1
ATOM 2560 O O . PHE B 1 13 ? -25.438 -58.319 -23.643 1.00 28.60 13 PHE B O 1
ATOM 2568 N N . LEU B 1 14 ? -23.958 -57.385 -22.184 1.00 23.93 14 LEU B N 1
ATOM 2569 C CA . LEU B 1 14 ? -24.668 -56.124 -22.036 1.00 24.14 14 LEU B CA 1
ATOM 2570 C C . LEU B 1 14 ? -23.747 -54.968 -22.268 1.00 23.72 14 LEU B C 1
ATOM 2571 O O . LEU B 1 14 ? -22.616 -54.950 -21.746 1.00 25.28 14 LEU B O 1
ATOM 2576 N N . GLY B 1 15 ? -24.222 -53.981 -23.030 1.00 22.73 15 GLY B N 1
ATOM 2577 C CA . GLY B 1 15 ? -23.571 -52.684 -23.104 1.00 20.42 15 GLY B CA 1
ATOM 2578 C C . GLY B 1 15 ? -24.484 -51.665 -22.429 1.00 26.02 15 GLY B C 1
ATOM 2579 O O . GLY B 1 15 ? -25.659 -51.574 -22.753 1.00 25.95 15 GLY B O 1
ATOM 2580 N N . VAL B 1 16 ? -23.953 -50.903 -21.483 1.00 24.16 16 VAL B N 1
ATOM 2581 C CA . VAL B 1 16 ? -24.760 -49.980 -20.669 1.00 23.63 16 VAL B CA 1
ATOM 2582 C C . VAL B 1 16 ? -24.078 -48.620 -20.702 1.00 27.88 16 VAL B C 1
ATOM 2583 O O . VAL B 1 16 ? -22.910 -48.475 -20.302 1.00 25.88 16 VAL B O 1
ATOM 2587 N N . ASP B 1 17 ? -24.766 -47.641 -21.242 1.00 21.53 17 ASP B N 1
ATOM 2588 C CA . ASP B 1 17 ? -24.306 -46.255 -21.256 1.00 23.13 17 ASP B CA 1
ATOM 2589 C C . ASP B 1 17 ? -25.009 -45.542 -20.116 1.00 24.74 17 ASP B C 1
ATOM 2590 O O . ASP B 1 17 ? -26.176 -45.155 -20.231 1.00 25.01 17 ASP B O 1
ATOM 2595 N N . LEU B 1 18 ? -24.314 -45.434 -18.992 1.00 25.02 18 LEU B N 1
ATOM 2596 C CA . LEU B 1 18 ? -24.854 -44.853 -17.765 1.00 28.48 18 LEU B CA 1
ATOM 2597 C C . LEU B 1 18 ? -24.615 -43.358 -17.762 1.00 26.79 18 LEU B C 1
ATOM 2598 O O . LEU B 1 18 ? -23.517 -42.916 -17.468 1.00 29.30 18 LEU B O 1
ATOM 2603 N N . GLY B 1 19 ? -25.627 -42.587 -18.129 1.00 26.15 19 GLY B N 1
ATOM 2604 C CA . GLY B 1 19 ? -25.504 -41.144 -18.195 1.00 28.65 19 GLY B CA 1
ATOM 2605 C C . GLY B 1 19 ? -26.211 -40.525 -17.006 1.00 29.30 19 GLY B C 1
ATOM 2606 O O . GLY B 1 19 ? -27.045 -41.161 -16.362 1.00 28.97 19 GLY B O 1
ATOM 2607 N N . THR B 1 20 ? -25.883 -39.279 -16.697 1.00 31.17 20 THR B N 1
ATOM 2608 C CA . THR B 1 20 ? -26.467 -38.645 -15.529 1.00 31.32 20 THR B CA 1
ATOM 2609 C C . THR B 1 20 ? -27.986 -38.496 -15.619 1.00 30.16 20 THR B C 1
ATOM 2610 O O . THR B 1 20 ? -28.655 -38.570 -14.596 1.00 32.19 20 THR B O 1
ATOM 2614 N N . SER B 1 21 ? -28.526 -38.300 -16.817 1.00 31.21 21 SER B N 1
ATOM 2615 C CA . SER B 1 21 ? -29.973 -38.151 -16.982 1.00 31.89 21 SER B CA 1
ATOM 2616 C C . SER B 1 21 ? -30.628 -39.376 -17.630 1.00 29.60 21 SER B C 1
ATOM 2617 O O . SER B 1 21 ? -31.809 -39.664 -17.355 1.00 28.13 21 SER B O 1
ATOM 2620 N N . HIS B 1 22 ? -29.899 -40.075 -18.502 1.00 27.56 22 HIS B N 1
ATOM 2621 C CA . HIS B 1 22 ? -30.425 -41.269 -19.162 1.00 27.85 22 HIS B CA 1
ATOM 2622 C C . HIS B 1 22 ? -29.435 -42.411 -19.219 1.00 28.59 22 HIS B C 1
ATOM 2623 O O . HIS B 1 22 ? -28.224 -42.205 -19.251 1.00 25.93 22 HIS B O 1
ATOM 2630 N N . THR B 1 23 ? -29.988 -43.620 -19.262 1.00 27.47 23 THR B N 1
ATOM 2631 C CA . THR B 1 23 ? -29.208 -44.833 -19.418 1.00 28.95 23 THR B CA 1
ATOM 2632 C C . THR B 1 23 ? -29.694 -45.594 -20.635 1.00 25.60 23 THR B C 1
ATOM 2633 O O . THR B 1 23 ? -30.878 -45.831 -20.781 1.00 25.02 23 THR B O 1
ATOM 2637 N N . ALA B 1 24 ? -28.765 -45.961 -21.513 1.00 26.43 24 ALA B N 1
ATOM 2638 C CA . ALA B 1 24 ? -29.074 -46.723 -22.721 1.00 22.17 24 ALA B CA 1
ATOM 2639 C C . ALA B 1 24 ? -28.476 -48.106 -22.577 1.00 23.62 24 ALA B C 1
ATOM 2640 O O . ALA B 1 24 ? -27.354 -48.236 -22.081 1.00 25.48 24 ALA B O 1
ATOM 2642 N N . VAL B 1 25 ? -29.221 -49.123 -22.984 1.00 23.12 25 VAL B N 1
ATOM 2643 C CA . VAL B 1 25 ? -28.835 -50.526 -22.806 1.00 20.99 25 VAL B CA 1
ATOM 2644 C C . VAL B 1 25 ? -29.031 -51.305 -24.097 1.00 23.65 25 VAL B C 1
ATOM 2645 O O . VAL B 1 25 ? -30.069 -51.157 -24.751 1.00 26.02 25 VAL B O 1
ATOM 2649 N N . MET B 1 26 ? -28.051 -52.131 -24.448 1.00 24.12 26 MET B N 1
ATOM 2650 C CA . MET B 1 26 ? -28.234 -53.111 -25.495 1.00 22.12 26 MET B CA 1
ATOM 2651 C C . MET B 1 26 ? -27.729 -54.440 -25.004 1.00 22.19 26 MET B C 1
ATOM 2652 O O . MET B 1 26 ? -26.736 -54.492 -24.313 1.00 25.57 26 MET B O 1
ATOM 2657 N N . SER B 1 27 ? -28.396 -55.522 -25.381 1.00 23.31 27 SER B N 1
ATOM 2658 C CA . SER B 1 27 ? -27.903 -56.853 -25.093 1.00 25.43 27 SER B CA 1
ATOM 2659 C C . SER B 1 27 ? -27.565 -57.599 -26.366 1.00 25.66 27 SER B C 1
ATOM 2660 O O . SER B 1 27 ? -28.030 -57.257 -27.450 1.00 25.47 27 SER B O 1
ATOM 2663 N N . SER B 1 28 ? -26.785 -58.652 -26.215 1.00 23.32 28 SER B N 1
ATOM 2664 C CA . SER B 1 28 ? -26.382 -59.475 -27.346 1.00 28.60 28 SER B CA 1
ATOM 2665 C C . SER B 1 28 ? -27.538 -60.275 -27.892 1.00 25.31 28 SER B C 1
ATOM 2666 O O . SER B 1 28 ? -27.380 -60.898 -28.927 1.00 28.75 28 SER B O 1
ATOM 2669 N N . ARG B 1 29 ? -28.654 -60.319 -27.160 1.00 30.51 29 ARG B N 1
ATOM 2670 C CA . ARG B 1 29 ? -29.853 -61.053 -27.601 1.00 29.36 29 ARG B CA 1
ATOM 2671 C C . ARG B 1 29 ? -30.945 -60.140 -28.120 1.00 26.94 29 ARG B C 1
ATOM 2672 O O . ARG B 1 29 ? -32.130 -60.524 -28.219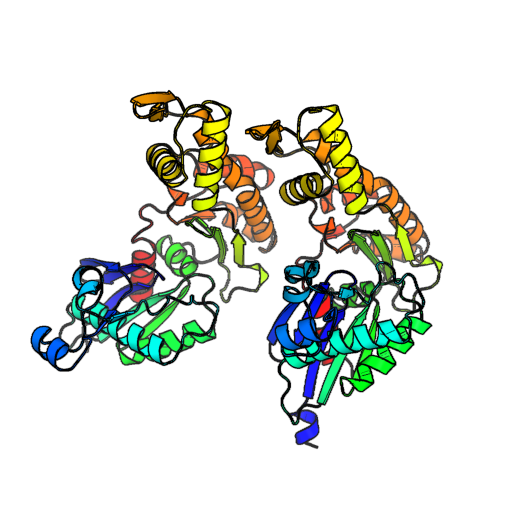 1.00 30.23 29 ARG B O 1
ATOM 2680 N N . GLY B 1 30 ? -30.570 -58.915 -28.461 1.00 27.64 30 GLY B N 1
ATOM 2681 C CA . GLY B 1 30 ? -31.480 -58.027 -29.164 1.00 25.67 30 GLY B CA 1
ATOM 2682 C C . GLY B 1 30 ? -32.220 -56.976 -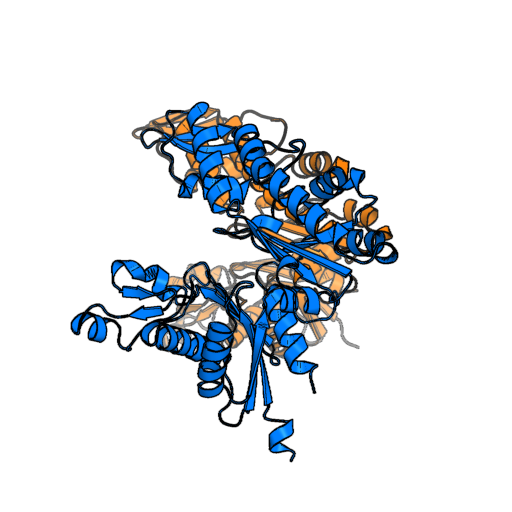28.375 1.00 26.74 30 GLY B C 1
ATOM 2683 O O . GLY B 1 30 ? -32.984 -56.207 -28.959 1.00 28.31 30 GLY B O 1
ATOM 2684 N N . LYS B 1 31 ? -32.022 -56.921 -27.056 1.00 28.62 31 LYS B N 1
ATOM 2685 C CA . LYS B 1 31 ? -32.630 -55.843 -26.278 1.00 27.48 31 LYS B CA 1
ATOM 2686 C C . LYS B 1 31 ? -31.957 -54.524 -26.612 1.00 26.81 31 LYS B C 1
ATOM 2687 O O . LYS B 1 31 ? -30.734 -54.446 -26.796 1.00 24.78 31 LYS B O 1
ATOM 2693 N N . LYS B 1 32 ? -32.770 -53.486 -26.682 1.00 26.27 32 LYS B N 1
ATOM 2694 C CA . LYS B 1 32 ? -32.282 -52.146 -26.932 1.00 25.11 32 LYS B CA 1
ATOM 2695 C C . LYS B 1 32 ? -33.290 -51.175 -26.329 1.00 28.68 32 LYS B C 1
ATOM 2696 O O . LYS B 1 32 ? -34.410 -51.096 -26.802 1.00 26.20 32 LYS B O 1
ATOM 2702 N N . PHE B 1 33 ? -32.930 -50.485 -25.258 1.00 27.73 33 PHE B N 1
ATOM 2703 C CA . PHE B 1 33 ? -33.870 -49.574 -24.616 1.00 28.15 33 PHE B CA 1
ATOM 2704 C C . PHE B 1 33 ? -33.178 -48.412 -23.908 1.00 27.91 33 PHE B C 1
ATOM 2705 O O . PHE B 1 33 ? -32.005 -48.472 -23.579 1.00 25.29 33 PHE B O 1
ATOM 2713 N N . LEU B 1 34 ? -33.953 -47.354 -23.674 1.00 27.98 34 LEU B N 1
ATOM 2714 C CA . LEU B 1 34 ? -33.468 -46.114 -23.085 1.00 26.09 34 LEU B CA 1
ATOM 2715 C C . LEU B 1 34 ? -34.341 -45.828 -21.907 1.00 29.51 34 LEU B C 1
ATOM 2716 O O . LEU B 1 34 ? -35.540 -45.992 -22.012 1.00 27.14 34 LEU B O 1
ATOM 2721 N N . LEU B 1 35 ? -33.768 -45.407 -20.794 1.00 27.27 35 LEU B N 1
ATOM 2722 C CA . LEU B 1 35 ? -34.603 -45.059 -19.639 1.00 30.32 35 LEU B CA 1
ATOM 2723 C C . LEU B 1 35 ? -33.963 -43.896 -18.940 1.00 28.13 35 LEU B C 1
ATOM 2724 O O . LEU B 1 35 ? -32.752 -43.711 -19.026 1.00 25.87 35 LEU B O 1
ATOM 2729 N N . LYS B 1 36 ? -34.771 -43.127 -18.222 1.00 28.59 36 LYS B N 1
ATOM 2730 C CA . LYS B 1 36 ? -34.228 -42.096 -17.352 1.00 29.15 36 LYS B CA 1
ATOM 2731 C C . LYS B 1 36 ? -33.415 -42.746 -16.231 1.00 24.26 36 LYS B C 1
ATOM 2732 O O . LYS B 1 36 ? -33.798 -43.785 -15.711 1.00 26.60 36 LYS B O 1
ATOM 2738 N N . SER B 1 37 ? -32.312 -42.108 -15.843 1.00 24.55 37 SER B N 1
ATOM 2739 C CA . SER B 1 37 ? -31.386 -42.667 -14.841 1.00 21.21 37 SER B CA 1
ATOM 2740 C C . SER B 1 37 ? -31.845 -42.334 -13.450 1.00 27.78 37 SER B C 1
ATOM 2741 O O . SER B 1 37 ? -31.151 -41.628 -12.720 1.00 27.81 37 SER B O 1
ATOM 2744 N N . VAL B 1 38 ? -33.006 -42.861 -13.084 1.00 25.65 38 VAL B N 1
ATOM 2745 C CA . VAL B 1 38 ? -33.672 -42.452 -11.853 1.00 26.02 38 VAL B CA 1
ATOM 2746 C C . VAL B 1 38 ? -34.362 -43.678 -11.225 1.00 27.3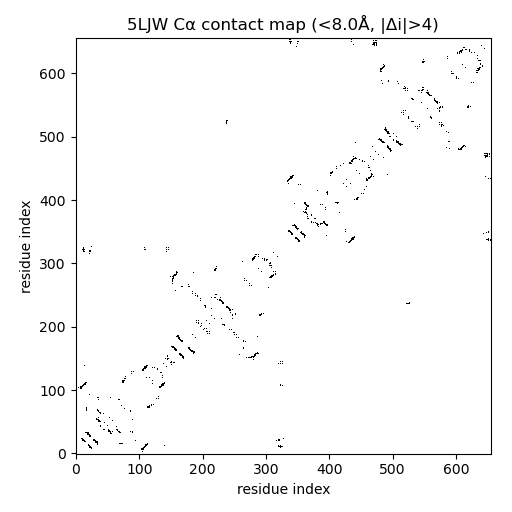5 38 VAL B C 1
ATOM 2747 O O . VAL B 1 38 ? -34.693 -44.657 -11.906 1.00 27.71 38 VAL B O 1
ATOM 2751 N N . VAL B 1 39 ? -34.513 -43.649 -9.912 1.00 26.85 39 VAL B N 1
ATOM 2752 C CA . VAL B 1 39 ? -35.173 -44.720 -9.171 1.00 28.15 39 VAL B CA 1
ATOM 2753 C C . VAL B 1 39 ? -36.157 -44.016 -8.233 1.00 29.52 39 VAL B C 1
ATOM 2754 O O . VAL B 1 39 ? -35.840 -42.946 -7.702 1.00 29.12 39 VAL B O 1
ATOM 2758 N N . GLY B 1 40 ? -37.339 -44.602 -8.088 1.00 30.32 40 GLY B N 1
ATOM 2759 C CA . GLY B 1 40 ? -38.407 -44.044 -7.274 1.00 31.46 40 GLY B CA 1
ATOM 2760 C C . GLY B 1 40 ? -38.725 -45.011 -6.160 1.00 27.46 40 GLY B C 1
ATOM 2761 O O . GLY B 1 40 ? -38.843 -46.215 -6.403 1.00 32.67 40 GLY B O 1
ATOM 2762 N N . TYR B 1 41 ? -38.844 -44.480 -4.940 1.00 29.22 41 TYR B N 1
ATOM 2763 C CA . TYR B 1 41 ? -39.013 -45.280 -3.753 1.00 28.33 41 TYR B CA 1
ATOM 2764 C C . TYR B 1 41 ? -40.344 -44.891 -3.111 1.00 35.11 41 TYR B C 1
ATOM 2765 O O . TYR B 1 41 ? -40.738 -43.724 -3.158 1.00 31.64 41 TYR B O 1
ATOM 2774 N N . PRO B 1 42 ? -41.015 -45.861 -2.494 1.00 34.08 42 PRO B N 1
ATOM 2775 C CA . PRO B 1 42 ? -42.243 -45.543 -1.754 1.00 41.27 42 PRO B CA 1
ATOM 2776 C C . PRO B 1 42 ? -41.965 -44.549 -0.634 1.00 41.55 42 PRO B C 1
ATOM 2777 O O . PRO B 1 42 ? -40.892 -44.583 -0.031 1.00 41.93 42 PRO B O 1
ATOM 2781 N N . LYS B 1 43 ? -42.908 -43.654 -0.382 1.00 43.68 43 LYS B N 1
ATOM 2782 C CA . LYS B 1 43 ? -42.711 -42.614 0.609 1.00 43.18 43 LYS B CA 1
ATOM 2783 C C . LYS B 1 43 ? -42.905 -43.142 2.026 1.00 40.88 43 LYS B C 1
ATOM 2784 O O . LYS B 1 43 ? -42.355 -42.592 2.982 1.00 41.52 43 LYS B O 1
ATOM 2790 N N . ASP B 1 44 ? -43.672 -44.221 2.155 1.00 47.76 44 ASP B N 1
ATOM 2791 C CA . ASP B 1 44 ? -44.010 -44.777 3.464 1.00 41.79 44 ASP B CA 1
ATOM 2792 C C . ASP B 1 44 ? -44.447 -46.237 3.325 1.00 41.88 44 ASP B C 1
ATOM 2793 O O . ASP B 1 44 ? -44.452 -46.790 2.217 1.00 37.60 44 ASP B O 1
ATOM 2798 N N . VAL B 1 45 ? -44.831 -46.853 4.436 1.00 37.32 45 VAL B N 1
ATOM 2799 C CA . VAL B 1 45 ? -45.086 -48.298 4.475 1.00 42.27 45 VAL B CA 1
ATOM 2800 C C . VAL B 1 45 ? -46.338 -48.608 3.660 1.00 43.76 45 VAL B C 1
ATOM 2801 O O . VAL B 1 45 ? -46.474 -49.690 3.072 1.00 42.65 45 VAL B O 1
ATOM 2805 N N . ILE B 1 46 ? -47.234 -47.628 3.610 1.00 43.10 46 ILE B N 1
ATOM 2806 C CA . ILE B 1 46 ? -48.465 -47.735 2.835 1.00 45.57 46 ILE B CA 1
ATOM 2807 C C . ILE B 1 46 ? -48.169 -47.578 1.345 1.00 44.21 46 ILE B C 1
ATOM 2808 O O . ILE B 1 46 ? -48.738 -48.288 0.502 1.00 46.73 46 ILE B O 1
ATOM 2813 N N . GLY B 1 47 ? -47.264 -46.660 1.016 1.00 50.43 47 GLY B N 1
ATOM 2814 C CA . GLY B 1 47 ? -46.828 -46.500 -0.367 1.00 44.23 47 GLY B CA 1
ATOM 2815 C C . GLY B 1 47 ? -46.208 -47.782 -0.874 1.00 39.99 47 GLY B C 1
ATOM 2816 O O . GLY B 1 47 ? -46.401 -48.151 -2.014 1.00 37.23 47 GLY B O 1
ATOM 2817 N N . LEU B 1 48 ? -45.458 -48.462 -0.011 1.00 42.87 48 LEU B N 1
ATOM 2818 C CA . LEU B 1 48 ? -44.811 -49.721 -0.367 1.00 44.05 48 LEU B CA 1
ATOM 2819 C C . LEU B 1 48 ? -45.837 -50.793 -0.736 1.00 47.48 48 LEU B C 1
ATOM 2820 O O . LEU B 1 48 ? -45.680 -51.526 -1.720 1.00 41.07 48 LEU B O 1
ATOM 2825 N N . LYS B 1 49 ? -46.881 -50.897 0.085 1.00 47.97 49 LYS B N 1
ATOM 2826 C CA . LYS B 1 49 ? -47.994 -51.808 -0.179 1.00 44.55 49 LYS B CA 1
ATOM 2827 C C . LYS B 1 49 ? -48.648 -51.537 -1.529 1.00 41.46 49 LYS B C 1
ATOM 2828 O O . LYS B 1 49 ? -48.840 -52.450 -2.331 1.00 42.80 49 LYS B O 1
ATOM 2834 N N . LEU B 1 50 ? -48.976 -50.274 -1.783 1.00 37.27 50 LEU B N 1
ATOM 2835 C CA . LEU B 1 50 ? -49.594 -49.883 -3.041 1.00 42.63 50 LEU B CA 1
ATOM 2836 C C . LEU B 1 50 ? -48.694 -50.225 -4.225 1.00 46.33 50 LEU B C 1
ATOM 2837 O O . LEU B 1 50 ? -49.161 -50.679 -5.267 1.00 44.89 50 LEU B O 1
ATOM 2842 N N . LEU B 1 51 ? -47.396 -50.001 -4.062 1.00 42.90 51 LEU B N 1
ATOM 2843 C CA . LEU B 1 51 ? -46.468 -50.165 -5.163 1.00 39.62 51 LEU B CA 1
ATOM 2844 C C . LEU B 1 51 ? -46.308 -51.641 -5.481 1.00 44.50 51 LEU B C 1
ATOM 2845 O O . LEU B 1 51 ? -46.166 -52.020 -6.637 1.00 45.17 51 LEU B O 1
ATOM 2850 N N . GLY B 1 52 ? -46.325 -52.471 -4.442 1.00 45.80 52 GLY B N 1
ATOM 2851 C CA . GLY B 1 52 ? -46.205 -53.910 -4.607 1.00 46.85 52 GLY B CA 1
ATOM 2852 C C . GLY B 1 52 ? -44.795 -54.397 -4.826 1.00 51.16 52 GLY B C 1
ATOM 2853 O O . GLY B 1 52 ? -44.577 -55.593 -5.031 1.00 48.49 52 GLY B O 1
ATOM 2854 N N . ARG B 1 53 ? -43.842 -53.463 -4.786 1.00 48.01 53 ARG B N 1
ATOM 2855 C CA . ARG B 1 53 ? -42.427 -53.718 -5.069 1.00 42.19 53 ARG B CA 1
ATOM 2856 C C . ARG B 1 53 ? -41.583 -52.746 -4.254 1.00 34.61 53 ARG B C 1
ATOM 2857 O O . ARG B 1 53 ? -42.054 -51.674 -3.902 1.00 38.35 53 ARG B O 1
ATOM 2865 N N . PRO B 1 54 ? -40.317 -53.083 -3.979 1.00 39.93 54 PRO B N 1
ATOM 2866 C CA . PRO B 1 54 ? -39.561 -52.127 -3.168 1.00 38.52 54 PRO B CA 1
ATOM 2867 C C . PRO B 1 54 ? -39.222 -50.815 -3.897 1.00 40.37 54 PRO B C 1
ATOM 2868 O O . PRO B 1 54 ? -39.018 -49.810 -3.236 1.00 34.89 54 PRO B O 1
ATOM 2872 N N . TYR B 1 55 ? -39.199 -50.803 -5.227 1.00 38.28 55 TYR B N 1
ATOM 2873 C CA . TYR B 1 55 ? -38.927 -49.562 -5.957 1.00 34.66 55 TYR B CA 1
ATOM 2874 C C . TYR B 1 55 ? -39.297 -49.733 -7.422 1.00 35.00 55 TYR B C 1
ATOM 2875 O O . TYR B 1 55 ? -39.474 -50.851 -7.894 1.00 33.74 55 TYR B O 1
ATOM 2884 N N . VAL B 1 56 ? -39.377 -48.623 -8.137 1.00 30.77 56 VAL B N 1
ATOM 2885 C CA . VAL B 1 56 ? -39.503 -48.673 -9.594 1.00 36.47 56 VAL B CA 1
ATOM 2886 C C . VAL B 1 56 ? -38.385 -47.846 -10.246 1.00 35.20 56 VAL B C 1
ATOM 2887 O O . VAL B 1 56 ? -37.814 -46.971 -9.604 1.00 33.54 56 VAL B O 1
ATOM 2891 N N . VAL B 1 57 ? -38.096 -48.099 -11.524 1.00 31.58 57 VAL B N 1
ATOM 2892 C CA . VAL B 1 57 ? -36.881 -47.547 -12.147 1.00 28.69 57 VAL B CA 1
ATOM 2893 C C . VAL B 1 57 ? -37.203 -46.950 -13.501 1.00 32.23 57 VAL B C 1
ATOM 2894 O O . VAL B 1 57 ? -38.056 -47.480 -14.207 1.00 33.70 57 VAL B O 1
ATOM 2898 N N . GLY B 1 58 ? -36.528 -45.862 -13.871 1.00 28.44 58 GLY B N 1
ATOM 2899 C CA . GLY B 1 58 ? -36.614 -45.341 -15.235 1.00 26.98 58 GLY B CA 1
ATOM 2900 C C . GLY B 1 58 ? -37.812 -44.448 -15.531 1.00 33.48 58 GLY B C 1
ATOM 2901 O O . GLY B 1 58 ? -38.278 -43.716 -14.641 1.00 30.72 58 GLY B O 1
ATOM 2902 N N . ASP B 1 59 ? -38.302 -44.489 -16.778 1.00 31.48 59 ASP B N 1
ATOM 2903 C CA . ASP B 1 59 ? -39.352 -43.567 -17.223 1.00 31.64 59 ASP B CA 1
ATOM 2904 C C . ASP B 1 59 ? -40.549 -43.614 -16.259 1.00 33.73 59 ASP B C 1
ATOM 2905 O O . ASP B 1 59 ? -41.093 -42.582 -15.883 1.00 35.89 59 ASP B O 1
ATOM 2910 N N . GLU B 1 60 ? -40.907 -44.825 -15.848 1.00 37.58 60 GLU B N 1
ATOM 2911 C CA . GLU B 1 60 ? -42.031 -45.081 -14.941 1.00 38.06 60 GLU B CA 1
ATOM 2912 C C . GLU B 1 60 ? -41.853 -44.408 -13.573 1.00 36.78 60 GLU B C 1
ATOM 2913 O O . GLU B 1 60 ? -42.791 -43.862 -13.000 1.00 36.88 60 GLU B O 1
ATOM 2919 N N . ALA B 1 61 ? -40.638 -44.459 -13.037 1.00 33.58 61 ALA B N 1
ATOM 2920 C CA . ALA B 1 61 ? -40.379 -43.830 -11.758 1.00 28.74 61 ALA B CA 1
ATOM 2921 C C . ALA B 1 61 ? -40.598 -42.340 -11.853 1.00 32.28 61 ALA B C 1
ATOM 2922 O O . ALA B 1 61 ? -41.125 -41.712 -10.931 1.00 33.73 61 ALA B O 1
ATOM 2924 N N . PHE B 1 62 ? -40.181 -41.771 -12.979 1.00 29.86 62 PHE B N 1
ATOM 2925 C CA . PHE B 1 62 ? -40.351 -40.357 -13.225 1.00 31.41 62 PHE B CA 1
ATOM 2926 C C . PHE B 1 62 ? -41.840 -40.008 -13.370 1.00 36.88 62 PHE B C 1
ATOM 2927 O O . PHE B 1 62 ? -42.323 -39.039 -12.773 1.00 39.85 62 PHE B O 1
ATOM 2935 N N . GLU B 1 63 ? -42.547 -40.786 -14.186 1.00 38.33 63 GLU B N 1
ATOM 2936 C CA . GLU B 1 63 ? -43.985 -40.604 -14.376 1.00 42.17 63 GLU B CA 1
ATOM 2937 C C . GLU B 1 63 ? -44.735 -40.646 -13.043 1.00 40.89 63 GLU B C 1
ATOM 2938 O O . GLU B 1 63 ? -45.684 -39.911 -12.833 1.00 46.06 63 GLU B O 1
ATOM 2944 N N . MET B 1 64 ? -44.296 -41.523 -12.153 1.00 45.47 64 MET B N 1
ATOM 2945 C CA . MET B 1 64 ? -44.954 -41.729 -10.870 1.00 40.84 64 MET B CA 1
ATOM 2946 C C . MET B 1 64 ? -44.363 -40.883 -9.759 1.00 37.22 64 MET B C 1
ATOM 2947 O O . MET B 1 64 ? -44.531 -41.231 -8.597 1.00 40.20 64 MET B O 1
ATOM 2952 N N . ARG B 1 65 ? -43.671 -39.794 -10.094 1.00 37.31 65 ARG B N 1
ATOM 2953 C CA . ARG B 1 65 ? -42.889 -39.070 -9.097 1.00 36.28 65 ARG B CA 1
ATOM 2954 C C . ARG B 1 65 ? -43.776 -38.357 -8.055 1.00 40.61 65 ARG B C 1
ATOM 2955 O O . ARG B 1 65 ? -43.318 -38.051 -6.956 1.00 36.06 65 ARG B O 1
ATOM 2963 N N . SER B 1 66 ? -45.043 -38.113 -8.400 1.00 36.63 66 SER B N 1
ATOM 2964 C CA . SER B 1 66 ? -46.024 -37.626 -7.421 1.00 42.21 66 SER B CA 1
ATOM 2965 C C . SER B 1 66 ? -46.211 -38.559 -6.240 1.00 40.09 66 SER B C 1
ATOM 2966 O O . SER B 1 66 ? -46.466 -38.120 -5.125 1.00 47.81 66 SER B O 1
ATOM 2969 N N . TYR B 1 67 ? -46.130 -39.855 -6.519 1.00 37.79 67 TYR B N 1
ATOM 2970 C CA . TYR B 1 67 ? -46.362 -40.890 -5.534 1.00 35.97 67 TYR B CA 1
ATOM 2971 C C . TYR B 1 67 ? -45.094 -41.348 -4.844 1.00 44.02 67 TYR B C 1
ATOM 2972 O O . TYR B 1 67 ? -45.157 -42.120 -3.888 1.00 40.98 67 TYR B O 1
ATOM 2981 N N . LEU B 1 68 ? -43.945 -40.905 -5.351 1.00 40.28 68 LEU B N 1
ATOM 2982 C CA . LEU B 1 68 ? -42.671 -41.486 -4.943 1.00 40.27 68 LEU B CA 1
ATOM 2983 C C . LEU B 1 68 ? -41.629 -40.469 -4.525 1.00 35.67 68 LEU B C 1
ATOM 2984 O O . LEU B 1 68 ? -41.709 -39.291 -4.862 1.00 45.12 68 LEU B O 1
ATOM 2989 N N . ASP B 1 69 ? -40.643 -40.959 -3.786 1.00 34.47 69 ASP B N 1
ATOM 2990 C CA . ASP B 1 69 ? -39.415 -40.225 -3.601 1.00 35.81 69 ASP B CA 1
ATOM 2991 C C . ASP B 1 69 ? -38.463 -40.716 -4.702 1.00 31.81 69 ASP B C 1
ATOM 2992 O O . ASP B 1 69 ? -38.051 -41.859 -4.660 1.00 34.09 69 ASP B O 1
ATOM 2997 N N . ILE B 1 70 ? -38.154 -39.870 -5.669 1.00 33.61 70 ILE B N 1
ATOM 2998 C CA . ILE B 1 70 ? -37.286 -40.270 -6.770 1.00 31.06 70 ILE B CA 1
ATOM 2999 C C . ILE B 1 70 ? -35.880 -39.737 -6.531 1.00 32.99 70 ILE B C 1
ATOM 3000 O O . ILE B 1 70 ? -35.696 -38.665 -5.957 1.00 30.27 70 ILE B O 1
ATOM 3005 N N . ARG B 1 71 ? -34.891 -40.494 -6.995 1.00 32.54 71 ARG B N 1
ATOM 3006 C CA . ARG B 1 71 ? -33.497 -40.108 -6.842 1.00 31.10 71 ARG B CA 1
ATOM 3007 C C . ARG B 1 71 ? -32.718 -40.477 -8.112 1.00 27.17 71 ARG B C 1
ATOM 3008 O O . ARG B 1 71 ? -32.719 -41.632 -8.539 1.00 31.33 71 ARG B O 1
ATOM 3016 N N . TYR B 1 72 ? -32.100 -39.474 -8.714 1.00 28.90 72 TYR B N 1
ATOM 3017 C CA . TYR B 1 72 ? -31.140 -39.680 -9.789 1.00 30.21 72 TYR B CA 1
ATOM 3018 C C . TYR B 1 72 ? -29.810 -39.949 -9.088 1.00 29.36 72 TYR B C 1
ATOM 3019 O O . TYR B 1 72 ? -29.293 -39.048 -8.426 1.00 30.69 72 TYR B O 1
ATOM 3028 N N . PRO B 1 73 ? -29.272 -41.175 -9.181 1.00 27.17 73 PRO B N 1
ATOM 3029 C CA . PRO B 1 73 ? -28.072 -41.439 -8.377 1.00 28.04 73 PRO B CA 1
ATOM 3030 C C . PRO B 1 73 ? -26.853 -40.610 -8.774 1.00 30.65 73 PRO B C 1
ATOM 3031 O O . PRO B 1 73 ? -25.950 -40.460 -7.954 1.00 30.80 73 PRO B O 1
ATOM 3035 N N . LEU B 1 74 ? -26.819 -40.087 -9.994 1.00 31.88 74 LEU B N 1
ATOM 3036 C CA . LEU B 1 74 ? -25.724 -39.191 -10.414 1.00 34.90 74 LEU B CA 1
ATOM 3037 C C . LEU B 1 74 ? -26.168 -37.715 -10.379 1.00 35.29 74 LEU B C 1
ATOM 3038 O O . LEU B 1 74 ? -25.584 -36.866 -11.038 1.00 36.63 74 LEU B O 1
ATOM 3043 N N . GLN B 1 75 ? -27.201 -37.421 -9.597 1.00 36.56 75 GLN B N 1
ATOM 3044 C CA . GLN B 1 75 ? -27.675 -36.046 -9.388 1.00 40.87 75 GLN B CA 1
ATOM 3045 C C . GLN B 1 75 ? -26.507 -35.093 -9.129 1.00 41.38 75 GLN B C 1
ATOM 3046 O O . GLN B 1 75 ? -26.385 -34.049 -9.771 1.00 48.39 75 GLN B O 1
ATOM 3052 N N . ASP B 1 76 ? -25.628 -35.490 -8.220 1.00 34.25 76 ASP B N 1
ATOM 3053 C CA . ASP B 1 76 ? -24.536 -34.618 -7.781 1.00 40.36 76 ASP B CA 1
ATOM 3054 C C . ASP B 1 76 ? -23.256 -34.746 -8.619 1.00 46.93 76 ASP B C 1
ATOM 3055 O O . ASP B 1 76 ? -22.179 -34.338 -8.188 1.00 43.18 76 ASP B O 1
ATOM 3060 N N . GLY B 1 77 ? -23.397 -35.291 -9.823 1.00 45.15 77 GLY B N 1
ATOM 3061 C CA . GLY B 1 77 ? -22.298 -35.441 -10.752 1.00 43.38 77 GLY B CA 1
ATOM 3062 C C . GLY B 1 77 ? -21.369 -36.603 -10.471 1.00 38.73 77 GLY B C 1
ATOM 3063 O O . GLY B 1 77 ? -21.605 -37.411 -9.578 1.00 33.55 77 GLY B O 1
ATOM 3064 N N . VAL B 1 78 ? -20.290 -36.673 -11.250 1.00 41.18 78 VAL B N 1
ATOM 3065 C CA . VAL B 1 78 ? -19.349 -37.780 -11.155 1.00 32.18 78 VAL B CA 1
ATOM 3066 C C . VAL B 1 78 ? -17.931 -37.310 -10.897 1.00 32.78 78 VAL B C 1
ATOM 3067 O O . VAL B 1 78 ? -17.001 -38.114 -10.901 1.00 32.64 78 VAL B O 1
ATOM 3071 N N . LEU B 1 79 ? -17.767 -36.004 -10.694 1.00 37.82 79 LEU B N 1
ATOM 3072 C CA . LEU B 1 79 ? -16.491 -35.450 -10.225 1.00 40.50 79 LEU B CA 1
ATOM 3073 C C . LEU B 1 79 ? -16.385 -35.627 -8.723 1.00 41.93 79 LEU B C 1
ATOM 3074 O O . LEU B 1 79 ? -15.487 -36.312 -8.232 1.00 43.14 79 LEU B O 1
ATOM 3079 N N . SER B 1 80 ? -17.309 -35.011 -7.989 1.00 45.36 80 SER B N 1
ATOM 3080 C CA . SER B 1 80 ? -17.395 -35.272 -6.560 1.00 44.61 80 SER B CA 1
ATOM 3081 C C . SER B 1 80 ? -17.799 -36.731 -6.355 1.00 42.96 80 SER B C 1
ATOM 3082 O O . SER B 1 80 ? -18.433 -37.364 -7.204 1.00 35.49 80 SER B O 1
ATOM 3085 N N . GLU B 1 81 ? -17.373 -37.253 -5.225 1.00 40.70 81 GLU B N 1
ATOM 3086 C CA . GLU B 1 81 ? -17.541 -38.648 -4.867 1.00 42.98 81 GLU B CA 1
ATOM 3087 C C . GLU B 1 81 ? -19.007 -39.014 -4.711 1.00 39.85 81 GLU B C 1
ATOM 3088 O O . GLU B 1 81 ? -19.767 -38.270 -4.099 1.00 39.40 81 GLU B O 1
ATOM 3094 N N . ILE B 1 82 ? -19.408 -40.142 -5.293 1.00 34.19 82 ILE B N 1
ATOM 3095 C CA . ILE B 1 82 ? -20.767 -40.621 -5.159 1.00 32.16 82 ILE B CA 1
ATOM 3096 C C . ILE B 1 82 ? -20.941 -41.189 -3.752 1.00 30.48 82 ILE B C 1
ATOM 3097 O O . ILE B 1 82 ? -20.129 -41.980 -3.273 1.00 27.56 82 ILE B O 1
ATOM 3102 N N . SER B 1 83 ? -22.003 -40.762 -3.086 1.00 31.58 83 SER B N 1
ATOM 3103 C CA . SER B 1 83 ? -22.261 -41.183 -1.718 1.00 33.98 83 SER B CA 1
ATOM 3104 C C . SER B 1 83 ? -22.624 -42.649 -1.650 1.00 35.83 83 SER B C 1
ATOM 3105 O O . SER B 1 83 ? -23.041 -43.238 -2.650 1.00 28.89 83 SER B O 1
ATOM 3108 N N . ASP B 1 84 ? -22.535 -43.223 -0.450 1.00 33.21 84 ASP B N 1
ATOM 3109 C CA . ASP B 1 84 ? -22.909 -44.624 -0.250 1.00 33.31 84 ASP B CA 1
ATOM 3110 C C . ASP B 1 84 ? -24.397 -44.821 -0.588 1.00 30.85 84 ASP B C 1
ATOM 3111 O O . ASP B 1 84 ? -24.781 -45.844 -1.161 1.00 32.83 84 ASP B O 1
ATOM 3116 N N . ARG B 1 85 ? -25.227 -43.840 -0.247 1.00 30.32 85 ARG B N 1
ATOM 3117 C CA . ARG B 1 85 ? -26.649 -43.954 -0.513 1.00 30.88 85 ARG B CA 1
ATOM 3118 C C . ARG B 1 85 ? -26.900 -43.962 -2.020 1.00 30.27 85 ARG B C 1
ATOM 3119 O O . ARG B 1 85 ? -27.755 -44.711 -2.513 1.00 31.34 85 ARG B O 1
ATOM 3127 N N . ASP B 1 86 ? -26.181 -43.121 -2.751 1.00 27.57 86 ASP B N 1
ATOM 3128 C CA . ASP B 1 86 ? -26.357 -43.075 -4.196 1.00 30.10 86 ASP B CA 1
ATOM 3129 C C . ASP B 1 86 ? -25.772 -44.277 -4.945 1.00 28.91 86 ASP B C 1
ATOM 3130 O O . ASP B 1 86 ? -26.271 -44.641 -6.019 1.00 26.43 86 ASP B O 1
ATOM 3135 N N . ILE B 1 87 ? -24.725 -44.890 -4.416 1.00 26.55 87 ILE B N 1
ATOM 3136 C CA . ILE B 1 87 ? -24.274 -46.162 -4.954 1.00 30.05 87 ILE B CA 1
ATOM 3137 C C . ILE B 1 87 ? -25.365 -47.224 -4.820 1.00 31.75 87 ILE B C 1
ATOM 3138 O O . ILE B 1 87 ? -25.568 -48.043 -5.728 1.00 27.40 87 ILE B O 1
ATOM 3143 N N . GLU B 1 88 ? -26.083 -47.241 -3.702 1.00 28.85 88 GLU B N 1
ATOM 3144 C CA . GLU B 1 88 ? -27.184 -48.199 -3.566 1.00 26.90 88 GLU B CA 1
ATOM 3145 C C . GLU B 1 88 ? -28.341 -47.886 -4.535 1.00 24.92 88 GLU B C 1
ATOM 3146 O O . GLU B 1 88 ? -28.971 -48.795 -5.085 1.00 27.47 88 GLU B O 1
ATOM 3152 N N . VAL B 1 89 ? -28.625 -46.609 -4.742 1.00 25.07 89 VAL B N 1
ATOM 3153 C CA . VAL B 1 89 ? -29.613 -46.237 -5.750 1.00 27.75 89 VAL B CA 1
ATOM 3154 C C . VAL B 1 89 ? -29.137 -46.721 -7.133 1.00 25.52 89 VAL B C 1
ATOM 3155 O O . VAL B 1 89 ? -29.921 -47.233 -7.926 1.00 24.96 89 VAL B O 1
ATOM 3159 N N . ALA B 1 90 ? -27.838 -46.591 -7.405 1.00 25.90 90 ALA B N 1
ATOM 3160 C CA . ALA B 1 90 ? -27.281 -47.043 -8.672 1.00 24.14 90 ALA B CA 1
ATOM 3161 C C . ALA B 1 90 ? -27.350 -48.565 -8.781 1.00 23.62 90 ALA B C 1
ATOM 3162 O O . ALA B 1 90 ? -27.594 -49.097 -9.873 1.00 26.56 90 ALA B O 1
ATOM 3164 N N . ARG B 1 91 ? -27.205 -49.280 -7.663 1.00 23.13 91 ARG B N 1
ATOM 3165 C CA . ARG B 1 91 ? -27.368 -50.744 -7.667 1.00 23.77 91 ARG B CA 1
ATOM 3166 C C . ARG B 1 91 ? -28.788 -51.136 -8.108 1.00 26.77 91 ARG B C 1
ATOM 3167 O O . ARG B 1 91 ? -29.005 -52.048 -8.929 1.00 25.64 91 ARG B O 1
ATOM 3175 N N . HIS B 1 92 ? -29.765 -50.409 -7.623 1.00 25.55 92 HIS B N 1
ATOM 3176 C CA . HIS B 1 92 ? -31.130 -50.683 -8.016 1.00 24.26 92 HIS B CA 1
ATOM 3177 C C . HIS B 1 92 ? -31.357 -50.405 -9.489 1.00 23.72 92 HIS B C 1
ATOM 3178 O O . HIS B 1 92 ? -32.028 -51.180 -10.161 1.00 26.17 92 HIS B O 1
ATOM 3185 N N . LEU B 1 93 ? -30.808 -49.290 -9.963 1.00 27.80 93 LEU B N 1
ATOM 3186 C CA . LEU B 1 93 ? -30.898 -48.922 -11.382 1.00 27.20 93 LEU B CA 1
ATOM 3187 C C . LEU B 1 93 ? -30.293 -50.035 -12.233 1.00 24.86 93 LEU B C 1
ATOM 3188 O O . LEU B 1 93 ? -30.927 -50.522 -13.188 1.00 25.00 93 LEU B O 1
ATOM 3193 N N . LEU B 1 94 ? -29.076 -50.458 -11.899 1.00 24.66 94 LEU B N 1
ATOM 3194 C CA . LEU B 1 94 ? -28.405 -51.481 -12.699 1.00 23.61 94 LEU B CA 1
ATOM 3195 C C . LEU B 1 94 ? -29.093 -52.834 -12.559 1.00 27.72 94 LEU B C 1
ATOM 3196 O O . LEU B 1 94 ? -29.169 -53.610 -13.518 1.00 25.02 94 LEU B O 1
ATOM 3201 N N . THR B 1 95 ? -29.594 -53.133 -11.365 1.00 25.24 95 THR B N 1
ATOM 3202 C CA . THR B 1 95 ? -30.228 -54.426 -11.146 1.00 26.46 95 THR B CA 1
ATOM 3203 C C . THR B 1 95 ? -31.462 -54.551 -12.040 1.00 27.46 95 THR B C 1
ATOM 3204 O O . THR B 1 95 ? -31.704 -55.609 -12.648 1.00 27.60 95 THR B O 1
ATOM 3208 N N . HIS B 1 96 ? -32.218 -53.456 -12.132 1.00 26.23 96 HIS B N 1
ATOM 3209 C CA . HIS B 1 96 ? -33.382 -53.366 -13.011 1.00 29.12 96 HIS B CA 1
ATOM 3210 C C . HIS B 1 96 ? -32.992 -53.508 -14.485 1.00 27.99 96 HIS B C 1
ATOM 3211 O O . HIS B 1 96 ? -33.658 -54.194 -15.263 1.00 27.43 96 HIS B O 1
ATOM 3218 N N . VAL B 1 97 ? -31.917 -52.826 -14.857 1.00 24.29 97 VAL B N 1
ATOM 3219 C CA . VAL B 1 97 ? -31.435 -52.840 -16.227 1.00 26.74 97 VAL B CA 1
ATOM 3220 C C . VAL B 1 97 ? -31.129 -54.279 -16.634 1.00 26.84 97 VAL B C 1
ATOM 3221 O O . VAL B 1 97 ? -31.522 -54.755 -17.703 1.00 27.42 97 VAL B O 1
ATOM 3225 N N . VAL B 1 98 ? -30.434 -54.984 -15.757 1.00 25.80 98 VAL B N 1
ATOM 3226 C CA . VAL B 1 98 ? -30.098 -56.382 -15.983 1.00 25.51 98 VAL B CA 1
ATOM 3227 C C . VAL B 1 98 ? -31.358 -57.257 -16.035 1.00 30.08 98 VAL B C 1
ATOM 3228 O O . VAL B 1 98 ? -31.503 -58.081 -16.931 1.00 32.25 98 VAL B O 1
ATOM 3232 N N . LYS B 1 99 ? -32.281 -57.094 -15.091 1.00 27.78 99 LYS B N 1
ATOM 3233 C CA . LYS B 1 99 ? -33.535 -57.852 -15.116 1.00 32.44 99 LYS B CA 1
ATOM 3234 C C . LYS B 1 99 ? -34.293 -57.627 -16.428 1.00 33.16 99 LYS B C 1
ATOM 3235 O O . LYS B 1 99 ? -34.807 -58.572 -17.030 1.00 30.15 99 LYS B O 1
ATOM 3241 N N . SER B 1 100 ? -34.312 -56.380 -16.886 1.00 30.59 100 SER B N 1
ATOM 3242 C CA . SER B 1 100 ? -34.997 -56.011 -18.119 1.00 31.84 100 SER B CA 1
ATOM 3243 C C . SER B 1 100 ? -34.365 -56.625 -19.378 1.00 34.47 100 SER B C 1
ATOM 3244 O O . SER B 1 100 ? -35.025 -56.735 -20.417 1.00 31.91 100 SER B O 1
ATOM 3247 N N . ALA B 1 101 ? -33.103 -57.036 -19.289 1.00 28.49 101 ALA B N 1
ATOM 3248 C CA . ALA B 1 101 ? -32.436 -57.724 -20.398 1.00 26.59 101 ALA B CA 1
ATOM 3249 C C . ALA B 1 101 ? -32.819 -59.213 -20.432 1.00 32.88 101 ALA B C 1
ATOM 3250 O O . ALA B 1 101 ? -32.371 -59.950 -21.287 1.00 32.79 101 ALA B O 1
ATOM 3252 N N . GLU B 1 102 ? -33.579 -59.649 -19.431 1.00 30.79 102 GLU B N 1
ATOM 3253 C CA . GLU B 1 102 ? -34.185 -60.986 -19.365 1.00 38.69 102 GLU B CA 1
ATOM 3254 C C . GLU B 1 102 ? -33.196 -62.158 -19.406 1.00 33.34 102 GLU B C 1
ATOM 3255 O O . GLU B 1 102 ? -33.336 -63.069 -20.235 1.00 38.54 102 GLU B O 1
ATOM 3261 N N . PRO B 1 103 ? -32.212 -62.172 -18.502 1.00 34.75 103 PRO B N 1
ATOM 3262 C CA . PRO B 1 103 ? -31.289 -63.305 -18.405 1.00 35.10 103 PRO B CA 1
ATOM 3263 C C . PRO B 1 103 ? -31.952 -64.610 -17.981 1.00 44.81 103 PRO B C 1
ATOM 3264 O O . PRO B 1 103 ? -32.862 -64.600 -17.155 1.00 39.18 103 PRO B O 1
ATOM 3268 N N . GLY B 1 104 ? -31.457 -65.718 -18.513 1.00 41.79 104 GLY B N 1
ATOM 3269 C CA . GLY B 1 104 ? -31.900 -67.027 -18.098 1.00 41.20 104 GLY B CA 1
ATOM 3270 C C . GLY B 1 104 ? -31.246 -67.423 -16.789 1.00 47.93 104 GLY B C 1
ATOM 3271 O O . GLY B 1 104 ? -30.243 -66.831 -16.363 1.00 46.07 104 GLY B O 1
ATOM 3272 N N . PRO B 1 105 ? -31.814 -68.433 -16.121 1.00 59.35 105 PRO B N 1
ATOM 3273 C CA . PRO B 1 105 ? -31.261 -68.763 -14.804 1.00 55.78 105 PRO B CA 1
ATOM 3274 C C . PRO B 1 105 ? -29.853 -69.338 -14.895 1.00 51.53 105 PRO B C 1
ATOM 3275 O O . PRO B 1 105 ? -29.160 -69.342 -13.883 1.00 61.23 105 PRO B O 1
ATOM 3279 N N . ASN B 1 106 ? -29.438 -69.785 -16.080 1.00 54.00 106 ASN B N 1
ATOM 3280 C CA . ASN B 1 106 ? -28.086 -70.317 -16.266 1.00 54.79 106 ASN B CA 1
ATOM 3281 C C . ASN B 1 106 ? -27.159 -69.401 -17.040 1.00 50.86 106 ASN B C 1
ATOM 3282 O O . ASN B 1 106 ? -26.064 -69.810 -17.438 1.00 53.99 106 ASN B O 1
ATOM 3287 N N . ASP B 1 107 ? -27.594 -68.170 -17.278 1.00 48.43 107 ASP B N 1
ATOM 3288 C CA . ASP B 1 107 ? -26.758 -67.217 -17.986 1.00 43.11 107 ASP B CA 1
ATOM 3289 C C . ASP B 1 107 ? -25.615 -66.673 -17.113 1.00 38.79 107 ASP B C 1
ATOM 3290 O O . ASP B 1 107 ? -25.803 -66.356 -15.943 1.00 39.99 107 ASP B O 1
ATOM 3295 N N . GLU B 1 108 ? -24.437 -66.561 -17.701 1.00 36.45 108 GLU B N 1
ATOM 3296 C CA . GLU B 1 108 ? -23.359 -65.776 -17.129 1.00 40.93 108 GLU B CA 1
ATOM 3297 C C . GLU B 1 108 ? -23.463 -64.404 -17.778 1.00 40.65 108 GLU B C 1
ATOM 3298 O O . GLU B 1 108 ? -23.391 -64.314 -18.993 1.00 37.42 108 GLU B O 1
ATOM 3304 N N . ILE B 1 109 ? -23.626 -63.351 -16.976 1.00 37.45 109 ILE B N 1
ATOM 3305 C CA . ILE B 1 109 ? -23.900 -62.002 -17.483 1.00 30.31 109 ILE B CA 1
ATOM 3306 C C . ILE B 1 109 ? -22.609 -61.178 -17.480 1.00 36.04 109 ILE B C 1
ATOM 3307 O O . ILE B 1 109 ? -21.983 -60.997 -16.425 1.00 34.41 109 ILE B O 1
ATOM 3312 N N . CYS B 1 110 ? -22.197 -60.714 -18.663 1.00 30.54 110 CYS B N 1
ATOM 3313 C CA . CYS B 1 110 ? -21.007 -59.876 -18.799 1.00 26.68 110 CYS B CA 1
ATOM 3314 C C . CYS B 1 110 ? -21.388 -58.486 -19.293 1.00 35.72 110 CYS B C 1
ATOM 3315 O O . CYS B 1 110 ? -21.899 -58.348 -20.406 1.00 31.94 110 CYS B O 1
ATOM 3318 N N . ALA B 1 111 ? -21.111 -57.464 -18.481 1.00 27.68 111 ALA B N 1
ATOM 3319 C CA . ALA B 1 111 ? -21.505 -56.091 -18.790 1.00 31.39 111 ALA B CA 1
ATOM 3320 C C . ALA B 1 111 ? -20.331 -55.124 -18.859 1.00 32.68 111 ALA B C 1
ATOM 3321 O O . ALA B 1 111 ? -19.479 -55.091 -17.979 1.00 28.42 111 ALA B O 1
ATOM 3323 N N . VAL B 1 112 ? -20.310 -54.322 -19.911 1.00 24.80 112 VAL B N 1
ATOM 3324 C CA . VAL B 1 112 ? -19.429 -53.188 -19.982 1.00 24.82 112 VAL B CA 1
ATOM 3325 C C . VAL B 1 112 ? -20.282 -51.944 -19.759 1.00 28.13 112 VAL B C 1
ATOM 3326 O O . VAL B 1 112 ? -21.261 -51.717 -20.476 1.00 25.63 112 VAL B O 1
ATOM 3330 N N . ILE B 1 113 ? -19.901 -51.149 -18.766 1.00 26.04 113 ILE B N 1
ATOM 3331 C CA . ILE B 1 113 ? -20.658 -49.973 -18.373 1.00 25.58 113 ILE B CA 1
ATOM 3332 C C . ILE B 1 113 ? -19.852 -48.728 -18.667 1.00 23.26 113 ILE B C 1
ATOM 3333 O O . ILE B 1 113 ? -18.754 -48.567 -18.166 1.00 24.58 113 ILE B O 1
ATOM 3338 N N . GLY B 1 114 ? -20.396 -47.846 -19.499 1.00 24.12 114 GLY B N 1
ATOM 3339 C CA . GLY B 1 114 ? -19.717 -46.619 -19.846 1.00 25.16 114 GLY B CA 1
ATOM 3340 C C . GLY B 1 114 ? -20.210 -45.509 -18.943 1.00 25.93 114 GLY B C 1
ATOM 3341 O O . GLY B 1 114 ? -21.397 -45.425 -18.672 1.00 28.98 114 GLY B O 1
ATOM 3342 N N . VAL B 1 115 ? -19.304 -44.666 -18.457 1.00 25.31 115 VAL B N 1
ATOM 3343 C CA . VAL B 1 115 ? -19.691 -43.580 -17.572 1.00 23.61 115 VAL B CA 1
ATOM 3344 C C . VAL B 1 115 ? -19.189 -42.260 -18.142 1.00 26.47 115 VAL B C 1
ATOM 3345 O O . VAL B 1 115 ? -18.323 -42.255 -19.016 1.00 30.72 115 VAL B O 1
ATOM 3349 N N . PRO B 1 116 ? -19.736 -41.136 -17.660 1.00 24.58 116 PRO B N 1
ATOM 3350 C CA . PRO B 1 116 ? -19.374 -39.829 -18.214 1.00 31.70 116 PRO B CA 1
ATOM 3351 C C . PRO B 1 116 ? -17.869 -39.578 -18.168 1.00 30.73 116 PRO B C 1
ATOM 3352 O O . PRO B 1 116 ? -17.181 -40.074 -17.272 1.00 28.94 116 PRO B O 1
ATOM 3356 N N . ALA B 1 117 ? -17.372 -38.787 -19.112 1.00 29.61 117 ALA B N 1
ATOM 3357 C CA . ALA B 1 117 ? -15.931 -38.688 -19.383 1.00 33.29 117 ALA B CA 1
ATOM 3358 C C . ALA B 1 117 ? -15.091 -38.236 -18.185 1.00 33.98 117 ALA B C 1
ATOM 3359 O O . ALA B 1 117 ? -13.971 -38.691 -18.003 1.00 38.01 117 ALA B O 1
ATOM 3361 N N . ARG B 1 118 ? -15.626 -37.340 -17.372 1.00 31.31 118 ARG B N 1
ATOM 3362 C CA . ARG B 1 118 ? -14.816 -36.786 -16.289 1.00 34.21 118 ARG B CA 1
ATOM 3363 C C . ARG B 1 118 ? -15.063 -37.514 -14.971 1.00 29.97 118 ARG B C 1
ATOM 3364 O O . ARG B 1 118 ? -14.712 -37.018 -13.902 1.00 29.31 118 ARG B O 1
ATOM 3372 N N . ALA B 1 119 ? -15.653 -38.702 -15.039 1.00 29.51 119 ALA B N 1
ATOM 3373 C CA . ALA B 1 119 ? -15.897 -39.480 -13.816 1.00 29.24 119 ALA B CA 1
ATOM 3374 C C . ALA B 1 119 ? -14.587 -39.765 -13.122 1.00 28.87 119 ALA B C 1
ATOM 3375 O O . ALA B 1 119 ? -13.659 -40.254 -13.744 1.00 25.45 119 ALA B O 1
ATOM 3377 N N . SER B 1 120 ? -14.505 -39.483 -11.827 1.00 27.82 120 SER B N 1
ATOM 3378 C CA . SER B 1 120 ? -13.265 -39.735 -11.100 1.00 28.05 120 SER B CA 1
ATOM 3379 C C . SER B 1 120 ? -12.893 -41.213 -11.073 1.00 27.93 120 SER B C 1
ATOM 3380 O O . SER B 1 120 ? -13.756 -42.071 -11.160 1.00 27.49 120 SER B O 1
ATOM 3383 N N . ALA B 1 121 ? -11.606 -41.512 -10.893 1.00 27.59 121 ALA B N 1
ATOM 3384 C CA . ALA B 1 121 ? -11.154 -42.902 -10.702 1.00 25.36 121 ALA B CA 1
ATOM 3385 C C . ALA B 1 121 ? -11.890 -43.559 -9.514 1.00 25.70 121 ALA B C 1
ATOM 3386 O O . ALA B 1 121 ? -12.254 -44.735 -9.543 1.00 26.00 121 ALA B O 1
ATOM 3388 N N . ALA B 1 122 ? -12.118 -42.781 -8.475 1.00 25.52 122 ALA B N 1
ATOM 3389 C CA . ALA B 1 122 ? -12.800 -43.292 -7.282 1.00 27.08 122 ALA B CA 1
ATOM 3390 C C . ALA B 1 122 ? -14.239 -43.718 -7.607 1.00 26.33 122 ALA B C 1
ATOM 3391 O O . ALA B 1 122 ? -14.706 -44.768 -7.159 1.00 24.68 122 ALA B O 1
ATOM 3393 N N . ASN B 1 123 ? -14.947 -42.891 -8.358 1.00 23.62 123 ASN B N 1
ATOM 3394 C CA . ASN B 1 123 ? -16.301 -43.263 -8.751 1.00 26.38 123 ASN B CA 1
ATOM 3395 C C . ASN B 1 123 ? -16.335 -44.431 -9.709 1.00 22.17 123 ASN B C 1
ATOM 3396 O O . ASN B 1 123 ? -17.251 -45.250 -9.617 1.00 26.77 123 ASN B O 1
ATOM 3401 N N . LYS B 1 124 ? -15.360 -44.525 -10.616 1.00 23.22 124 LYS B N 1
ATOM 3402 C CA . LYS B 1 124 ? -15.299 -45.669 -11.536 1.00 23.73 124 LYS B CA 1
ATOM 3403 C C . LYS B 1 124 ? -15.055 -46.957 -10.762 1.00 22.53 124 LYS B C 1
ATOM 3404 O O . LYS B 1 124 ? -15.588 -47.998 -11.105 1.00 25.53 124 LYS B O 1
ATOM 3410 N N . ALA B 1 125 ? -14.273 -46.879 -9.686 1.00 26.50 125 ALA B N 1
ATOM 3411 C CA . ALA B 1 125 ? -14.016 -48.064 -8.867 1.00 23.14 125 ALA B CA 1
ATOM 3412 C C . ALA B 1 125 ? -15.226 -48.448 -8.021 1.00 22.64 125 ALA B C 1
ATOM 3413 O O . ALA B 1 125 ? -15.530 -49.623 -7.858 1.00 26.74 125 ALA B O 1
ATOM 3415 N N . LEU B 1 126 ? -15.894 -47.450 -7.450 1.00 24.56 126 LEU B N 1
ATOM 3416 C CA . LEU B 1 126 ? -17.112 -47.697 -6.685 1.00 25.42 126 LEU B CA 1
ATOM 3417 C C . LEU B 1 126 ? -18.171 -48.358 -7.577 1.00 24.05 126 LEU B C 1
ATOM 3418 O O . LEU B 1 126 ? -18.845 -49.294 -7.156 1.00 23.66 126 LEU B O 1
ATOM 3423 N N . LEU B 1 127 ? -18.301 -47.867 -8.805 1.00 24.44 127 LEU B N 1
ATOM 3424 C CA . LEU B 1 127 ? -19.329 -48.386 -9.713 1.00 24.66 127 LEU B CA 1
ATOM 3425 C C . LEU B 1 127 ? -18.945 -49.778 -10.217 1.00 23.14 127 LEU B C 1
ATOM 3426 O O . LEU B 1 127 ? -19.804 -50.607 -10.434 1.00 24.93 127 LEU B O 1
ATOM 3431 N N . LEU B 1 128 ? -17.658 -50.044 -10.362 1.00 23.09 128 LEU B N 1
ATOM 3432 C CA . LEU B 1 128 ? -17.196 -51.375 -10.750 1.00 23.26 128 LEU B CA 1
ATOM 3433 C C . LEU B 1 128 ? -17.503 -52.388 -9.657 1.00 25.67 128 LEU B C 1
ATOM 3434 O O . LEU B 1 128 ? -17.989 -53.483 -9.918 1.00 24.90 128 LEU B O 1
ATOM 3439 N N . LYS B 1 129 ? -17.166 -52.045 -8.426 1.00 26.98 129 LYS B N 1
ATOM 3440 C CA . LYS B 1 129 ? -17.428 -52.953 -7.316 1.00 26.39 129 LYS B CA 1
ATOM 3441 C C . LYS B 1 129 ? -18.908 -53.262 -7.211 1.00 25.81 129 LYS B C 1
ATOM 3442 O O . LYS B 1 129 ? -19.312 -54.405 -7.039 1.00 27.82 129 LYS B O 1
ATOM 3448 N N . MET B 1 130 ? -19.732 -52.234 -7.306 1.00 24.60 130 MET B N 1
ATOM 3449 C CA . MET B 1 130 ? -21.174 -52.439 -7.294 1.00 26.58 130 MET B CA 1
ATOM 3450 C C . MET B 1 130 ? -21.584 -53.331 -8.462 1.00 27.75 130 MET B C 1
ATOM 3451 O O . MET B 1 130 ? -22.340 -54.314 -8.293 1.00 27.12 130 MET B O 1
ATOM 3456 N N . ALA B 1 131 ? -21.062 -53.017 -9.646 1.00 26.33 131 ALA B N 1
ATOM 3457 C CA . ALA B 1 131 ? -21.460 -53.757 -10.842 1.00 25.24 131 ALA B CA 1
ATOM 3458 C C . ALA B 1 131 ? -21.173 -55.249 -10.679 1.00 27.07 131 ALA B C 1
ATOM 3459 O O . ALA B 1 131 ? -21.991 -56.089 -11.054 1.00 29.44 131 ALA B O 1
ATOM 3461 N N . GLN B 1 132 ? -20.046 -55.590 -10.066 1.00 26.98 132 GLN B N 1
ATOM 3462 C CA . GLN B 1 132 ? -19.676 -56.993 -9.961 1.00 29.64 132 GLN B CA 1
ATOM 3463 C C . GLN B 1 132 ? -20.404 -57.697 -8.835 1.00 31.83 132 GLN B C 1
ATOM 3464 O O . GLN B 1 132 ? -20.269 -58.905 -8.680 1.00 33.58 132 GLN B O 1
ATOM 3470 N N . GLU B 1 133 ? -21.250 -56.961 -8.114 1.00 29.96 133 GLU B N 1
ATOM 3471 C CA . GLU B 1 133 ? -22.203 -57.552 -7.200 1.00 30.09 133 GLU B CA 1
ATOM 3472 C C . GLU B 1 133 ? -23.607 -57.737 -7.831 1.00 32.91 133 GLU B C 1
ATOM 3473 O O . GLU B 1 133 ? -24.543 -58.229 -7.178 1.00 32.34 133 GLU B O 1
ATOM 3479 N N . VAL B 1 134 ? -23.755 -57.306 -9.084 1.00 27.08 134 VAL B N 1
ATOM 3480 C CA . VAL B 1 134 ? -25.034 -57.397 -9.807 1.00 29.68 134 VAL B CA 1
ATOM 3481 C C . VAL B 1 134 ? -24.898 -58.380 -10.957 1.00 30.26 134 VAL B C 1
ATOM 3482 O O . VAL B 1 134 ? -25.798 -59.164 -11.194 1.00 33.77 134 VAL B O 1
ATOM 3486 N N . VAL B 1 135 ? -23.757 -58.341 -11.643 1.00 30.09 135 VAL B N 1
ATOM 3487 C CA . VAL B 1 135 ? -23.457 -59.251 -12.752 1.00 31.97 135 VAL B CA 1
ATOM 3488 C C . VAL B 1 135 ? -22.184 -60.046 -12.458 1.00 34.31 135 VAL B C 1
ATOM 3489 O O . VAL B 1 135 ? -21.392 -59.712 -11.553 1.00 31.59 135 VAL B O 1
ATOM 3493 N N . HIS B 1 136 ? -21.995 -61.106 -13.230 1.00 31.72 136 HIS B N 1
ATOM 3494 C CA . HIS B 1 136 ? -20.849 -61.983 -13.073 1.00 35.81 136 HIS B CA 1
ATOM 3495 C C . HIS B 1 136 ? -19.519 -61.321 -13.414 1.00 35.62 136 HIS B C 1
ATOM 3496 O O . HIS B 1 136 ? -18.549 -61.414 -12.638 1.00 37.55 136 HIS B O 1
ATOM 3503 N N . THR B 1 137 ? -19.475 -60.631 -14.551 1.00 31.11 137 THR B N 1
ATOM 3504 C CA . THR B 1 137 ? -18.275 -59.935 -14.988 1.00 31.84 137 THR B CA 1
ATOM 3505 C C . THR B 1 137 ? -18.639 -58.544 -15.453 1.00 32.70 137 THR B C 1
ATOM 3506 O O . THR B 1 137 ? -19.613 -58.360 -16.223 1.00 27.49 137 THR B O 1
ATOM 3510 N N . ALA B 1 138 ? -17.869 -57.567 -14.999 1.00 28.84 138 ALA B N 1
ATOM 3511 C CA . ALA B 1 138 ? -18.133 -56.187 -15.378 1.00 30.63 138 ALA B CA 1
ATOM 3512 C C . ALA B 1 138 ? -16.850 -55.425 -15.619 1.00 33.61 138 ALA B C 1
ATOM 3513 O O . ALA B 1 138 ? -15.794 -55.727 -15.066 1.00 28.95 138 ALA B O 1
ATOM 3515 N N . LEU B 1 139 ? -16.959 -54.424 -16.472 1.00 28.10 139 LEU B N 1
ATOM 3516 C CA . LEU B 1 139 ? -15.878 -53.520 -16.741 1.00 28.25 139 LEU B CA 1
ATOM 3517 C C . LEU B 1 139 ? -16.510 -52.120 -16.805 1.00 32.77 139 LEU B C 1
ATOM 3518 O O . LEU B 1 139 ? -17.614 -51.981 -17.309 1.00 28.79 139 LEU B O 1
ATOM 3523 N N . VAL B 1 140 ? -15.859 -51.113 -16.222 1.00 25.77 140 VAL B N 1
ATOM 3524 C CA . VAL B 1 140 ? -16.351 -49.743 -16.304 1.00 24.35 140 VAL B CA 1
ATOM 3525 C C . VAL B 1 140 ? -15.371 -48.967 -17.163 1.00 29.44 140 VAL B C 1
ATOM 3526 O O . VAL B 1 140 ? -14.162 -48.994 -16.908 1.00 28.12 140 VAL B O 1
ATOM 3530 N N . VAL B 1 141 ? -15.878 -48.273 -18.181 1.00 25.98 141 VAL B N 1
ATOM 3531 C CA . VAL B 1 141 ? -15.036 -47.511 -19.106 1.00 23.90 141 VAL B CA 1
ATOM 3532 C C . VAL B 1 141 ? -15.625 -46.111 -19.261 1.00 22.50 141 VAL B C 1
ATOM 3533 O O . VAL B 1 141 ? -16.754 -45.866 -18.869 1.00 24.50 141 VAL B O 1
ATOM 3537 N N . SER B 1 142 ? -14.841 -45.193 -19.799 1.00 26.27 142 SER B N 1
ATOM 3538 C CA . SER B 1 142 ? -15.311 -43.835 -20.082 1.00 27.22 142 SER B CA 1
ATOM 3539 C C . SER B 1 142 ? -16.163 -43.806 -21.341 1.00 29.62 142 SER B C 1
ATOM 3540 O O . SER B 1 142 ? -15.968 -44.613 -22.260 1.00 31.01 142 SER B O 1
ATOM 3543 N N . GLU B 1 143 ? -17.097 -42.860 -21.387 1.00 30.91 143 GLU B N 1
ATOM 3544 C CA . GLU B 1 143 ? -17.932 -42.672 -22.565 1.00 29.84 143 GLU B CA 1
ATOM 3545 C C . GLU B 1 143 ? -17.108 -42.557 -23.861 1.00 24.53 143 GLU B C 1
ATOM 3546 O O . GLU B 1 143 ? -17.365 -43.300 -24.817 1.00 28.01 143 GLU B O 1
ATOM 3552 N N . PRO B 1 144 ? -16.111 -41.658 -23.908 1.00 31.76 144 PRO B N 1
ATOM 3553 C CA . PRO B 1 144 ? -15.365 -41.568 -25.176 1.00 26.03 144 PRO B CA 1
ATOM 3554 C C . PRO B 1 144 ? -14.689 -42.861 -25.590 1.00 28.72 144 PRO B C 1
ATOM 3555 O O . PRO B 1 144 ? -14.593 -43.115 -26.798 1.00 26.14 144 PRO B O 1
ATOM 3559 N N . PHE B 1 145 ? -14.239 -43.671 -24.634 1.00 24.71 145 PHE B N 1
ATOM 3560 C CA . PHE B 1 145 ? -13.660 -44.946 -24.996 1.00 25.96 145 PHE B CA 1
ATOM 3561 C C . PHE B 1 145 ? -14.680 -45.881 -25.655 1.00 27.65 145 PHE B C 1
ATOM 3562 O O . PHE B 1 145 ? -14.374 -46.464 -26.687 1.00 25.29 145 PHE B O 1
ATOM 3570 N N . MET B 1 146 ? -15.881 -45.996 -25.072 1.00 26.99 146 MET B N 1
ATOM 3571 C CA . MET B 1 146 ? -17.016 -46.776 -25.604 1.00 31.31 146 MET B CA 1
ATOM 3572 C C . MET B 1 146 ? -17.307 -46.421 -27.050 1.00 32.16 146 MET B C 1
ATOM 3573 O O . MET B 1 146 ? -17.489 -47.277 -27.922 1.00 27.92 146 MET B O 1
ATOM 3578 N N . VAL B 1 147 ? -17.429 -45.116 -27.264 1.00 29.76 147 VAL B N 1
ATOM 3579 C CA . VAL B 1 147 ? -17.780 -44.563 -28.570 1.00 28.12 147 VAL B CA 1
ATOM 3580 C C . VAL B 1 147 ? -16.683 -44.907 -29.577 1.00 29.19 147 VAL B C 1
ATOM 3581 O O . VAL B 1 147 ? -16.973 -45.391 -30.653 1.00 28.85 147 VAL B O 1
ATOM 3585 N N . GLY B 1 148 ? -15.420 -44.668 -29.213 1.00 28.02 148 GLY B N 1
ATOM 3586 C CA . GLY B 1 148 ? -14.298 -44.943 -30.100 1.00 26.85 148 GLY B CA 1
ATOM 3587 C C . GLY B 1 148 ? -14.221 -46.420 -30.447 1.00 28.47 148 GLY B C 1
ATOM 3588 O O . GLY B 1 148 ? -14.030 -46.799 -31.610 1.00 32.13 148 GLY B O 1
ATOM 3589 N N . TYR B 1 149 ? -14.450 -47.258 -29.447 1.00 26.76 149 TYR B N 1
ATOM 3590 C CA . TYR B 1 149 ? -14.335 -48.689 -29.632 1.00 30.56 149 TYR B CA 1
ATOM 3591 C C . TYR B 1 149 ? -15.327 -49.209 -30.654 1.00 32.09 149 TYR B C 1
ATOM 3592 O O . TYR B 1 149 ? -15.002 -50.060 -31.473 1.00 30.26 149 TYR B O 1
ATOM 3601 N N . GLY B 1 150 ? -16.553 -48.710 -30.588 1.00 29.99 150 GLY B N 1
ATOM 3602 C CA . GLY B 1 150 ? -17.579 -49.132 -31.527 1.00 33.09 150 GLY B CA 1
ATOM 3603 C C . GLY B 1 150 ? -17.270 -48.743 -32.959 1.00 38.05 150 GLY B C 1
ATOM 3604 O O . GLY B 1 150 ? -17.824 -49.323 -33.885 1.00 37.41 150 GLY B O 1
ATOM 3605 N N . LEU B 1 151 ? -16.410 -47.750 -33.142 1.00 29.38 151 LEU B N 1
ATOM 3606 C CA . LEU B 1 151 ? -15.939 -47.333 -34.466 1.00 31.86 151 LEU B CA 1
ATOM 3607 C C . LEU B 1 151 ? -14.552 -47.892 -34.845 1.00 35.33 151 LEU B C 1
ATOM 3608 O O . LEU B 1 151 ? -13.936 -47.458 -35.838 1.00 38.54 151 LEU B O 1
ATOM 3613 N N . ASP B 1 152 ? -14.036 -48.804 -34.017 1.00 34.18 152 ASP B N 1
ATOM 3614 C CA . ASP B 1 152 ? -12.682 -49.338 -34.174 1.00 40.50 152 ASP B CA 1
ATOM 3615 C C . ASP B 1 152 ? -11.652 -48.221 -34.135 1.00 39.94 152 ASP B C 1
ATOM 3616 O O . ASP B 1 152 ? -10.631 -48.274 -34.828 1.00 35.30 152 ASP B O 1
ATOM 3621 N N . LYS B 1 153 ? -11.929 -47.206 -33.322 1.00 30.06 153 LYS B N 1
ATOM 3622 C CA . LYS B 1 153 ? -11.012 -46.093 -33.141 1.00 29.00 153 LYS B CA 1
ATOM 3623 C C . LYS B 1 153 ? -10.681 -46.029 -31.657 1.00 36.90 153 LYS B C 1
ATOM 3624 O O . LYS B 1 153 ? -11.309 -45.285 -30.914 1.00 35.97 153 LYS B O 1
ATOM 3630 N N . LEU B 1 154 ? -9.720 -46.866 -31.262 1.00 40.48 154 LEU B N 1
ATOM 3631 C CA . LEU B 1 154 ? -9.310 -47.074 -29.866 1.00 42.87 154 LEU B CA 1
ATOM 3632 C C . LEU B 1 154 ? -8.113 -46.252 -29.482 1.00 42.67 154 LEU B C 1
ATOM 3633 O O . LEU B 1 154 ? -7.891 -45.984 -28.310 1.00 43.16 154 LEU B O 1
ATOM 3638 N N . ILE B 1 155 ? -7.307 -45.910 -30.478 1.00 36.77 155 ILE B N 1
ATOM 3639 C CA . ILE B 1 155 ? -6.001 -45.360 -30.253 1.00 37.16 155 ILE B CA 1
ATOM 3640 C C . ILE B 1 155 ? -5.760 -44.392 -31.397 1.00 37.53 155 ILE B C 1
ATOM 3641 O O . ILE B 1 155 ? -6.442 -44.493 -32.439 1.00 34.97 155 ILE B O 1
ATOM 3646 N N . ASN B 1 156 ? -4.856 -43.437 -31.182 1.00 32.12 156 ASN B N 1
ATOM 3647 C CA . ASN B 1 156 ? -4.591 -42.364 -32.138 1.00 33.25 156 ASN B CA 1
ATOM 3648 C C . ASN B 1 156 ? -5.904 -41.725 -32.611 1.00 32.96 156 ASN B C 1
ATOM 3649 O O . ASN B 1 156 ? -6.140 -41.615 -33.814 1.00 30.73 156 ASN B O 1
ATOM 3654 N N . THR B 1 157 ? -6.729 -41.304 -31.650 1.00 31.88 157 THR B N 1
ATOM 3655 C CA . THR B 1 157 ? -8.111 -40.893 -31.895 1.00 30.03 157 THR B CA 1
ATOM 3656 C C . THR B 1 157 ? -8.460 -39.705 -30.999 1.00 30.03 157 THR B C 1
ATOM 3657 O O . THR B 1 157 ? -8.019 -39.644 -29.849 1.00 27.02 157 THR B O 1
ATOM 3661 N N . ILE B 1 158 ? -9.250 -38.769 -31.524 1.00 28.03 158 ILE B N 1
ATOM 3662 C CA . ILE B 1 158 ? -9.773 -37.661 -30.713 1.00 26.44 158 ILE B CA 1
ATOM 3663 C C . ILE B 1 158 ? -11.294 -37.672 -30.802 1.00 24.57 158 ILE B C 1
ATOM 3664 O O . ILE B 1 158 ? -11.846 -37.634 -31.902 1.00 24.27 158 ILE B O 1
ATOM 3669 N N . ILE B 1 159 ? -11.937 -37.777 -29.645 1.00 26.66 159 ILE B N 1
ATOM 3670 C CA . ILE B 1 159 ? -13.384 -37.740 -29.541 1.00 24.56 159 ILE B CA 1
ATOM 3671 C C . ILE B 1 159 ? -13.834 -36.356 -29.067 1.00 29.08 159 ILE B C 1
ATOM 3672 O O . ILE B 1 159 ? -13.441 -35.898 -27.981 1.00 25.64 159 ILE B O 1
ATOM 3677 N N . VAL B 1 160 ? -14.676 -35.714 -29.865 1.00 25.58 160 VAL B N 1
ATOM 3678 C CA . VAL B 1 160 ? -15.290 -34.435 -29.498 1.00 23.41 160 VAL B CA 1
ATOM 3679 C C . VAL B 1 160 ? -16.762 -34.654 -29.214 1.00 26.07 160 VAL B C 1
ATOM 3680 O O . VAL B 1 160 ? -17.525 -34.860 -30.136 1.00 24.23 160 VAL B O 1
ATOM 3684 N N . ASP B 1 161 ? -17.158 -34.599 -27.947 1.00 20.37 161 ASP B N 1
ATOM 3685 C CA . ASP B 1 161 ? -18.512 -34.920 -27.539 1.00 22.45 161 ASP B CA 1
ATOM 3686 C C . ASP B 1 161 ? -19.259 -33.644 -27.151 1.00 26.89 161 ASP B C 1
ATOM 3687 O O . ASP B 1 161 ? -19.082 -33.087 -26.051 1.00 22.68 161 ASP B O 1
ATOM 3692 N N . ILE B 1 162 ? -20.075 -33.159 -28.076 1.00 23.78 162 ILE B N 1
ATOM 3693 C CA . ILE B 1 162 ? -20.768 -31.885 -27.901 1.00 22.80 162 ILE B CA 1
ATOM 3694 C C . ILE B 1 162 ? -22.126 -32.131 -27.265 1.00 23.18 162 ILE B C 1
ATOM 3695 O O . ILE B 1 162 ? -23.039 -32.622 -27.927 1.00 21.01 162 ILE B O 1
ATOM 3700 N N . GLY B 1 163 ? -22.256 -31.802 -25.987 1.00 24.06 163 GLY B N 1
ATOM 3701 C CA . GLY B 1 163 ? -23.536 -31.926 -25.308 1.00 26.03 163 GLY B CA 1
ATOM 3702 C C . GLY B 1 163 ? -24.220 -30.589 -25.072 1.00 26.26 163 GLY B C 1
ATOM 3703 O O . GLY B 1 163 ? -24.165 -29.666 -25.887 1.00 23.80 163 GLY B O 1
ATOM 3704 N N . ALA B 1 164 ? -24.926 -30.511 -23.959 1.00 26.37 164 ALA B N 1
ATOM 3705 C CA . ALA B 1 164 ? -25.700 -29.316 -23.608 1.00 24.85 164 ALA B CA 1
ATOM 3706 C C . ALA B 1 164 ? -24.856 -28.337 -22.807 1.00 25.23 164 ALA B C 1
ATOM 3707 O O . ALA B 1 164 ? -24.690 -27.180 -23.185 1.00 24.35 164 ALA B O 1
ATOM 3709 N N . GLY B 1 165 ? -24.285 -28.809 -21.707 1.00 26.99 165 GLY B N 1
ATOM 3710 C CA . GLY B 1 165 ? -23.521 -27.954 -20.815 1.00 24.23 165 GLY B CA 1
ATOM 3711 C C . GLY B 1 165 ? -22.037 -27.919 -21.096 1.00 27.13 165 GLY B C 1
ATOM 3712 O O . GLY B 1 165 ? -21.386 -26.914 -20.852 1.00 28.84 165 GLY B O 1
ATOM 3713 N N . THR B 1 166 ? -21.496 -29.010 -21.635 1.00 25.85 166 THR B N 1
ATOM 3714 C CA . THR B 1 166 ? -20.104 -29.090 -21.962 1.00 23.93 166 THR B CA 1
ATOM 3715 C C . THR B 1 166 ? -19.837 -29.793 -23.292 1.00 26.37 166 THR B C 1
ATOM 3716 O O . THR B 1 166 ? -20.630 -30.635 -23.729 1.00 23.89 166 THR B O 1
ATOM 3720 N N . THR B 1 167 ? -18.713 -29.421 -23.901 1.00 25.99 167 THR B N 1
ATOM 3721 C CA . THR B 1 167 ? -18.103 -30.165 -24.993 1.00 24.14 167 THR B CA 1
ATOM 3722 C C . THR B 1 167 ? -16.911 -30.850 -24.354 1.00 23.97 167 THR B C 1
ATOM 3723 O O . THR B 1 167 ? -16.015 -30.183 -23.830 1.00 25.76 167 THR B O 1
ATOM 3727 N N . ASP B 1 168 ? -16.934 -32.177 -24.370 1.00 23.74 168 ASP B N 1
ATOM 3728 C CA . ASP B 1 168 ? -15.899 -32.990 -23.767 1.00 27.65 168 ASP B CA 1
ATOM 3729 C 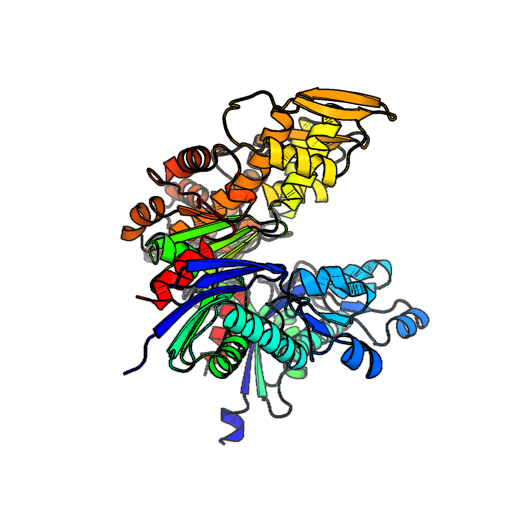C . ASP B 1 168 ? -15.032 -33.603 -24.837 1.00 27.08 168 ASP B C 1
ATOM 3730 O O . ASP B 1 168 ? -15.515 -34.339 -25.708 1.00 28.83 168 ASP B O 1
ATOM 3735 N N . ILE B 1 169 ? -13.747 -33.272 -24.782 1.00 23.60 169 ILE B N 1
ATOM 3736 C CA . ILE B 1 169 ? -12.814 -33.681 -25.805 1.00 23.65 169 ILE B CA 1
ATOM 3737 C C . ILE B 1 169 ? -11.747 -34.595 -25.194 1.00 33.53 169 ILE B C 1
ATOM 3738 O O . ILE B 1 169 ? -11.112 -34.254 -24.184 1.00 30.16 169 ILE B O 1
ATOM 3743 N N . CYS B 1 170 ? -11.569 -35.761 -25.812 1.00 28.44 170 CYS B N 1
ATOM 3744 C CA . CYS B 1 170 ? -10.701 -36.811 -25.267 1.00 27.75 170 CYS B CA 1
ATOM 3745 C C . CYS B 1 170 ? -9.742 -37.316 -26.340 1.00 31.14 170 CYS B C 1
ATOM 3746 O O . CYS B 1 170 ? -10.187 -37.686 -27.414 1.00 26.94 170 CYS B O 1
ATOM 3749 N N . ALA B 1 171 ? -8.440 -37.341 -26.063 1.00 29.35 171 ALA B N 1
ATOM 3750 C CA . ALA B 1 171 ? -7.514 -38.102 -26.893 1.00 28.99 171 ALA B CA 1
ATOM 3751 C C . ALA B 1 171 ? -7.452 -39.532 -26.368 1.00 31.97 171 ALA B C 1
ATOM 3752 O O . ALA B 1 171 ? -7.289 -39.750 -25.172 1.00 34.20 171 ALA B O 1
ATOM 3754 N N . LEU B 1 172 ? -7.621 -40.501 -27.256 1.00 29.60 172 LEU B N 1
ATOM 3755 C CA . LEU B 1 172 ? -7.510 -41.914 -26.898 1.00 25.64 172 LEU B CA 1
ATOM 3756 C C . LEU B 1 172 ? -6.144 -42.394 -27.341 1.00 34.60 172 LEU B C 1
ATOM 3757 O O . LEU B 1 172 ? -5.800 -42.250 -28.520 1.00 32.75 172 LEU B O 1
ATOM 3762 N N . LYS B 1 173 ? -5.374 -42.935 -26.400 1.00 34.97 173 LYS B N 1
ATOM 3763 C CA . LYS B 1 173 ? -3.993 -43.357 -26.674 1.00 42.43 173 LYS B CA 1
ATOM 3764 C C . LYS B 1 173 ? -3.756 -44.791 -26.164 1.00 49.27 173 LYS B C 1
ATOM 3765 O O . LYS B 1 173 ? -4.704 -45.544 -25.948 1.00 50.41 173 LYS B O 1
ATOM 3771 N N . GLY B 1 174 ? -2.492 -45.177 -25.995 1.00 52.46 174 GLY B N 1
ATOM 3772 C CA . GLY B 1 174 ? -2.148 -46.501 -25.476 1.00 70.06 174 GLY B CA 1
ATOM 3773 C C . GLY B 1 174 ? -2.981 -46.972 -24.283 1.00 75.56 174 GLY B C 1
ATOM 3774 O O . GLY B 1 174 ? -3.072 -48.178 -24.030 1.00 76.19 174 GLY B O 1
ATOM 3775 N N . THR B 1 175 ? -3.539 -45.999 -23.553 1.00 70.58 175 THR B N 1
ATOM 3776 C CA . THR B 1 175 ? -4.629 -46.145 -22.569 1.00 77.67 175 THR B CA 1
ATOM 3777 C C . THR B 1 175 ? -4.177 -45.382 -21.325 1.00 74.79 175 THR B C 1
ATOM 3778 O O . THR B 1 175 ? -2.997 -45.040 -21.198 1.00 74.22 175 THR B O 1
ATOM 3782 N N . VAL B 1 176 ? -5.133 -45.088 -20.447 1.00 78.37 176 VAL B N 1
ATOM 3783 C CA . VAL B 1 176 ? -4.887 -44.396 -19.186 1.00 74.03 176 VAL B CA 1
ATOM 3784 C C . VAL B 1 176 ? -4.606 -42.929 -19.509 1.00 72.34 176 VAL B C 1
ATOM 3785 O O . VAL B 1 176 ? -3.444 -42.518 -19.640 1.00 65.91 176 VAL B O 1
ATOM 3789 N N . PRO B 1 177 ? -5.680 -42.140 -19.666 1.00 68.01 177 PRO B N 1
ATOM 3790 C CA . PRO B 1 177 ? -5.538 -40.726 -20.037 1.00 66.99 177 PRO B CA 1
ATOM 3791 C C . PRO B 1 177 ? -4.637 -39.934 -19.084 1.00 68.68 177 PRO B C 1
ATOM 3792 O O . PRO B 1 177 ? -4.805 -40.000 -17.861 1.00 69.74 177 PRO B O 1
ATOM 3796 N N . GLY B 1 178 ? -3.680 -39.202 -19.647 1.00 61.80 178 GLY B N 1
ATOM 3797 C CA . GLY B 1 178 ? -2.930 -38.220 -18.884 1.00 62.28 178 GLY B CA 1
ATOM 3798 C C . GLY B 1 178 ? -3.809 -37.011 -18.627 1.00 67.63 178 GLY B C 1
ATOM 3799 O O . GLY B 1 178 ? -4.853 -36.861 -19.267 1.00 63.24 178 GLY B O 1
ATOM 3800 N N . PRO B 1 179 ? -3.397 -36.134 -17.700 1.00 70.93 179 PRO B N 1
ATOM 3801 C CA . PRO B 1 179 ? -4.265 -35.006 -17.343 1.00 70.14 179 PRO B CA 1
ATOM 3802 C C . PRO B 1 179 ? -4.614 -34.150 -18.562 1.00 65.38 179 PRO B C 1
ATOM 3803 O O . PRO B 1 179 ? -5.761 -33.701 -18.701 1.00 64.07 179 PRO B O 1
ATOM 3807 N N . GLU B 1 180 ? -3.642 -33.965 -19.454 1.00 62.14 180 GLU B N 1
ATOM 3808 C CA . GLU B 1 180 ? -3.832 -33.083 -20.606 1.00 61.73 180 GLU B CA 1
ATOM 3809 C C . GLU B 1 180 ? -4.566 -33.760 -21.779 1.00 48.78 180 GLU B C 1
ATOM 3810 O O . GLU B 1 180 ? -4.822 -33.117 -22.792 1.00 51.91 180 GLU B O 1
ATOM 3816 N N . ASP B 1 181 ? -4.914 -35.038 -21.633 1.00 47.02 181 ASP B N 1
ATOM 3817 C CA . ASP B 1 181 ? -5.599 -35.775 -22.705 1.00 47.50 181 ASP B CA 1
ATOM 3818 C C . ASP B 1 181 ? -7.116 -35.572 -22.679 1.00 42.78 181 ASP B C 1
ATOM 3819 O O . ASP B 1 181 ? -7.837 -36.148 -23.514 1.00 38.94 181 ASP B O 1
ATOM 3824 N N . GLN B 1 182 ? -7.597 -34.782 -21.717 1.00 38.78 182 GLN B N 1
ATOM 3825 C CA . GLN B 1 182 ? -9.013 -34.391 -21.671 1.00 41.36 182 GLN B CA 1
ATOM 3826 C C . GLN B 1 182 ? -9.227 -32.900 -21.465 1.00 44.65 182 GLN B C 1
ATOM 3827 O O . GLN B 1 182 ? -8.611 -32.272 -20.613 1.00 41.23 182 GLN B O 1
ATOM 3833 N N . VAL B 1 183 ? -10.152 -32.358 -22.235 1.00 30.19 183 VAL B N 1
ATOM 3834 C CA . VAL B 1 183 ? -10.400 -30.927 -22.293 1.00 30.88 183 VAL B CA 1
ATOM 3835 C C . VAL B 1 183 ? -11.896 -30.813 -22.175 1.00 34.72 183 VAL B C 1
ATOM 3836 O O . VAL B 1 183 ? -12.616 -31.519 -22.877 1.00 32.47 183 VAL B O 1
ATOM 3840 N N . THR B 1 184 ? -12.347 -29.976 -21.256 1.00 29.79 184 THR B N 1
ATOM 3841 C CA . THR B 1 184 ? -13.752 -29.704 -21.058 1.00 28.41 184 THR B CA 1
ATOM 3842 C C . THR B 1 184 ? -13.968 -28.259 -21.435 1.00 33.00 184 THR B C 1
ATOM 3843 O O . THR B 1 184 ? -13.330 -27.369 -20.876 1.00 31.32 184 THR B O 1
ATOM 3847 N N . LEU B 1 185 ? -14.813 -28.043 -22.440 1.00 31.64 185 LEU B N 1
ATOM 3848 C CA . LEU B 1 185 ? -15.189 -26.707 -22.877 1.00 29.56 185 LEU B CA 1
ATOM 3849 C C . LEU B 1 185 ? -16.575 -26.402 -22.359 1.00 31.31 185 LEU B C 1
ATOM 3850 O O . LEU B 1 185 ? -17.447 -27.274 -22.319 1.00 25.70 185 LEU B O 1
ATOM 3855 N N . THR B 1 186 ? -16.797 -25.156 -21.965 1.00 29.05 186 THR B N 1
ATOM 3856 C CA . THR B 1 186 ? -18.126 -24.768 -21.497 1.00 32.53 186 THR B CA 1
ATOM 3857 C C . THR B 1 186 ? -18.992 -24.297 -22.676 1.00 31.84 186 THR B C 1
ATOM 3858 O O . THR B 1 186 ? -20.188 -24.090 -22.516 1.00 33.85 186 THR B O 1
ATOM 3862 N N . LYS B 1 187 ? -18.400 -24.141 -23.852 1.00 31.14 187 LYS B N 1
ATOM 3863 C CA . LYS B 1 187 ? -19.199 -23.799 -25.035 1.00 32.33 187 LYS B CA 1
ATOM 3864 C C . LYS B 1 187 ? -19.756 -25.062 -25.661 1.00 30.26 187 LYS B C 1
ATOM 3865 O O . LYS B 1 187 ? -19.010 -25.891 -26.183 1.00 29.53 187 LYS B O 1
ATOM 3871 N N . ALA B 1 188 ? -21.073 -25.215 -25.585 1.00 26.24 188 ALA B N 1
ATOM 3872 C CA . ALA B 1 188 ? -21.749 -26.399 -26.106 1.00 27.92 188 ALA B CA 1
ATOM 3873 C C . ALA B 1 188 ? -23.174 -25.984 -26.480 1.00 23.54 188 ALA B C 1
ATOM 3874 O O . ALA B 1 188 ? -23.369 -24.813 -26.830 1.00 23.11 188 ALA B O 1
ATOM 3876 N N . GLY B 1 189 ? -24.141 -26.901 -26.420 1.00 19.66 189 GLY B N 1
ATOM 3877 C CA . GLY B 1 189 ? -25.494 -26.640 -26.905 1.00 23.44 189 GLY B CA 1
ATOM 3878 C C . GLY B 1 189 ? -26.197 -25.457 -26.272 1.00 23.03 189 GLY B C 1
ATOM 3879 O O . GLY B 1 189 ? -26.819 -24.650 -26.953 1.00 21.42 189 GLY B O 1
ATOM 3880 N N . ASN B 1 190 ? -26.083 -25.335 -24.961 1.00 24.07 190 ASN B N 1
ATOM 3881 C CA . ASN B 1 190 ? -26.735 -24.225 -24.256 1.00 24.90 190 ASN B CA 1
ATOM 3882 C C . ASN B 1 190 ? -26.185 -22.869 -24.695 1.00 26.82 190 ASN B C 1
ATOM 3883 O O . ASN B 1 190 ? -26.915 -21.876 -24.829 1.00 23.76 190 ASN B O 1
ATOM 3888 N N . TYR B 1 191 ? -24.871 -22.827 -24.891 1.00 22.58 191 TYR B N 1
ATOM 3889 C CA . TYR B 1 191 ? -24.196 -21.667 -25.410 1.00 24.55 191 TYR B CA 1
ATOM 3890 C C . TYR B 1 191 ? -24.684 -21.325 -26.806 1.00 21.09 191 TYR B C 1
ATOM 3891 O O . TYR B 1 191 ? -24.898 -20.163 -27.152 1.00 23.20 191 TYR B O 1
ATOM 3900 N N . VAL B 1 192 ? -24.813 -22.343 -27.635 1.00 21.46 192 VAL B N 1
ATOM 3901 C CA . VAL B 1 192 ? -25.317 -22.082 -28.989 1.00 21.97 192 VAL B CA 1
ATOM 3902 C C . VAL B 1 192 ? -26.730 -21.465 -28.899 1.00 22.05 192 VAL B C 1
ATOM 3903 O O . VAL B 1 192 ? -27.074 -20.549 -29.658 1.00 20.92 192 VAL B O 1
ATOM 3907 N N . ASP B 1 193 ? -27.552 -21.974 -27.999 1.00 22.72 193 ASP B N 1
ATOM 3908 C CA . ASP B 1 193 ? -28.911 -21.433 -27.829 1.00 24.97 193 ASP B CA 1
ATOM 3909 C C . ASP B 1 193 ? -28.864 -19.939 -27.477 1.00 23.91 193 ASP B C 1
ATOM 3910 O O . ASP B 1 193 ? -29.632 -19.163 -27.996 1.00 25.40 193 ASP B O 1
ATOM 3915 N N . GLU B 1 194 ? -27.952 -19.546 -26.592 1.00 22.76 194 GLU B N 1
ATOM 3916 C CA . GLU B 1 194 ? -27.855 -18.152 -26.180 1.00 25.68 194 GLU B CA 1
ATOM 3917 C C . GLU B 1 194 ? -27.359 -17.285 -27.292 1.00 25.29 194 GLU B C 1
ATOM 3918 O O . GLU B 1 194 ? -27.845 -16.172 -27.505 1.00 24.02 194 GLU B O 1
ATOM 3924 N N . ARG B 1 195 ? -26.362 -17.776 -28.002 1.00 22.36 195 ARG B N 1
ATOM 3925 C CA . ARG B 1 195 ? -25.860 -17.088 -29.168 1.00 22.09 195 ARG B CA 1
ATOM 3926 C C . ARG B 1 195 ? -26.937 -16.890 -30.234 1.00 22.58 195 ARG B C 1
ATOM 3927 O O . ARG B 1 195 ? -26.989 -15.850 -30.905 1.00 22.31 195 ARG B O 1
ATOM 3935 N N . LEU B 1 196 ? -27.750 -17.920 -30.437 1.00 23.25 196 LEU B N 1
ATOM 3936 C CA . LEU B 1 196 ? -28.755 -17.885 -31.476 1.00 23.80 196 LEU B CA 1
ATOM 3937 C C . LEU B 1 196 ? -29.864 -16.910 -31.063 1.00 26.84 196 LEU B C 1
ATOM 3938 O O . LEU B 1 196 ? -30.337 -16.093 -31.864 1.00 23.82 196 LEU B O 1
ATOM 3943 N N . GLN B 1 197 ? -30.274 -16.997 -29.802 1.00 23.46 197 GLN B N 1
ATOM 3944 C CA . GLN B 1 197 ? -31.209 -16.016 -29.275 1.00 26.68 197 GLN B CA 1
ATOM 3945 C C . GLN B 1 197 ? -30.760 -14.582 -29.578 1.00 24.46 197 GLN B C 1
ATOM 3946 O O . GLN B 1 197 ? -31.531 -13.774 -30.116 1.00 26.32 197 GLN B O 1
ATOM 3952 N N . ASN B 1 198 ? -29.504 -14.274 -29.299 1.00 23.97 198 ASN B N 1
ATOM 3953 C CA . ASN B 1 198 ? -29.048 -12.911 -29.474 1.00 25.69 198 ASN B CA 1
ATOM 3954 C C . ASN B 1 198 ? -28.754 -12.541 -30.931 1.00 26.12 198 ASN B C 1
ATOM 3955 O O . ASN B 1 198 ? -28.880 -11.383 -31.314 1.00 25.52 198 ASN B O 1
ATOM 3960 N N . ALA B 1 199 ? -28.399 -13.514 -31.757 1.00 24.30 199 ALA B N 1
ATOM 3961 C CA . ALA B 1 199 ? -28.221 -13.210 -33.172 1.00 24.94 199 ALA B CA 1
ATOM 3962 C C . ALA B 1 199 ? -29.601 -12.938 -33.807 1.00 24.15 199 ALA B C 1
ATOM 3963 O O . ALA B 1 199 ? -29.741 -12.072 -34.663 1.00 24.04 199 ALA B O 1
ATOM 3965 N N . ILE B 1 200 ? -30.614 -13.692 -33.398 1.00 23.60 200 ILE B N 1
ATOM 3966 C CA . ILE B 1 200 ? -31.965 -13.432 -33.873 1.00 23.47 200 ILE B CA 1
ATOM 3967 C C . ILE B 1 200 ? -32.401 -12.039 -33.422 1.00 27.27 200 ILE B C 1
ATOM 3968 O O . ILE B 1 200 ? -32.853 -11.239 -34.250 1.00 28.39 200 ILE B O 1
ATOM 3973 N N . LEU B 1 201 ? -32.244 -11.720 -32.136 1.00 26.78 201 LEU B N 1
ATOM 3974 C CA . LEU B 1 201 ? -32.765 -10.442 -31.627 1.00 27.53 201 LEU B CA 1
ATOM 3975 C C . LEU B 1 201 ? -32.047 -9.219 -32.198 1.00 27.86 201 LEU B C 1
ATOM 3976 O O . LEU B 1 201 ? -32.662 -8.157 -32.318 1.00 29.93 201 LEU B O 1
ATOM 3981 N N . GLU B 1 202 ? -30.773 -9.346 -32.574 1.00 26.67 202 GLU B N 1
ATOM 3982 C CA . GLU B 1 202 ? -30.095 -8.258 -33.265 1.00 25.37 202 GLU B CA 1
ATOM 3983 C C . GLU B 1 202 ? -30.820 -7.895 -34.565 1.00 26.37 202 GLU B C 1
ATOM 3984 O O . GLU B 1 202 ? -30.953 -6.726 -34.902 1.00 31.13 202 GLU B O 1
ATOM 3990 N N . ARG B 1 203 ? -31.252 -8.899 -35.307 1.00 24.60 203 ARG B N 1
ATOM 3991 C CA . ARG B 1 203 ? -31.876 -8.666 -36.616 1.00 27.63 203 ARG B CA 1
ATOM 3992 C C . ARG B 1 203 ? -33.397 -8.424 -36.523 1.00 28.65 203 ARG B C 1
ATOM 3993 O O . ARG B 1 203 ? -34.006 -7.739 -37.390 1.00 27.86 203 ARG B O 1
ATOM 4001 N N . HIS B 1 204 ? -33.992 -8.972 -35.471 1.00 25.87 204 HIS B N 1
ATOM 4002 C CA . HIS B 1 204 ? -35.458 -8.984 -35.271 1.00 26.05 204 HIS B CA 1
ATOM 4003 C C . HIS B 1 204 ? -35.822 -8.570 -33.850 1.00 27.67 204 HIS B C 1
ATOM 4004 O O . HIS B 1 204 ? -36.296 -9.384 -33.069 1.00 28.41 204 HIS B O 1
ATOM 4011 N N . PRO B 1 205 ? -35.587 -7.295 -33.498 1.00 25.90 205 PRO B N 1
ATOM 4012 C CA . PRO B 1 205 ? -35.702 -6.910 -32.090 1.00 31.72 205 PRO B CA 1
ATOM 4013 C C . PRO B 1 205 ? -37.125 -6.985 -31.537 1.00 28.73 205 PRO B C 1
ATOM 4014 O O . PRO B 1 205 ? -37.293 -6.959 -30.325 1.00 27.49 205 PRO B O 1
ATOM 4018 N N . GLU B 1 206 ? -38.117 -7.132 -32.406 1.00 26.55 206 GLU B N 1
ATOM 4019 C CA . GLU B 1 206 ? -39.517 -7.167 -31.978 1.00 32.15 206 GLU B CA 1
ATOM 4020 C C . GLU B 1 206 ? -40.003 -8.571 -31.573 1.00 31.10 206 GLU B C 1
ATOM 4021 O O . GLU B 1 206 ? -41.091 -8.733 -31.051 1.00 33.36 206 GLU B O 1
ATOM 4027 N N . LEU B 1 207 ? -39.206 -9.597 -31.831 1.00 26.97 207 LEU B N 1
ATOM 4028 C CA . LEU B 1 207 ? -39.632 -10.964 -31.549 1.00 25.20 207 LEU B CA 1
ATOM 4029 C C . LEU B 1 207 ? -39.623 -11.250 -30.050 1.00 28.72 207 LEU B C 1
ATOM 4030 O O . LEU B 1 207 ? -38.801 -10.704 -29.314 1.00 27.62 207 LEU B O 1
ATOM 4035 N N . GLN B 1 208 ? -40.550 -12.098 -29.609 1.00 27.22 208 GLN B N 1
ATOM 4036 C CA . GLN B 1 208 ? -40.514 -12.613 -28.247 1.00 27.52 208 GLN B CA 1
ATOM 4037 C C . GLN B 1 208 ? -39.650 -13.873 -28.255 1.00 23.57 208 GLN B C 1
ATOM 4038 O O . GLN B 1 208 ? -40.016 -14.880 -28.841 1.00 25.44 208 GLN B O 1
ATOM 4044 N N . MET B 1 209 ? -38.492 -13.789 -27.595 1.00 27.33 209 MET B N 1
ATOM 4045 C CA . MET B 1 209 ? -37.481 -14.823 -27.674 1.00 31.47 209 MET B CA 1
ATOM 4046 C C . MET B 1 209 ? -37.068 -15.285 -26.291 1.00 29.20 209 MET B C 1
ATOM 4047 O O . MET B 1 209 ? -37.103 -14.521 -25.345 1.00 29.97 209 MET B O 1
ATOM 4052 N N . ASN B 1 210 ? -36.689 -16.546 -26.209 1.00 29.39 210 ASN B N 1
ATOM 4053 C CA . ASN B 1 210 ? -35.953 -17.058 -25.052 1.00 30.63 210 ASN B CA 1
ATOM 4054 C C . ASN B 1 210 ? -35.097 -18.231 -25.537 1.00 30.24 210 ASN B C 1
ATOM 4055 O O . ASN B 1 210 ? -35.191 -18.611 -26.716 1.00 25.25 210 ASN B O 1
ATOM 4060 N N . VAL B 1 211 ? -34.285 -18.837 -24.675 1.00 27.59 211 VAL B N 1
ATOM 4061 C CA . VAL B 1 211 ? -33.396 -19.896 -25.165 1.00 25.42 211 VAL B CA 1
ATOM 4062 C C . VAL B 1 211 ? -34.117 -21.178 -25.537 1.00 28.57 211 VAL B C 1
ATOM 4063 O O . VAL B 1 211 ? -33.589 -21.968 -26.321 1.00 27.85 211 VAL B O 1
ATOM 4067 N N . ASN B 1 212 ? -35.334 -21.391 -25.028 1.00 26.12 212 ASN B N 1
ATOM 4068 C CA . ASN B 1 212 ? -36.125 -22.526 -25.469 1.00 24.48 212 ASN B CA 1
ATOM 4069 C C . ASN B 1 212 ? -36.560 -22.404 -26.946 1.00 25.93 212 ASN B C 1
ATOM 4070 O O . ASN B 1 212 ? -36.533 -23.384 -27.690 1.00 28.17 212 ASN B O 1
ATOM 4075 N N . VAL B 1 213 ? -36.971 -21.209 -27.351 1.00 23.80 213 VAL B N 1
ATOM 4076 C CA . VAL B 1 213 ? -37.306 -20.966 -28.752 1.00 24.73 213 VAL B CA 1
ATOM 4077 C C . VAL B 1 213 ? -36.024 -21.135 -29.585 1.00 23.85 213 VAL B C 1
ATOM 4078 O O . VAL B 1 213 ? -36.026 -21.782 -30.637 1.00 24.54 213 VAL B O 1
ATOM 4082 N N . ALA B 1 214 ? -34.942 -20.540 -29.119 1.00 22.87 214 ALA B N 1
ATOM 4083 C CA . ALA B 1 214 ? -33.678 -20.620 -29.864 1.00 24.56 214 ALA B CA 1
ATOM 4084 C C . ALA B 1 214 ? -33.243 -22.069 -30.017 1.00 24.70 214 ALA B C 1
ATOM 4085 O O . ALA B 1 214 ? -32.827 -22.487 -31.091 1.00 23.88 214 ALA B O 1
ATOM 4087 N N . CYS B 1 215 ? -33.406 -22.857 -28.959 1.00 21.97 215 CYS B N 1
ATOM 4088 C CA . CYS B 1 215 ? -33.068 -24.263 -29.007 1.00 27.14 215 CYS B CA 1
ATOM 4089 C C . CYS B 1 215 ? -33.880 -25.005 -30.069 1.00 24.37 215 CYS B C 1
ATOM 4090 O O . CYS B 1 215 ? -33.339 -25.850 -30.800 1.00 23.43 215 CYS B O 1
ATOM 4093 N N . ALA B 1 216 ? -35.168 -24.689 -30.188 1.00 24.82 216 ALA B N 1
ATOM 4094 C CA . ALA B 1 216 ? -35.989 -25.351 -31.179 1.00 24.70 216 ALA B CA 1
ATOM 4095 C C . ALA B 1 216 ? -35.533 -25.003 -32.584 1.00 21.85 216 ALA B C 1
ATOM 4096 O O . ALA B 1 216 ? -35.471 -25.884 -33.440 1.00 24.73 216 ALA B O 1
ATOM 4098 N N . VAL B 1 217 ? -35.270 -23.722 -32.840 1.00 20.48 217 VAL B N 1
ATOM 4099 C CA . VAL B 1 217 ? -34.735 -23.277 -34.136 1.00 22.68 217 VAL B CA 1
ATOM 4100 C C . VAL B 1 217 ? -33.456 -24.043 -34.472 1.00 22.95 217 VAL B C 1
ATOM 4101 O O . VAL B 1 217 ? -33.316 -24.610 -35.559 1.00 22.38 217 VAL B O 1
ATOM 4105 N N . LYS B 1 218 ? -32.535 -24.081 -33.494 1.00 23.71 218 LYS B N 1
ATOM 4106 C CA . LYS B 1 218 ? -31.270 -24.792 -33.648 1.00 20.79 218 LYS B CA 1
ATOM 4107 C C . LYS B 1 218 ? -31.457 -26.273 -33.977 1.00 24.93 218 LYS B C 1
ATOM 4108 O O . LYS B 1 218 ? -30.833 -26.782 -34.906 1.00 24.02 218 LYS B O 1
ATOM 4114 N N . GLU B 1 219 ? -32.338 -26.962 -33.256 1.00 23.95 219 GLU B N 1
ATOM 4115 C CA . GLU B 1 219 ? -32.490 -28.386 -33.483 1.00 22.90 219 GLU B CA 1
ATOM 4116 C C . GLU B 1 219 ? -33.130 -28.667 -34.839 1.00 26.50 219 GLU B C 1
ATOM 4117 O O . GLU B 1 219 ? -32.878 -29.712 -35.449 1.00 26.56 219 GLU B O 1
ATOM 4123 N N . GLN B 1 220 ? -33.889 -27.710 -35.342 1.00 25.17 220 GLN B N 1
ATOM 4124 C CA . GLN B 1 220 ? -34.470 -27.875 -36.655 1.00 24.58 220 GLN B CA 1
ATOM 4125 C C . GLN B 1 220 ? -33.493 -27.612 -37.811 1.00 26.95 220 GLN B C 1
ATOM 4126 O O . GLN B 1 220 ? -33.520 -28.321 -38.832 1.00 25.81 220 GLN B O 1
ATOM 4132 N N . PHE B 1 221 ? -32.632 -26.603 -37.649 1.00 24.77 221 PHE B N 1
ATOM 4133 C CA . PHE B 1 221 ? -31.875 -26.037 -38.753 1.00 24.42 221 PHE B CA 1
ATOM 4134 C C . PHE B 1 221 ? -30.348 -26.011 -38.583 1.00 23.54 221 PHE B C 1
ATOM 4135 O O . PHE B 1 221 ? -29.651 -25.537 -39.480 1.00 21.69 221 PHE B O 1
ATOM 4143 N N . SER B 1 222 ? -29.809 -26.528 -37.480 1.00 21.79 222 SER B N 1
ATOM 4144 C CA . SER B 1 222 ? -28.389 -26.263 -37.195 1.00 20.78 222 SER B CA 1
ATOM 4145 C C . SER B 1 222 ? -27.444 -26.606 -38.362 1.00 20.23 222 SER B C 1
ATOM 4146 O O . SER B 1 222 ? -27.572 -27.640 -38.995 1.00 23.54 222 SER B O 1
ATOM 4149 N N . PHE B 1 223 ? -26.496 -25.727 -38.623 1.00 23.76 223 PHE B N 1
ATOM 4150 C CA . PHE B 1 223 ? -25.470 -25.991 -39.622 1.00 24.46 223 PHE B CA 1
ATOM 4151 C C . PHE B 1 223 ? -24.321 -25.050 -39.418 1.00 21.83 223 PHE B C 1
ATOM 4152 O O . PHE B 1 223 ? -24.440 -23.994 -38.750 1.00 21.57 223 PHE B O 1
ATOM 4160 N N . VAL B 1 224 ? -23.185 -25.454 -40.003 1.00 22.37 224 VAL B N 1
ATOM 4161 C CA . VAL B 1 224 ? -22.011 -24.618 -40.141 1.00 21.03 224 VAL B CA 1
ATOM 4162 C C . VAL B 1 224 ? -21.636 -24.678 -41.618 1.00 20.61 224 VAL B C 1
ATOM 4163 O O . VAL B 1 224 ? -22.055 -25.603 -42.319 1.00 23.38 224 VAL B O 1
ATOM 4167 N N . GLY B 1 225 ? -20.856 -23.702 -42.076 1.00 24.50 225 GLY B N 1
ATOM 4168 C CA . GLY B 1 225 ? -20.427 -23.667 -43.470 1.00 27.91 225 GLY B CA 1
ATOM 4169 C C . GLY B 1 225 ? -21.511 -23.097 -44.341 1.00 27.35 225 GLY B C 1
ATOM 4170 O O . GLY B 1 225 ? -22.286 -22.232 -43.936 1.00 27.50 225 GLY B O 1
ATOM 4171 N N . THR B 1 226 ? -21.570 -23.585 -45.562 1.00 26.65 226 THR B N 1
ATOM 4172 C CA . THR B 1 226 ? -22.466 -23.024 -46.537 1.00 28.75 226 THR B CA 1
ATOM 4173 C C . THR B 1 226 ? -23.888 -23.444 -46.307 1.00 21.75 226 THR B C 1
ATOM 4174 O O . THR B 1 226 ? -24.148 -24.632 -46.188 1.00 26.66 226 THR B O 1
ATOM 4178 N N . PRO B 1 227 ? -24.830 -22.486 -46.322 1.00 25.63 227 PRO B N 1
ATOM 4179 C CA . PRO B 1 227 ? -26.237 -22.900 -46.196 1.00 27.14 227 PRO B CA 1
ATOM 4180 C C . PRO B 1 227 ? -26.737 -23.870 -47.279 1.00 28.61 227 PRO B C 1
ATOM 4181 O O . PRO B 1 227 ? -26.369 -23.736 -48.446 1.00 26.76 227 PRO B O 1
ATOM 4185 N N . THR B 1 228 ? -27.595 -24.814 -46.876 1.00 24.41 228 THR B N 1
ATOM 4186 C CA . THR B 1 228 ? -28.176 -25.801 -47.768 1.00 27.87 228 THR B CA 1
ATOM 4187 C C . THR B 1 228 ? -29.694 -25.697 -47.783 1.00 27.78 228 THR B C 1
ATOM 4188 O O . THR B 1 228 ? -30.371 -26.503 -48.404 1.00 27.64 228 THR B O 1
ATOM 4192 N N . GLU B 1 229 ? -30.222 -24.726 -47.044 1.00 26.43 229 GLU B N 1
ATOM 4193 C CA . GLU B 1 229 ? -31.651 -24.460 -47.057 1.00 26.83 229 GLU B CA 1
ATOM 4194 C C . GLU B 1 229 ? -31.910 -23.056 -46.518 1.00 26.10 229 GLU B C 1
ATOM 4195 O O . GLU B 1 229 ? -30.970 -22.319 -46.182 1.00 26.93 229 GLU B O 1
ATOM 4201 N N . VAL B 1 230 ? -33.194 -22.712 -46.437 1.00 25.86 230 VAL B N 1
ATOM 4202 C CA . VAL B 1 230 ? -33.634 -21.468 -45.825 1.00 27.66 230 VAL B CA 1
ATOM 4203 C C . VAL B 1 230 ? -34.218 -21.816 -44.461 1.00 24.96 230 VAL B C 1
ATOM 4204 O O . VAL B 1 230 ? -35.207 -22.521 -44.378 1.00 26.44 230 VAL B O 1
ATOM 4208 N N . ALA B 1 231 ? -33.602 -21.299 -43.399 1.00 25.15 231 ALA B N 1
ATOM 4209 C CA . ALA B 1 231 ? -34.078 -21.524 -42.052 1.00 24.40 231 ALA B CA 1
ATOM 4210 C C . ALA B 1 231 ? -35.180 -20.525 -41.715 1.00 23.23 231 ALA B C 1
ATOM 4211 O O . ALA B 1 231 ? -34.952 -19.543 -40.988 1.00 26.17 231 ALA B O 1
ATOM 4213 N N . SER B 1 232 ? -36.375 -20.789 -42.257 1.00 23.88 232 SER B N 1
ATOM 4214 C CA . SER B 1 232 ? -37.554 -19.930 -42.038 1.00 28.30 232 SER B CA 1
ATOM 4215 C C . SER B 1 232 ? -38.331 -20.525 -40.884 1.00 25.43 232 SER B C 1
ATOM 4216 O O . SER B 1 232 ? -38.617 -21.719 -40.877 1.00 27.20 232 SER B O 1
ATOM 4219 N N . PHE B 1 233 ? -38.613 -19.713 -39.873 1.00 26.05 233 PHE B N 1
ATOM 4220 C CA . PHE B 1 233 ? -39.202 -20.215 -38.629 1.00 26.88 233 PHE B CA 1
ATOM 4221 C C . PHE B 1 233 ? -40.307 -19.261 -38.193 1.00 26.15 233 PHE B C 1
ATOM 4222 O O . PHE B 1 233 ? -40.153 -18.037 -38.342 1.00 25.13 233 PHE B O 1
ATOM 4230 N N . GLU B 1 234 ? -41.383 -19.811 -37.635 1.00 25.01 234 GLU B N 1
ATOM 4231 C CA . GLU B 1 234 ? -42.490 -18.993 -37.136 1.00 28.78 234 GLU B CA 1
ATOM 4232 C C . GLU B 1 234 ? -42.289 -18.618 -35.666 1.00 23.52 234 GLU B C 1
ATOM 4233 O O . GLU B 1 234 ? -42.337 -19.458 -34.794 1.00 24.65 234 GLU B O 1
ATOM 4239 N N . PHE B 1 235 ? -42.072 -17.335 -35.433 1.00 24.53 235 PHE B N 1
ATOM 4240 C CA . PHE B 1 235 ? -41.867 -16.793 -34.107 1.00 22.80 235 PHE B CA 1
ATOM 4241 C C . PHE B 1 235 ? -43.157 -16.122 -33.610 1.00 23.99 235 PHE B C 1
ATOM 4242 O O . PHE B 1 235 ? -44.144 -16.102 -34.330 1.00 23.20 235 PHE B O 1
ATOM 4250 N N . ARG B 1 236 ? -43.112 -15.588 -32.395 1.00 27.47 236 ARG B N 1
ATOM 4251 C CA . ARG B 1 236 ? -44.130 -14.675 -31.894 1.00 27.03 236 ARG B CA 1
ATOM 4252 C C . ARG B 1 236 ? -43.577 -13.254 -31.766 1.00 27.63 236 ARG B C 1
ATOM 4253 O O . ARG B 1 236 ? -42.436 -13.040 -31.324 1.00 25.45 236 ARG B O 1
ATOM 4261 N N . ALA B 1 237 ? -44.388 -12.288 -32.160 1.00 23.80 237 ALA B N 1
ATOM 4262 C CA . ALA B 1 237 ? -44.122 -10.871 -31.932 1.00 26.58 237 ALA B CA 1
ATOM 4263 C C . ALA B 1 237 ? -45.382 -10.218 -31.394 1.00 28.91 237 ALA B C 1
ATOM 4264 O O . ALA B 1 237 ? -46.389 -10.248 -32.078 1.00 25.76 237 ALA B O 1
ATOM 4266 N N . ALA B 1 238 ? -45.325 -9.644 -30.187 1.00 28.83 238 ALA B N 1
ATOM 4267 C CA . ALA B 1 238 ? -46.529 -9.057 -29.538 1.00 28.91 238 ALA B CA 1
ATOM 4268 C C . ALA B 1 238 ? -47.724 -9.975 -29.651 1.00 27.97 238 ALA B C 1
ATOM 4269 O O . ALA B 1 238 ? -48.851 -9.547 -29.940 1.00 29.41 238 ALA B O 1
ATOM 4271 N N . GLY B 1 239 ? -47.481 -11.263 -29.463 1.00 27.44 239 GLY B N 1
ATOM 4272 C CA . GLY B 1 239 ? -48.553 -12.230 -29.418 1.00 25.08 239 GLY B CA 1
ATOM 4273 C C . GLY B 1 239 ? -49.015 -12.777 -30.752 1.00 29.49 239 GLY B C 1
ATOM 4274 O O . GLY B 1 239 ? -49.891 -13.635 -30.780 1.00 28.02 239 GLY B O 1
ATOM 4275 N N . LYS B 1 240 ? -48.412 -12.314 -31.853 1.00 23.08 240 LYS B N 1
ATOM 4276 C CA . LYS B 1 240 ? -48.804 -12.717 -33.196 1.00 24.93 240 LYS B CA 1
ATOM 4277 C C . LYS B 1 240 ? -47.719 -13.548 -33.887 1.00 25.85 240 LYS B C 1
ATOM 4278 O O . LYS B 1 240 ? -46.526 -13.334 -33.646 1.00 24.65 240 LYS B O 1
ATOM 4284 N N . PRO B 1 241 ? -48.128 -14.511 -34.715 1.00 28.36 241 PRO B N 1
ATOM 4285 C CA . PRO B 1 241 ? -47.135 -15.308 -35.439 1.00 31.25 241 PRO B CA 1
ATOM 4286 C C . PRO B 1 241 ? -46.419 -14.487 -36.499 1.00 31.35 241 PRO B C 1
ATOM 4287 O O . PRO B 1 241 ? -47.084 -13.870 -37.333 1.00 27.59 241 PRO B O 1
ATOM 4291 N N . VAL B 1 242 ? -45.089 -14.528 -36.508 1.00 25.68 242 VAL B N 1
ATOM 4292 C CA . VAL B 1 242 ? -44.307 -13.810 -37.501 1.00 26.16 242 VAL B CA 1
ATOM 4293 C C . VAL B 1 242 ? -43.197 -14.722 -38.026 1.00 32.94 242 VAL B C 1
ATOM 4294 O O . VAL B 1 242 ? -42.418 -15.280 -37.248 1.00 28.76 242 VAL B O 1
ATOM 4298 N N . ARG B 1 243 ? -43.133 -14.873 -39.343 1.00 27.56 243 ARG B N 1
ATOM 4299 C CA . ARG B 1 243 ? -42.148 -15.763 -39.960 1.00 31.54 243 ARG B CA 1
ATOM 4300 C C . ARG B 1 243 ? -40.901 -14.959 -40.192 1.00 33.74 243 ARG B C 1
ATOM 4301 O O . ARG B 1 243 ? -40.968 -13.817 -40.664 1.00 31.13 243 ARG B O 1
ATOM 4309 N N . ALA B 1 244 ? -39.753 -15.516 -39.813 1.00 32.18 244 ALA B N 1
ATOM 4310 C CA . ALA B 1 244 ? -38.487 -14.853 -40.102 1.00 28.08 244 ALA B CA 1
ATOM 4311 C C . ALA B 1 244 ? -37.482 -15.846 -40.652 1.00 27.11 244 ALA B C 1
ATOM 4312 O O . ALA B 1 244 ? -37.423 -16.994 -40.217 1.00 23.85 244 ALA B O 1
ATOM 4314 N N . ASP B 1 245 ? -36.693 -15.384 -41.611 1.00 26.11 245 ASP B N 1
ATOM 4315 C CA . ASP B 1 245 ? -35.588 -16.184 -42.136 1.00 25.14 245 ASP B CA 1
ATOM 4316 C C . ASP B 1 245 ? -34.360 -15.991 -41.242 1.00 25.91 245 ASP B C 1
ATOM 4317 O O . ASP B 1 245 ? -33.756 -14.935 -41.266 1.00 28.87 245 ASP B O 1
ATOM 4322 N N . VAL B 1 246 ? -33.991 -17.020 -40.483 1.00 23.01 246 VAL B N 1
ATOM 4323 C CA . VAL B 1 246 ? -32.889 -16.895 -39.518 1.00 22.79 246 VAL B CA 1
ATOM 4324 C C . VAL B 1 246 ? -31.682 -17.786 -39.886 1.00 24.81 246 VAL B C 1
ATOM 4325 O O . VAL B 1 246 ? -30.883 -18.207 -39.048 1.00 21.50 246 VAL B O 1
ATOM 4329 N N . THR B 1 247 ? -31.519 -17.999 -41.189 1.00 24.77 247 THR B N 1
ATOM 4330 C CA . THR B 1 247 ? -30.403 -18.770 -41.719 1.00 24.83 247 THR B CA 1
ATOM 4331 C C . THR B 1 247 ? -29.069 -18.243 -41.243 1.00 22.99 247 THR B C 1
ATOM 4332 O O . THR B 1 247 ? -28.224 -19.021 -40.737 1.00 22.34 247 THR B O 1
ATOM 4336 N N . GLU B 1 248 ? -28.853 -16.927 -41.353 1.00 24.42 248 GLU B N 1
ATOM 4337 C CA . GLU B 1 248 ? -27.557 -16.367 -40.971 1.00 27.83 248 GLU B CA 1
ATOM 4338 C C . GLU B 1 248 ? -27.359 -16.419 -39.435 1.00 26.15 248 GLU B C 1
ATOM 4339 O O . GLU B 1 248 ? -26.279 -16.800 -38.966 1.00 22.68 248 GLU B O 1
ATOM 4345 N N . PRO B 1 249 ? -28.389 -16.048 -38.641 1.00 21.43 249 PRO B N 1
ATOM 4346 C CA . PRO B 1 249 ? -28.221 -16.271 -37.191 1.00 19.45 249 PRO B CA 1
ATOM 4347 C C . PRO B 1 249 ? -27.907 -17.725 -36.802 1.00 20.74 249 PRO B C 1
ATOM 4348 O O . PRO B 1 249 ? -27.117 -17.924 -35.888 1.00 23.86 249 PRO B O 1
ATOM 4352 N N . VAL B 1 250 ? -28.458 -18.713 -37.486 1.00 19.61 250 VAL B N 1
ATOM 4353 C CA . VAL B 1 250 ? -28.172 -20.107 -37.146 1.00 19.90 250 VAL B CA 1
ATOM 4354 C C . VAL B 1 250 ? -26.686 -20.414 -37.440 1.00 21.84 250 VAL B C 1
ATOM 4355 O O . VAL B 1 250 ? -25.977 -20.976 -36.618 1.00 20.62 250 VAL B O 1
ATOM 4359 N N . LYS B 1 251 ? -26.222 -19.985 -38.616 1.00 20.86 251 LYS B N 1
ATOM 4360 C CA . LYS B 1 251 ? -24.814 -20.119 -38.994 1.00 22.50 251 LYS B CA 1
ATOM 4361 C C . LYS B 1 251 ? -23.897 -19.501 -37.966 1.00 26.04 251 LYS B C 1
ATOM 4362 O O . LYS B 1 251 ? -22.967 -20.150 -37.466 1.00 23.66 251 LYS B O 1
ATOM 4368 N N . ILE B 1 252 ? -24.182 -18.252 -37.619 1.00 25.68 252 ILE B N 1
ATOM 4369 C CA . ILE B 1 252 ? -23.382 -17.543 -36.639 1.00 22.18 252 ILE B CA 1
ATOM 4370 C C . ILE B 1 252 ? -23.291 -18.285 -35.322 1.00 22.66 252 ILE B C 1
ATOM 4371 O O . ILE B 1 252 ? -22.201 -18.478 -34.766 1.00 21.97 252 ILE B O 1
ATOM 4376 N N . ALA B 1 253 ? -24.436 -18.654 -34.775 1.00 23.62 253 ALA B N 1
ATOM 4377 C CA . ALA B 1 253 ? -24.492 -19.337 -33.495 1.00 21.37 253 ALA B CA 1
ATOM 4378 C C . ALA B 1 253 ? -23.800 -20.689 -33.474 1.00 22.76 253 ALA B C 1
ATOM 4379 O O . ALA B 1 253 ? -23.083 -21.000 -32.526 1.00 22.01 253 ALA B O 1
ATOM 4381 N N . CYS B 1 254 ? -23.986 -21.487 -34.511 1.00 20.93 254 CYS B N 1
ATOM 4382 C CA . CYS B 1 254 ? -23.344 -22.792 -34.540 1.00 22.88 254 CYS B CA 1
ATOM 4383 C C . CYS B 1 254 ? -21.841 -22.638 -34.777 1.00 21.57 254 CYS B C 1
ATOM 4384 O O . CYS B 1 254 ? -21.068 -23.373 -34.196 1.00 21.82 254 CYS B O 1
ATOM 4387 N N . GLU B 1 255 ? -21.436 -21.724 -35.654 1.00 21.28 255 GLU B N 1
ATOM 4388 C CA . GLU B 1 255 ? -20.008 -21.550 -35.919 1.00 22.14 255 GLU B CA 1
ATOM 4389 C C . GLU B 1 255 ? -19.275 -20.941 -34.705 1.00 23.67 255 GLU B C 1
ATOM 4390 O O . GLU B 1 255 ? -18.053 -21.131 -34.530 1.00 22.42 255 GLU B O 1
ATOM 4396 N N . ALA B 1 256 ? -20.000 -20.216 -33.865 1.00 23.35 256 ALA B N 1
ATOM 4397 C CA . ALA B 1 256 ? -19.422 -19.644 -32.619 1.00 26.41 256 ALA B CA 1
ATOM 4398 C C . ALA B 1 256 ? -18.845 -20.712 -31.691 1.00 30.87 256 ALA B C 1
ATOM 4399 O O . ALA B 1 256 ? -17.955 -20.446 -30.865 1.00 28.07 256 ALA B O 1
ATOM 4401 N N . LEU B 1 257 ? -19.327 -21.935 -31.860 1.00 27.16 257 LEU B N 1
ATOM 4402 C CA . LEU B 1 257 ? -18.841 -23.084 -31.120 1.00 26.84 257 LEU B CA 1
ATOM 4403 C C . LEU B 1 257 ? -17.466 -23.555 -31.545 1.00 28.82 257 LEU B C 1
ATOM 4404 O O . LEU B 1 257 ? -16.717 -24.115 -30.752 1.00 30.62 257 LEU B O 1
ATOM 4409 N N . MET B 1 258 ? -17.143 -23.359 -32.815 1.00 27.01 258 MET B N 1
ATOM 4410 C CA . MET B 1 258 ? -16.089 -24.117 -33.449 1.00 25.49 258 MET B CA 1
ATOM 4411 C C . MET B 1 258 ? -14.653 -23.673 -33.146 1.00 27.73 258 MET B C 1
ATOM 4412 O O . MET B 1 258 ? -13.798 -24.527 -33.056 1.00 27.19 258 MET B O 1
ATOM 4417 N N . PRO B 1 259 ? -14.381 -22.365 -32.993 1.00 28.20 259 PRO B N 1
ATOM 4418 C CA . PRO B 1 259 ? -12.961 -22.010 -32.756 1.00 30.23 259 PRO B CA 1
ATOM 4419 C C . PRO B 1 259 ? -12.309 -22.730 -31.580 1.00 28.45 259 PRO B C 1
ATOM 4420 O O . PRO B 1 259 ? -11.201 -23.248 -31.725 1.00 26.29 259 PRO B O 1
ATOM 4424 N N . ASP B 1 260 ? -12.980 -22.799 -30.437 1.00 24.94 260 ASP B N 1
ATOM 4425 C CA . ASP B 1 260 ? -12.428 -23.499 -29.278 1.00 23.63 260 ASP B CA 1
ATOM 4426 C C . ASP B 1 260 ? -12.234 -25.007 -29.501 1.00 27.28 260 ASP B C 1
ATOM 4427 O O . ASP B 1 260 ? -11.272 -25.630 -29.002 1.00 26.40 260 ASP B O 1
ATOM 4432 N N . ILE B 1 261 ? -13.151 -25.589 -30.252 1.00 24.66 261 ILE B N 1
ATOM 4433 C CA . ILE B 1 261 ? -13.076 -26.993 -30.587 1.00 25.91 261 ILE B CA 1
ATOM 4434 C C . ILE B 1 261 ? -11.900 -27.237 -31.502 1.00 22.49 261 ILE B C 1
ATOM 4435 O O . ILE B 1 261 ? -11.148 -28.179 -31.262 1.00 25.84 261 ILE B O 1
ATOM 4440 N N . ILE B 1 262 ? -11.735 -26.411 -32.548 1.00 23.25 262 ILE B N 1
ATOM 4441 C CA . ILE B 1 262 ? -10.591 -26.557 -33.460 1.00 30.46 262 ILE B CA 1
ATOM 4442 C C . ILE B 1 262 ? -9.266 -26.364 -32.727 1.00 28.07 262 ILE B C 1
ATOM 4443 O O . ILE B 1 262 ? -8.315 -27.103 -32.936 1.00 28.13 262 ILE B O 1
ATOM 4448 N N . GLU B 1 263 ? -9.206 -25.361 -31.863 1.00 28.94 263 GLU B N 1
ATOM 4449 C CA . GLU B 1 263 ? -7.980 -25.097 -31.121 1.00 34.55 263 GLU B CA 1
ATOM 4450 C C . GLU B 1 263 ? -7.653 -26.288 -30.217 1.00 30.71 263 GLU B C 1
ATOM 4451 O O . GLU B 1 263 ? -6.497 -26.683 -30.083 1.00 32.43 263 GLU B O 1
ATOM 4457 N N . SER B 1 264 ? -8.663 -26.856 -29.584 1.00 27.24 264 SER B N 1
ATOM 4458 C CA . SER B 1 264 ? -8.464 -28.001 -28.681 1.00 31.68 264 SER B CA 1
ATOM 4459 C C . SER B 1 264 ? -8.019 -29.245 -29.446 1.00 34.21 264 SER B C 1
ATOM 4460 O O . SER B 1 264 ? -7.151 -30.013 -28.985 1.00 32.13 264 SER B O 1
ATOM 4463 N N . ILE B 1 265 ? -8.615 -29.461 -30.612 1.00 26.86 265 ILE B N 1
ATOM 4464 C CA . ILE B 1 265 ? -8.154 -30.554 -31.473 1.00 33.45 265 ILE B CA 1
ATOM 4465 C C . ILE B 1 265 ? -6.676 -30.364 -31.809 1.00 32.65 265 ILE B C 1
ATOM 4466 O O . ILE B 1 265 ? -5.880 -31.302 -31.688 1.00 33.21 265 ILE B O 1
ATOM 4471 N N . GLU B 1 266 ? -6.328 -29.158 -32.251 1.00 33.40 266 GLU B N 1
ATOM 4472 C CA . GLU B 1 266 ? -4.958 -28.836 -32.633 1.00 36.67 266 GLU B CA 1
ATOM 4473 C C . GLU B 1 266 ? -3.961 -29.114 -31.506 1.00 36.41 266 GLU B C 1
ATOM 4474 O O . GLU B 1 266 ? -2.891 -29.684 -31.727 1.00 35.86 266 GLU B O 1
ATOM 4480 N N . THR B 1 267 ? -4.327 -28.736 -30.289 1.00 37.49 267 THR B N 1
ATOM 4481 C CA . THR B 1 267 ? -3.493 -28.974 -29.128 1.00 37.72 267 THR B CA 1
ATOM 4482 C C . THR B 1 267 ? -3.364 -30.469 -28.793 1.00 41.33 267 THR B C 1
ATOM 4483 O O . THR B 1 267 ? -2.244 -30.968 -28.540 1.00 33.94 267 THR B O 1
ATOM 4487 N N . LEU B 1 268 ? -4.474 -31.202 -28.819 1.00 34.92 268 LEU B N 1
ATOM 4488 C CA . LEU B 1 268 ? -4.399 -32.636 -28.546 1.00 36.91 268 LEU B CA 1
ATOM 4489 C C . LEU B 1 268 ? -3.633 -33.344 -29.656 1.00 35.26 268 LEU B C 1
ATOM 4490 O O . LEU B 1 268 ? -2.970 -34.347 -29.424 1.00 41.26 268 LEU B O 1
ATOM 4495 N N . LEU B 1 269 ? -3.708 -32.800 -30.856 1.00 37.02 269 LEU B N 1
ATOM 4496 C CA . LEU B 1 269 ? -3.037 -33.406 -31.982 1.00 39.43 269 LEU B CA 1
ATOM 4497 C C . LEU B 1 269 ? -1.520 -33.349 -31.777 1.00 43.19 269 LEU B C 1
ATOM 4498 O O . LEU B 1 269 ? -0.820 -34.316 -32.065 1.00 42.97 269 LEU B O 1
ATOM 4503 N N . ARG B 1 270 ? -1.029 -32.219 -31.276 1.00 46.03 270 ARG B N 1
ATOM 4504 C CA . ARG B 1 270 ? 0.420 -32.032 -31.098 1.00 46.90 270 ARG B CA 1
ATOM 4505 C C . ARG B 1 270 ? 0.977 -32.848 -29.931 1.00 46.77 270 ARG B C 1
ATOM 4506 O O . ARG B 1 270 ? 2.190 -33.045 -29.832 1.00 44.07 270 ARG B O 1
ATOM 4514 N N . SER B 1 271 ? 0.102 -33.354 -29.066 1.00 40.16 271 SER B N 1
ATOM 4515 C CA . SER B 1 271 ? 0.536 -34.227 -27.985 1.00 46.57 271 SER B CA 1
ATOM 4516 C C . SER B 1 271 ? 0.756 -35.671 -28.441 1.00 46.94 271 SER B C 1
ATOM 4517 O O . SER B 1 271 ? 1.280 -36.486 -27.688 1.00 45.49 271 SER B O 1
ATOM 4520 N N . PHE B 1 272 ? 0.335 -36.011 -29.652 1.00 43.47 272 PHE B N 1
ATOM 4521 C CA . PHE B 1 272 ? 0.629 -37.344 -30.179 1.00 51.52 272 PHE B CA 1
ATOM 4522 C C . PHE B 1 272 ? 2.053 -37.347 -30.735 1.00 56.06 272 PHE B C 1
ATOM 4523 O O . PHE B 1 272 ? 2.522 -36.325 -31.264 1.00 53.65 272 PHE B O 1
ATOM 4531 N N . GLN B 1 273 ? 2.746 -38.481 -30.592 1.00 56.21 273 GLN B N 1
ATOM 4532 C CA . GLN B 1 273 ? 4.012 -38.675 -31.287 1.00 58.60 273 GLN B CA 1
ATOM 4533 C C . GLN B 1 273 ? 3.809 -38.263 -32.733 1.00 57.58 273 GLN B C 1
ATOM 4534 O O . GLN B 1 273 ? 2.776 -38.601 -33.330 1.00 57.56 273 GLN B O 1
ATOM 4540 N N . PRO B 1 274 ? 4.772 -37.521 -33.303 1.00 53.53 274 PRO B N 1
ATOM 4541 C CA . PRO B 1 274 ? 4.595 -36.898 -34.628 1.00 56.76 274 PRO B CA 1
ATOM 4542 C C . PRO B 1 274 ? 4.294 -37.868 -35.776 1.00 54.71 274 PRO B C 1
ATOM 4543 O O . PRO B 1 274 ? 3.622 -37.473 -36.734 1.00 59.84 274 PRO B O 1
ATOM 4547 N N . GLU B 1 275 ? 4.783 -39.104 -35.704 1.00 56.80 275 GLU B N 1
ATOM 4548 C CA . GLU B 1 275 ? 4.602 -40.029 -36.826 1.00 59.45 275 GLU B CA 1
ATOM 4549 C C . GLU B 1 275 ? 3.161 -40.548 -36.869 1.00 63.51 275 GLU B C 1
ATOM 4550 O O . GLU B 1 275 ? 2.705 -41.054 -37.902 1.00 57.91 275 GLU B O 1
ATOM 4556 N N . TYR B 1 276 ? 2.442 -40.393 -35.756 1.00 61.07 276 TYR B N 1
ATOM 4557 C CA . TYR B 1 276 ? 1.062 -40.860 -35.659 1.00 58.09 276 TYR B CA 1
ATOM 4558 C C . TYR B 1 276 ? 0.029 -39.767 -35.880 1.00 53.86 276 TYR B C 1
ATOM 4559 O O . TYR B 1 276 ? -1.170 -40.045 -35.854 1.00 52.68 276 TYR B O 1
ATOM 4568 N N . GLN B 1 277 ? 0.479 -38.542 -36.128 1.00 52.46 277 GLN B N 1
ATOM 4569 C CA . GLN B 1 277 ? -0.437 -37.408 -36.236 1.00 51.98 277 GLN B CA 1
ATOM 4570 C C . GLN B 1 277 ? -1.324 -37.448 -37.493 1.00 50.09 277 GLN B C 1
ATOM 4571 O O . GLN B 1 277 ? -2.497 -37.059 -37.419 1.00 48.87 277 GLN B O 1
ATOM 4577 N N . ASP B 1 278 ? -0.829 -37.929 -38.636 1.00 48.27 278 ASP B N 1
ATOM 4578 C CA . ASP B 1 278 ? -1.716 -38.019 -39.801 1.00 45.57 278 ASP B CA 1
ATOM 4579 C C . ASP B 1 278 ? -2.818 -39.061 -39.589 1.00 39.39 278 ASP B C 1
ATOM 4580 O O . ASP B 1 278 ? -3.946 -38.891 -40.063 1.00 43.08 278 ASP B O 1
ATOM 4585 N N . THR B 1 279 ? -2.476 -40.123 -38.871 1.00 38.09 279 THR B N 1
ATOM 4586 C CA . THR B 1 279 ? -3.437 -41.131 -38.463 1.00 39.73 279 THR B CA 1
ATOM 4587 C C . THR B 1 279 ? -4.542 -40.508 -37.603 1.00 41.41 279 THR B C 1
ATOM 4588 O O . THR B 1 279 ? -5.731 -40.805 -37.778 1.00 35.37 279 THR B O 1
ATOM 4592 N N . VAL B 1 280 ? -4.136 -39.667 -36.652 1.00 39.56 280 VAL B N 1
ATOM 4593 C CA . VAL B 1 280 ? -5.104 -39.041 -35.762 1.00 34.79 280 VAL B CA 1
ATOM 4594 C C . VAL B 1 280 ? -6.046 -38.207 -36.580 1.00 32.76 280 VAL B C 1
ATOM 4595 O O . VAL B 1 280 ? -7.237 -38.174 -36.291 1.00 29.71 280 VAL B O 1
ATOM 4599 N N . LEU B 1 281 ? -5.538 -37.547 -37.618 1.00 33.99 281 LEU B N 1
ATOM 4600 C CA . LEU B 1 281 ? -6.397 -36.739 -38.478 1.00 38.57 281 LEU B CA 1
ATOM 4601 C C . LEU B 1 281 ? -7.454 -37.567 -39.246 1.00 34.74 281 LEU B C 1
ATOM 4602 O O . LEU B 1 281 ? -8.394 -37.004 -39.788 1.00 35.18 281 LEU B O 1
ATOM 4607 N N . GLN B 1 282 ? -7.310 -38.888 -39.286 1.00 35.04 282 GLN B N 1
ATOM 4608 C CA . GLN B 1 282 ? -8.336 -39.735 -39.880 1.00 35.35 282 GLN B CA 1
ATOM 4609 C C . GLN B 1 282 ? -9.320 -40.244 -38.833 1.00 32.58 282 GLN B C 1
ATOM 4610 O O . GLN B 1 282 ? -10.349 -40.839 -39.186 1.00 31.67 282 GLN B O 1
ATOM 4616 N N . ASN B 1 283 ? -9.011 -39.982 -37.558 1.00 28.29 283 ASN B N 1
ATOM 4617 C CA . ASN B 1 283 ? -9.774 -40.509 -36.433 1.00 27.29 283 ASN B CA 1
ATOM 4618 C C . ASN B 1 283 ? -10.291 -39.399 -35.499 1.00 28.73 283 ASN B C 1
ATOM 4619 O O . ASN B 1 283 ? -10.260 -39.545 -34.271 1.00 29.32 283 ASN B O 1
ATOM 4624 N N . ILE B 1 284 ? -10.723 -38.284 -36.084 1.00 27.55 284 ILE B N 1
ATOM 4625 C CA . ILE B 1 284 ? -11.458 -37.248 -35.365 1.00 26.99 284 ILE B CA 1
ATOM 4626 C C . ILE B 1 284 ? -12.913 -37.644 -35.366 1.00 29.07 284 ILE B C 1
ATOM 4627 O O . ILE B 1 284 ? -13.483 -37.807 -36.434 1.00 26.75 284 ILE B O 1
ATOM 4632 N N . VAL B 1 285 ? -13.529 -37.770 -34.195 1.00 26.55 285 VAL B N 1
ATOM 4633 C CA . VAL B 1 285 ? -14.912 -38.223 -34.128 1.00 22.59 285 VAL B CA 1
ATOM 4634 C C . VAL B 1 285 ? -15.749 -37.213 -33.384 1.00 27.76 285 VAL B C 1
ATOM 4635 O O . VAL B 1 285 ? -15.370 -36.794 -32.306 1.00 24.17 285 VAL B O 1
ATOM 4639 N N . PHE B 1 286 ? -16.911 -36.868 -33.937 1.00 23.72 286 PHE B N 1
ATOM 4640 C CA . PHE B 1 286 ? -17.823 -36.000 -33.230 1.00 25.02 286 PHE B CA 1
ATOM 4641 C C . PHE B 1 286 ? -18.988 -36.829 -32.739 1.00 23.38 286 PHE B C 1
ATOM 4642 O O . PHE B 1 286 ? -19.611 -37.604 -33.493 1.00 22.62 286 PHE B O 1
ATOM 4650 N N . ALA B 1 287 ? -19.305 -36.600 -31.473 1.00 23.80 287 ALA B N 1
ATOM 4651 C CA . ALA B 1 287 ? -20.348 -37.324 -30.739 1.00 22.71 287 ALA B CA 1
ATOM 4652 C C . ALA B 1 287 ? -21.257 -36.358 -30.025 1.00 21.85 287 ALA B C 1
ATOM 4653 O O . ALA B 1 287 ? -21.034 -35.145 -30.064 1.00 22.79 287 ALA B O 1
ATOM 4655 N N . GLY B 1 288 ? -22.265 -36.889 -29.333 1.00 25.54 288 GLY B N 1
ATOM 4656 C CA . GLY B 1 288 ? -23.197 -36.058 -28.598 1.00 25.06 288 GLY B CA 1
ATOM 4657 C C . GLY B 1 288 ? -24.256 -35.405 -29.484 1.00 26.46 288 GLY B C 1
ATOM 4658 O O . GLY B 1 288 ? -24.204 -35.522 -30.713 1.00 24.55 288 GLY B O 1
ATOM 4659 N N . GLY B 1 289 ? -25.204 -34.703 -28.875 1.00 26.19 289 GLY B N 1
ATOM 4660 C CA . GLY B 1 289 ? -26.294 -34.120 -29.651 1.00 28.39 289 GLY B CA 1
ATOM 4661 C C . GLY B 1 289 ? -25.801 -33.097 -30.670 1.00 26.86 289 GLY B C 1
ATOM 4662 O O . GLY B 1 289 ? -26.331 -32.968 -31.788 1.00 25.47 289 GLY B O 1
ATOM 4663 N N . GLY B 1 290 ? -24.782 -32.354 -30.283 1.00 23.28 290 GLY B N 1
ATOM 4664 C CA . GLY B 1 290 ? -24.193 -31.357 -31.170 1.00 25.27 290 GLY B CA 1
ATOM 4665 C C . GLY B 1 290 ? -23.522 -31.903 -32.414 1.00 24.02 290 GLY B C 1
ATOM 4666 O O . GLY B 1 290 ? -23.256 -31.141 -33.354 1.00 23.13 290 GLY B O 1
ATOM 4667 N N . SER B 1 291 ? -23.230 -33.202 -32.443 1.00 22.49 291 SER B N 1
ATOM 4668 C CA . SER B 1 291 ? -22.637 -33.787 -33.633 1.00 19.15 291 SER B CA 1
ATOM 4669 C C . SER B 1 291 ? -23.643 -33.843 -34.772 1.00 25.39 291 SER B C 1
ATOM 4670 O O . SER B 1 291 ? -23.269 -34.168 -35.903 1.00 23.25 291 SER B O 1
ATOM 4673 N N . ARG B 1 292 ? -24.909 -33.556 -34.458 1.00 24.72 292 ARG B N 1
ATOM 4674 C CA . ARG B 1 292 ? -25.961 -33.498 -35.485 1.00 27.05 292 ARG B CA 1
ATOM 4675 C C . ARG B 1 292 ? -25.934 -32.208 -36.299 1.00 28.05 292 ARG B C 1
ATOM 4676 O O . ARG B 1 292 ? -26.614 -32.092 -37.329 1.00 23.12 292 ARG B O 1
ATOM 4684 N N . ILE B 1 293 ? -25.147 -31.229 -35.869 1.00 23.28 293 ILE B N 1
ATOM 4685 C CA . ILE B 1 293 ? -25.067 -29.978 -36.622 1.00 24.95 293 ILE B CA 1
ATOM 4686 C C . ILE B 1 293 ? -24.624 -30.264 -38.073 1.00 26.31 293 ILE B C 1
ATOM 4687 O O . ILE B 1 293 ? -23.617 -30.944 -38.310 1.00 24.62 293 ILE B O 1
ATOM 4692 N N . ARG B 1 294 ? -25.391 -29.776 -39.054 1.00 23.77 294 ARG B N 1
ATOM 4693 C CA . ARG B 1 294 ? -25.086 -30.068 -40.455 1.00 25.94 294 ARG B CA 1
ATOM 4694 C C . ARG B 1 294 ? -23.770 -29.456 -40.895 1.00 26.72 294 ARG B C 1
ATOM 4695 O O . ARG B 1 294 ? -23.459 -28.320 -40.543 1.00 25.49 294 ARG B O 1
ATOM 4703 N N . GLY B 1 295 ? -22.997 -30.200 -41.688 1.00 25.64 295 GLY B N 1
ATOM 4704 C CA . GLY B 1 295 ? -21.801 -29.649 -42.298 1.00 30.03 295 GLY B CA 1
ATOM 4705 C C . GLY B 1 295 ? -20.585 -29.702 -41.395 1.00 30.51 295 GLY B C 1
ATOM 4706 O O . GLY B 1 295 ? -19.527 -29.164 -41.733 1.00 25.42 295 GLY B O 1
ATOM 4707 N N . LEU B 1 296 ? -20.736 -30.328 -40.225 1.00 29.23 296 LEU B N 1
ATOM 4708 C CA . LEU B 1 296 ? -19.635 -30.377 -39.256 1.00 27.74 296 LEU B CA 1
ATOM 4709 C C . LEU B 1 296 ? -18.368 -30.959 -39.843 1.00 30.11 296 LEU B C 1
ATOM 4710 O O . LEU B 1 296 ? -17.329 -30.340 -39.795 1.00 29.09 296 LEU B O 1
ATOM 4715 N N . ALA B 1 297 ? -18.463 -32.174 -40.385 1.00 30.58 297 ALA B N 1
ATOM 4716 C CA . ALA B 1 297 ? -17.285 -32.847 -40.907 1.00 30.48 297 ALA B CA 1
ATOM 4717 C C . ALA B 1 297 ? -16.545 -32.010 -41.927 1.00 30.73 297 ALA B C 1
ATOM 4718 O O . ALA B 1 297 ? -15.317 -31.875 -41.839 1.00 29.85 297 ALA B O 1
ATOM 4720 N N . ALA B 1 298 ? -17.253 -31.439 -42.892 1.00 29.13 298 ALA B N 1
ATOM 4721 C CA . ALA B 1 298 ? -16.586 -30.672 -43.947 1.00 29.60 298 ALA B CA 1
ATOM 4722 C C . ALA B 1 298 ? -15.936 -29.420 -43.405 1.00 30.80 298 ALA B C 1
ATOM 4723 O O . ALA B 1 298 ? -14.868 -28.989 -43.852 1.00 32.92 298 ALA B O 1
ATOM 4725 N N . TYR B 1 299 ? -16.593 -28.811 -42.435 1.00 28.06 299 TYR B N 1
ATOM 4726 C CA . TYR B 1 299 ? -16.092 -27.588 -41.848 1.00 24.86 299 TYR B CA 1
ATOM 4727 C C . TYR B 1 299 ? -14.771 -27.835 -41.137 1.00 28.37 299 TYR B C 1
ATOM 4728 O O . TYR B 1 299 ? -13.816 -27.079 -41.290 1.00 28.60 299 TYR B O 1
ATOM 4737 N N . VAL B 1 300 ? -14.741 -28.877 -40.323 1.00 28.22 300 VAL B N 1
ATOM 4738 C CA . VAL B 1 300 ? -13.565 -29.209 -39.531 1.00 28.64 300 VAL B CA 1
ATOM 4739 C C . VAL B 1 300 ? -12.420 -29.627 -40.441 1.00 33.69 300 VAL B C 1
ATOM 4740 O O . VAL B 1 300 ? -11.251 -29.303 -40.207 1.00 32.84 300 VAL B O 1
ATOM 4744 N N . LYS B 1 301 ? -12.752 -30.329 -41.514 1.00 34.58 301 LYS B N 1
ATOM 4745 C CA . LYS B 1 301 ? -11.759 -30.701 -42.505 1.00 31.90 301 LYS B CA 1
ATOM 4746 C C . LYS B 1 301 ? -11.061 -29.477 -43.078 1.00 33.55 301 LYS B C 1
ATOM 4747 O O . LYS B 1 301 ? -9.813 -29.406 -43.158 1.00 33.88 301 LYS B O 1
ATOM 4753 N N . GLU B 1 302 ? -11.847 -28.476 -43.419 1.00 30.34 302 GLU B N 1
ATOM 4754 C CA . GLU B 1 302 ? -11.302 -27.265 -43.981 1.00 35.43 302 GLU B CA 1
ATOM 4755 C C . GLU B 1 302 ? -10.421 -26.550 -42.960 1.00 42.65 302 GLU B C 1
ATOM 4756 O O . GLU B 1 302 ? -9.302 -26.130 -43.279 1.00 37.03 302 GLU B O 1
ATOM 4762 N N . LYS B 1 303 ? -10.894 -26.450 -41.722 1.00 30.74 303 LYS B N 1
ATOM 4763 C CA . LYS B 1 303 ? -10.107 -25.791 -40.694 1.00 36.48 303 LYS B CA 1
ATOM 4764 C C . LYS B 1 303 ? -8.781 -26.513 -40.420 1.00 38.06 303 LYS B C 1
ATOM 4765 O O . LYS B 1 303 ? -7.813 -25.867 -40.032 1.00 38.90 303 LYS B O 1
ATOM 4771 N N . LEU B 1 304 ? -8.727 -27.831 -40.607 1.00 33.70 304 LEU B N 1
ATOM 4772 C CA . LEU B 1 304 ? -7.521 -28.597 -40.251 1.00 40.82 304 LEU B CA 1
ATOM 4773 C C . LEU B 1 304 ? -6.502 -28.772 -41.386 1.00 39.19 304 LEU B C 1
ATOM 4774 O O . LEU B 1 304 ? -5.488 -29.443 -41.199 1.00 41.51 304 LEU B O 1
ATOM 4779 N N . ARG B 1 305 ? -6.753 -28.153 -42.537 1.00 41.61 305 ARG B N 1
ATOM 4780 C CA . ARG B 1 305 ? -5.865 -28.251 -43.698 1.00 44.59 305 ARG B CA 1
ATOM 4781 C C . ARG B 1 305 ? -4.396 -27.907 -43.431 1.00 49.07 305 ARG B C 1
ATOM 4782 O O . ARG B 1 305 ? -3.510 -28.482 -44.062 1.00 52.32 305 ARG B O 1
ATOM 4790 N N . PRO B 1 306 ? -4.128 -26.946 -42.530 1.00 44.78 306 PRO B N 1
ATOM 4791 C CA . PRO B 1 306 ? -2.729 -26.695 -42.153 1.00 46.43 306 PRO B CA 1
ATOM 4792 C C . PRO B 1 306 ? -2.027 -27.925 -41.585 1.00 49.30 306 PRO B C 1
ATOM 4793 O O . PRO B 1 306 ? -0.803 -28.006 -41.649 1.00 48.54 306 PRO B O 1
ATOM 4797 N N . PHE B 1 307 ? -2.790 -28.881 -41.069 1.00 43.84 307 PHE B N 1
ATOM 4798 C CA . PHE B 1 307 ? -2.204 -30.054 -40.428 1.00 38.26 307 PHE B CA 1
ATOM 4799 C C . PHE B 1 307 ? -2.232 -31.298 -41.293 1.00 45.30 307 PHE B C 1
ATOM 4800 O O . PHE B 1 307 ? -1.540 -32.279 -41.010 1.00 49.75 307 PHE B O 1
ATOM 4808 N N . GLY B 1 308 ? -3.011 -31.258 -42.356 1.00 38.60 308 GLY B N 1
ATOM 4809 C CA . GLY B 1 308 ? -3.147 -32.399 -43.241 1.00 45.93 308 GLY B CA 1
ATOM 4810 C C . GLY B 1 308 ? -4.552 -32.526 -43.788 1.00 47.13 308 GLY B C 1
ATOM 4811 O O . GLY B 1 308 ? -5.315 -31.560 -43.777 1.00 45.17 308 GLY B O 1
ATOM 4812 N N . ASP B 1 309 ? -4.887 -33.726 -44.263 1.00 45.07 309 ASP B N 1
ATOM 4813 C CA . ASP B 1 309 ? -6.167 -34.000 -44.914 1.00 44.45 309 ASP B CA 1
ATOM 4814 C C . ASP B 1 309 ? -7.050 -34.862 -44.011 1.00 47.56 309 ASP B C 1
ATOM 4815 O O . ASP B 1 309 ? -7.028 -36.089 -44.096 1.00 50.00 309 ASP B O 1
ATOM 4820 N N . ALA B 1 310 ? -7.839 -34.213 -43.165 1.00 39.79 310 ALA B N 1
ATOM 4821 C CA . ALA B 1 310 ? -8.574 -34.901 -42.100 1.00 38.14 310 ALA B CA 1
ATOM 4822 C C . ALA B 1 310 ? -9.885 -35.576 -42.560 1.00 40.68 310 ALA B C 1
ATOM 4823 O O . ALA B 1 310 ? -10.588 -35.052 -43.429 1.00 46.17 310 ALA B O 1
ATOM 4825 N N . ASN B 1 311 ? -10.192 -36.731 -41.955 1.00 37.76 311 ASN B N 1
ATOM 4826 C CA . ASN B 1 311 ? -11.429 -37.502 -42.189 1.00 44.22 311 ASN B CA 1
ATOM 4827 C C . ASN B 1 311 ? -12.280 -37.484 -40.941 1.00 34.88 311 ASN B C 1
ATOM 4828 O O . ASN B 1 311 ? -12.076 -38.291 -40.037 1.00 41.96 311 ASN B O 1
ATOM 4833 N N . VAL B 1 312 ? -13.188 -36.529 -40.855 1.00 28.44 312 VAL B N 1
ATOM 4834 C CA . VAL B 1 312 ? -13.964 -36.358 -39.650 1.00 27.67 312 VAL B CA 1
ATOM 4835 C C . VAL B 1 312 ? -15.202 -37.244 -39.761 1.00 29.93 312 VAL B C 1
ATOM 4836 O O . VAL B 1 312 ? -15.862 -37.293 -40.804 1.00 28.88 312 VAL B O 1
ATOM 4840 N N . THR B 1 313 ? -15.457 -37.979 -38.694 1.00 24.02 313 THR B N 1
ATOM 4841 C CA . THR B 1 313 ? -16.565 -38.909 -38.568 1.00 31.62 313 THR B CA 1
ATOM 4842 C C . THR B 1 313 ? -17.551 -38.422 -37.494 1.00 31.98 313 THR B C 1
ATOM 4843 O O . THR B 1 313 ? -17.155 -38.158 -36.367 1.00 28.14 313 THR B O 1
ATOM 4847 N N . CYS B 1 314 ? -18.834 -38.362 -37.812 1.00 23.06 314 CYS B N 1
ATOM 4848 C CA . CYS B 1 314 ? -19.832 -38.088 -36.800 1.00 25.72 314 CYS B CA 1
ATOM 4849 C C . CYS B 1 314 ? -20.567 -39.371 -36.425 1.00 29.88 314 CYS B C 1
ATOM 4850 O O . CYS B 1 314 ? -20.899 -40.158 -37.292 1.00 30.68 314 CYS B O 1
ATOM 4853 N N . VAL B 1 315 ? -20.863 -39.583 -35.153 1.00 25.25 315 VAL B N 1
ATOM 4854 C CA . VAL B 1 315 ? -21.609 -40.788 -34.773 1.00 24.16 315 VAL B CA 1
ATOM 4855 C C . VAL B 1 315 ? -22.984 -40.776 -35.445 1.00 25.76 315 VAL B C 1
ATOM 4856 O O . VAL B 1 315 ? -23.599 -39.726 -35.635 1.00 29.75 315 VAL B O 1
ATOM 4860 N N . LYS B 1 316 ? -23.468 -41.949 -35.808 1.00 28.58 316 LYS B N 1
ATOM 4861 C CA . LYS B 1 316 ? -24.784 -42.050 -36.463 1.00 28.92 316 LYS B CA 1
ATOM 4862 C C . LYS B 1 316 ? -25.942 -41.923 -35.496 1.00 31.45 316 LYS B C 1
ATOM 4863 O O . LYS B 1 316 ? -27.030 -41.446 -35.837 1.00 28.35 316 LYS B O 1
ATOM 4869 N N . ASP B 1 317 ? -25.706 -42.363 -34.274 1.00 25.65 317 ASP B N 1
ATOM 4870 C CA . ASP B 1 317 ? -26.771 -42.495 -33.293 1.00 26.82 317 ASP B CA 1
ATOM 4871 C C . ASP B 1 317 ? -26.259 -42.103 -31.915 1.00 27.81 317 ASP B C 1
ATOM 4872 O O . ASP B 1 317 ? -25.802 -42.962 -31.168 1.00 26.96 317 ASP B O 1
ATOM 4877 N N . PRO B 1 318 ? -26.357 -40.812 -31.562 1.00 27.23 318 PRO B N 1
ATOM 4878 C CA . PRO B 1 318 ? -25.830 -40.394 -30.253 1.00 32.06 318 PRO B CA 1
ATOM 4879 C C . PRO B 1 318 ? -26.489 -41.100 -29.092 1.00 27.74 318 PRO B C 1
ATOM 4880 O O . PRO B 1 318 ? -25.882 -41.181 -28.039 1.00 27.19 318 PRO B O 1
ATOM 4884 N N . THR B 1 319 ? -27.712 -41.605 -29.252 1.00 29.78 319 THR B N 1
ATOM 4885 C CA . THR B 1 319 ? -28.355 -42.256 -28.118 1.00 29.88 319 THR B CA 1
ATOM 4886 C C . THR B 1 319 ? -27.735 -43.615 -27.780 1.00 28.90 319 THR B C 1
ATOM 4887 O O . THR B 1 319 ? -27.552 -43.931 -26.598 1.00 27.12 319 THR B O 1
ATOM 4891 N N . PHE B 1 320 ? -27.418 -44.393 -28.807 1.00 22.97 320 PHE B N 1
ATOM 4892 C CA . PHE B 1 320 ? -27.060 -45.791 -28.634 1.00 26.78 320 PHE B CA 1
ATOM 4893 C C . PHE B 1 320 ? -25.664 -46.182 -29.122 1.00 26.24 320 PHE B C 1
ATOM 4894 O O . PHE B 1 320 ? -25.266 -47.310 -28.905 1.00 23.70 320 PHE B O 1
ATOM 4902 N N . ASP B 1 321 ? -24.911 -45.285 -29.741 1.00 25.13 321 ASP B N 1
ATOM 4903 C CA . ASP B 1 321 ? -23.614 -45.696 -30.273 1.00 27.05 321 ASP B CA 1
ATOM 4904 C C . ASP B 1 321 ? -22.607 -46.005 -29.172 1.00 23.04 321 ASP B C 1
ATOM 4905 O O . ASP B 1 321 ? -21.762 -46.877 -29.349 1.00 24.83 321 ASP B O 1
ATOM 4910 N N . GLY B 1 322 ? -22.700 -45.335 -28.028 1.00 23.39 322 GLY B N 1
ATOM 4911 C CA . GLY B 1 322 ? -21.846 -45.689 -26.897 1.00 26.15 322 GLY B CA 1
ATOM 4912 C C . GLY B 1 322 ? -22.150 -47.110 -26.421 1.00 28.10 322 GLY B C 1
ATOM 4913 O O . GLY B 1 322 ? -21.246 -47.933 -26.205 1.00 27.26 322 GLY B O 1
ATOM 4914 N N . CYS B 1 323 ? -23.437 -47.365 -26.200 1.00 28.16 323 CYS B N 1
ATOM 4915 C CA . CYS B 1 323 ? -23.972 -48.711 -26.002 1.00 26.28 323 CYS B CA 1
ATOM 4916 C C . CYS B 1 323 ? -23.423 -49.778 -26.892 1.00 27.68 323 CYS B C 1
ATOM 4917 O O . CYS B 1 323 ? -23.024 -50.864 -26.453 1.00 27.65 323 CYS B O 1
ATOM 4920 N N . ARG B 1 324 ? -23.500 -49.478 -28.174 1.00 24.93 324 ARG B N 1
ATOM 4921 C CA . ARG B 1 324 ? -23.053 -50.415 -29.200 1.00 25.10 324 ARG B CA 1
ATOM 4922 C C . ARG B 1 324 ? -21.607 -50.757 -29.025 1.00 28.57 324 ARG B C 1
ATOM 4923 O O . ARG B 1 324 ? -21.205 -51.909 -29.213 1.00 30.67 324 ARG B O 1
ATOM 4931 N N . GLY B 1 325 ? -20.811 -49.746 -28.708 1.00 25.83 325 GLY B N 1
ATOM 4932 C CA . GLY B 1 325 ? -19.384 -49.947 -28.505 1.00 28.87 325 GLY B CA 1
ATOM 4933 C C . GLY B 1 325 ? -19.108 -50.759 -27.250 1.00 28.50 325 GLY B C 1
ATOM 4934 O O . GLY B 1 325 ? -18.234 -51.636 -27.250 1.00 30.57 325 GLY B O 1
ATOM 4935 N N . ALA B 1 326 ? -19.837 -50.453 -26.182 1.00 24.66 326 ALA B N 1
ATOM 4936 C CA . ALA B 1 326 ? -19.720 -51.200 -24.922 1.00 23.19 326 ALA B CA 1
ATOM 4937 C C . ALA B 1 326 ? -20.065 -52.664 -25.115 1.00 29.75 326 ALA B C 1
ATOM 4938 O O . ALA B 1 326 ? -19.427 -53.558 -24.569 1.00 27.94 326 ALA B O 1
ATOM 4940 N N . LEU B 1 327 ? -21.126 -52.913 -25.863 1.00 28.33 327 LEU B N 1
ATOM 4941 C CA . LEU B 1 327 ? -21.560 -54.272 -26.109 1.00 29.67 327 LEU B CA 1
ATOM 4942 C C . LEU B 1 327 ? -20.509 -55.040 -26.923 1.00 29.90 327 LEU B C 1
ATOM 4943 O O . LEU B 1 327 ? -20.249 -56.219 -26.672 1.00 31.22 327 LEU B O 1
ATOM 4948 N N . ARG B 1 328 ? -19.913 -54.378 -27.905 1.00 29.43 328 ARG B N 1
ATOM 4949 C CA . ARG B 1 328 ? -18.881 -55.027 -28.720 1.00 33.07 328 ARG B CA 1
ATOM 4950 C C . ARG B 1 328 ? -17.676 -55.342 -27.866 1.00 38.05 328 ARG B C 1
ATOM 4951 O O . ARG B 1 328 ? -17.078 -56.409 -27.981 1.00 38.09 328 ARG B O 1
ATOM 4959 N N . LEU B 1 329 ? -17.302 -54.398 -27.016 1.00 31.31 329 LEU B N 1
ATOM 4960 C CA . LEU B 1 329 ? -16.159 -54.627 -26.135 1.00 35.43 329 LEU B CA 1
ATOM 4961 C C . LEU B 1 329 ? -16.444 -55.865 -25.294 1.00 35.93 329 LEU B C 1
ATOM 4962 O O . LEU B 1 329 ? -15.569 -56.737 -25.124 1.00 31.33 329 LEU B O 1
ATOM 4967 N N . ALA B 1 330 ? -17.683 -55.962 -24.804 1.00 30.09 330 ALA B N 1
ATOM 4968 C CA . ALA B 1 330 ? -18.060 -57.014 -23.868 1.00 32.79 330 ALA B CA 1
ATOM 4969 C C . ALA B 1 330 ? -17.930 -58.363 -24.523 1.00 38.39 330 ALA B C 1
ATOM 4970 O O . ALA B 1 330 ? -17.520 -59.317 -23.886 1.00 41.21 330 ALA B O 1
ATOM 4972 N N . GLU B 1 331 ? -18.313 -58.433 -25.791 1.00 36.32 331 GLU B N 1
ATOM 4973 C CA . GLU B 1 331 ? -18.252 -59.680 -26.551 1.00 40.70 331 GLU B CA 1
ATOM 4974 C C . GLU B 1 331 ? -16.831 -60.049 -26.961 1.00 45.95 331 GLU B C 1
ATOM 4975 O O . GLU B 1 331 ? -16.527 -61.223 -27.149 1.00 46.40 331 GLU B O 1
ATOM 4981 N N . GLU B 1 332 ? -15.965 -59.043 -27.080 1.00 43.24 332 GLU B N 1
ATOM 4982 C CA . GLU B 1 332 ? -14.698 -59.167 -27.807 1.00 41.41 332 GLU B CA 1
ATOM 4983 C C . GLU B 1 332 ? -13.459 -59.131 -26.922 1.00 46.85 332 GLU B C 1
ATOM 4984 O O . GLU B 1 332 ? -13.555 -59.168 -25.690 1.00 56.67 332 GLU B O 1
#

Nearest PDB structures (foldseek):
  5ljw-assembly2_B  TM=9.368E-01  e=9.130E-65  Paramagnetospirillum magneticum AMB-1
  5ljv-assembly1_C  TM=8.803E-01  e=1.611E-57  Paramagnetospirillum magneticum AMB-1
  5jyg-assembly1_C  TM=8.403E-01  e=1.185E-40  Paramagnetospirillum magneticum AMB-1
  8j9b-assembly1_A-2  TM=7.608E-01  e=6.387E-12  Oryctolagus cuniculus
  5tgc-assembly3_B  TM=7.364E-01  e=7.703E-13  Saccharomyces cerevisiae

B-factor: mean 35.31, std 11.34, range [19.15, 110.78]